Protein AF-A0A0L0V7Q7-F1 (afdb_monomer_lite)

Organism: NCBI:txid1165861

Foldseek 3Di:
DVQVVVVVVLVVVCVLLVLDLDCDPCNLPPPLADADPNDDPPDALLVLLVVLLVVLVVLVVVLVVCVVVVYDNVSSVSSSQSSLLSSLSNSLSNLLVCLLVLLVVFPLDFDPDPPPPPDAHQAGCSLVVLLVSLLSSLLSLLVSQPADNVQSVCLSVVNHDLVRADAGDPSSLSSSVSSSLSSVVSNLVSLVCCLVVVLVDPDPDDPDDDDDPDVVVVVVVVVSVVVSLSSLVNSLVHLVCCLPPRLVSSQSSSCSRNVDDCPVVNVVVSVVSVVVSCVSLVVSLVVVLVVLLCVLLCCQPVNPDPQAPADADDDDDDDDDDDDDDRQVPPVLVSLLSNLQSNLQSLLVRLLPDQAGEPRSLVVSVVVLVVSCVNSVSNYDPNSVVSSVSSNVSSVVRYDYPPPPDDD

InterPro domains:
  IPR029175 Exocyst complex component EXOC2/Sec5 [PTHR13043] (1-403)
  IPR039481 Exocyst complex component EXOC2/Sec5, N-terminal domain [PF15469] (1-405)

Secondary structure (DSSP, 8-state):
-HHHHHHHHHHHHHHHHT--SS--HHHHHS-TT---TTS-TT--HHHHHHHHHHHHHHHHHHHHHHHHTT--HHHHHHHHHHHHHHHHHHHHHHHHHHHHHGGGG---PPPSS-SSTTSPTT--HHHHHHHHHHHHHHHHHHHHTT--HHHHHHHHTT---GGGPPPPPHHHHHHHHHHHHHHHHHHHHHHHHHHHHGGG------------TTHHHHHHHHHHHHHHHHHHHHHHHHHHHIIIIIHHHHHHHHHHHHT---HHHHHHHHHHHHHHHHHHHHHHHHHHHHHHHHHHHHHHHSSS--TTTPPSP------PPP---SS-HHHHHHHHHHHHHHHHHHHHHHHHT---B-HHHHHHHHHHHHHHHHHHGGG--HHHHHHHHHHHHHHHHTB---S--S--

Radius of gyration: 31.76 Å; chains: 1; bounding box: 72×50×114 Å

pLDDT: mean 77.34, std 17.43, range [31.39, 96.62]

Sequence (408 aa):
MAEENILQYCNLLSEFFILSAVPNSATIRSPITQLPEFAPKSANSVQAALHLRKLLDHLTEWVHEFTNLGENSNCLKEFLDNARFKFLTTIGTYWVKDAKVFHLLEDWVHPERSEDESQPVGTTMYLKQMYNFQRYMMLNSYVLSGGDAQAGLQIMGNQANPKLRASIPASDTRKAQSAFLDGLYGFLDGLVHIAFTSAKGRLVQPDTTRTSSIELGNHIIFYRFQIWNICLLLTISNLSNFTTVYIPRLFKQFSEAFLSDMTNDLETLMDVVEQLDTLLLGDYIKRKAEIISEIIQTGVLSGKVDWLTAPKPTGLNSFSIPSTQNGGESLVKIVLTNLVKELAQQCLEAFGSVEKFGMGGMLQATLEIEFIHQTLSAFITPEADLSMQGIYQKITSAYQRSPAQGEK

Structure (mmCIF, N/CA/C/O backbone):
data_AF-A0A0L0V7Q7-F1
#
_entry.id   AF-A0A0L0V7Q7-F1
#
loop_
_atom_site.group_PDB
_atom_site.id
_atom_site.type_symbol
_atom_site.label_atom_id
_atom_site.label_alt_id
_atom_site.label_comp_id
_atom_site.label_asym_id
_atom_site.label_entity_id
_atom_site.label_seq_id
_atom_site.pdbx_PDB_ins_code
_atom_site.Cartn_x
_atom_site.Cartn_y
_atom_site.Cartn_z
_atom_site.occupancy
_atom_site.B_iso_or_equiv
_atom_site.auth_seq_id
_atom_site.auth_comp_id
_atom_site.auth_asym_id
_atom_site.auth_atom_id
_atom_site.pdbx_PDB_model_num
ATOM 1 N N . MET A 1 1 ? 21.825 5.337 -49.067 1.00 61.09 1 MET A N 1
ATOM 2 C CA . MET A 1 1 ? 21.427 3.916 -49.175 1.00 61.09 1 MET A CA 1
ATOM 3 C C . MET A 1 1 ? 21.487 3.179 -47.836 1.00 61.09 1 MET A C 1
ATOM 5 O O . MET A 1 1 ? 20.432 2.753 -47.398 1.00 61.09 1 MET A O 1
ATOM 9 N N . ALA A 1 2 ? 22.636 3.033 -47.155 1.00 68.56 2 ALA A N 1
ATOM 10 C CA . ALA A 1 2 ? 22.677 2.384 -45.828 1.00 68.56 2 ALA A CA 1
ATOM 11 C C . ALA A 1 2 ? 21.921 3.195 -44.751 1.00 68.56 2 ALA A C 1
ATOM 13 O O . ALA A 1 2 ? 20.969 2.690 -44.162 1.00 68.56 2 ALA A O 1
ATOM 14 N N . GLU A 1 3 ? 22.232 4.487 -44.638 1.00 69.25 3 GLU A N 1
ATOM 15 C CA . GLU A 1 3 ? 21.550 5.448 -43.757 1.00 69.25 3 GLU A CA 1
ATOM 16 C C . GLU A 1 3 ? 20.029 5.545 -44.013 1.00 69.25 3 GLU A C 1
ATOM 18 O O . GLU A 1 3 ? 19.229 5.563 -43.081 1.00 69.25 3 GLU A O 1
ATOM 23 N N . GLU A 1 4 ? 19.602 5.527 -45.283 1.00 74.62 4 GLU A N 1
ATOM 24 C CA . GLU A 1 4 ? 18.178 5.528 -45.668 1.00 74.62 4 GLU A CA 1
ATOM 25 C C . GLU A 1 4 ? 17.456 4.245 -45.235 1.00 74.62 4 GLU A C 1
ATOM 27 O O . GLU A 1 4 ? 16.331 4.313 -44.743 1.00 74.62 4 GLU A O 1
ATOM 32 N N . ASN A 1 5 ? 18.102 3.081 -45.372 1.00 77.38 5 ASN A N 1
ATOM 33 C CA . ASN A 1 5 ? 17.538 1.803 -44.932 1.00 77.38 5 ASN A CA 1
ATOM 34 C C . ASN A 1 5 ? 17.405 1.742 -43.402 1.00 77.38 5 ASN A C 1
ATOM 36 O O . ASN A 1 5 ? 16.415 1.220 -42.891 1.00 77.38 5 ASN A O 1
ATOM 40 N N . ILE A 1 6 ? 18.375 2.298 -42.670 1.00 76.50 6 ILE A N 1
ATOM 41 C CA . ILE A 1 6 ? 18.341 2.385 -41.203 1.00 76.50 6 ILE A CA 1
ATOM 42 C C . ILE A 1 6 ? 17.213 3.308 -40.755 1.00 76.50 6 ILE A C 1
ATOM 44 O O . ILE A 1 6 ? 16.413 2.922 -39.905 1.00 76.50 6 ILE A O 1
ATOM 48 N N . LEU A 1 7 ? 17.091 4.485 -41.374 1.00 76.75 7 LEU A N 1
ATOM 49 C CA . LEU A 1 7 ? 16.002 5.416 -41.096 1.00 76.75 7 LEU A CA 1
ATOM 50 C C . LEU A 1 7 ? 14.640 4.768 -41.375 1.00 76.75 7 LEU A C 1
ATOM 52 O O . LEU A 1 7 ? 13.719 4.889 -40.571 1.00 76.75 7 LEU A O 1
ATOM 56 N N . GLN A 1 8 ? 14.515 4.028 -42.478 1.00 78.81 8 GLN A N 1
ATOM 57 C CA . GLN A 1 8 ? 13.293 3.303 -42.813 1.00 78.81 8 GLN A CA 1
ATOM 58 C C . GLN A 1 8 ? 12.964 2.220 -41.777 1.00 78.81 8 GLN A C 1
ATOM 60 O O . GLN A 1 8 ? 11.807 2.091 -41.382 1.00 78.81 8 GLN A O 1
ATOM 65 N N . TYR A 1 9 ? 13.959 1.482 -41.283 1.00 79.12 9 TYR A N 1
ATOM 66 C CA . TYR A 1 9 ? 13.752 0.479 -40.238 1.00 79.12 9 TYR A CA 1
ATOM 67 C C . TYR A 1 9 ? 13.371 1.107 -38.886 1.00 79.12 9 TYR A C 1
ATOM 69 O O . TYR A 1 9 ? 12.412 0.664 -38.251 1.00 79.12 9 TYR A O 1
ATOM 77 N N . CYS A 1 10 ? 14.048 2.186 -38.476 1.00 77.25 10 CYS A N 1
ATOM 78 C CA . CYS A 1 10 ? 13.672 2.978 -37.303 1.00 77.25 10 CYS A CA 1
ATOM 79 C C . CYS A 1 10 ? 12.241 3.513 -37.421 1.00 77.25 10 CYS A C 1
ATOM 81 O O . CYS A 1 10 ? 11.494 3.451 -36.446 1.00 77.25 10 CYS A O 1
ATOM 83 N N . ASN A 1 11 ? 11.835 3.981 -38.604 1.00 79.75 11 ASN A N 1
ATOM 84 C CA . ASN A 1 11 ? 10.480 4.466 -38.858 1.00 79.75 11 ASN A CA 1
ATOM 85 C C . ASN A 1 11 ? 9.443 3.344 -38.740 1.00 79.75 11 ASN A C 1
ATOM 87 O O . ASN A 1 11 ? 8.441 3.536 -38.061 1.00 79.75 11 ASN A O 1
ATOM 91 N N . LEU A 1 12 ? 9.701 2.164 -39.314 1.00 80.06 12 LEU A N 1
ATOM 92 C CA . LEU A 1 12 ? 8.795 1.011 -39.221 1.00 80.06 12 LEU A CA 1
ATOM 93 C C . LEU A 1 12 ? 8.605 0.540 -37.773 1.00 80.06 12 LEU A C 1
ATOM 95 O O . LEU A 1 12 ? 7.482 0.285 -37.341 1.00 80.06 12 LEU A O 1
ATOM 99 N N . LEU A 1 13 ? 9.690 0.448 -36.998 1.00 79.25 13 LEU A N 1
ATOM 100 C CA . LEU A 1 13 ? 9.599 0.086 -35.582 1.00 79.25 13 LEU A CA 1
ATOM 101 C C . LEU A 1 13 ? 8.941 1.189 -34.747 1.00 79.25 13 LEU A C 1
ATOM 103 O O . LEU A 1 13 ? 8.172 0.890 -33.831 1.00 79.25 13 LEU A O 1
ATOM 107 N N . SER A 1 14 ? 9.211 2.454 -35.066 1.00 79.56 14 SER A N 1
ATOM 108 C CA . SER A 1 14 ? 8.577 3.591 -34.396 1.00 79.56 14 SER A CA 1
ATOM 109 C C . SER A 1 14 ? 7.083 3.656 -34.680 1.00 79.56 14 SER A C 1
ATOM 111 O O . SER A 1 14 ? 6.312 3.950 -33.773 1.00 79.56 14 SER A O 1
ATOM 113 N N . GLU A 1 15 ? 6.661 3.324 -35.898 1.00 79.88 15 GLU A N 1
ATOM 114 C CA . GLU A 1 15 ? 5.256 3.198 -36.274 1.00 79.88 15 GLU A CA 1
ATOM 115 C C . GLU A 1 15 ? 4.598 2.037 -35.521 1.00 79.88 15 GLU A C 1
ATOM 117 O O . GLU A 1 15 ? 3.584 2.235 -34.854 1.00 79.88 15 GLU A O 1
ATOM 122 N N . PHE A 1 16 ? 5.224 0.855 -35.528 1.00 78.94 16 PHE A N 1
ATOM 123 C CA . PHE A 1 16 ? 4.694 -0.332 -34.857 1.00 78.94 16 PHE A CA 1
ATOM 124 C C . PHE A 1 16 ? 4.505 -0.134 -33.345 1.00 78.94 16 PHE A C 1
ATOM 126 O O . PHE A 1 16 ? 3.453 -0.454 -32.790 1.00 78.94 16 PHE A O 1
ATOM 133 N N . PHE A 1 17 ? 5.513 0.409 -32.656 1.00 76.69 17 PHE A N 1
ATOM 134 C CA . PHE A 1 17 ? 5.438 0.649 -31.211 1.00 76.69 17 PHE A CA 1
ATOM 135 C C . PHE A 1 17 ? 4.789 1.989 -30.847 1.00 76.69 17 PHE A C 1
ATOM 137 O O . PHE A 1 17 ? 4.562 2.258 -29.660 1.00 76.69 17 PHE A O 1
ATOM 144 N N . ILE A 1 18 ? 4.459 2.822 -31.838 1.00 77.56 18 ILE A N 1
ATOM 145 C CA . ILE A 1 18 ? 3.951 4.184 -31.653 1.00 77.56 18 ILE A CA 1
ATOM 146 C C . ILE A 1 18 ? 4.911 4.965 -30.736 1.00 77.56 18 ILE A C 1
ATOM 148 O O . ILE A 1 18 ? 4.545 5.428 -29.644 1.00 77.56 18 ILE A O 1
ATOM 152 N N . LEU A 1 19 ? 6.179 5.024 -31.151 1.00 72.25 19 LEU A N 1
ATOM 153 C CA . LEU A 1 19 ? 7.250 5.774 -30.499 1.00 72.25 19 LEU A CA 1
ATOM 154 C C . LEU A 1 19 ? 7.122 7.247 -30.913 1.00 72.25 19 LEU A C 1
ATOM 156 O O . LEU A 1 19 ? 7.572 7.655 -31.977 1.00 72.25 19 LEU A O 1
ATOM 160 N N . SER A 1 20 ? 6.437 8.045 -30.093 1.00 60.62 20 SER A N 1
ATOM 161 C CA . SER A 1 20 ? 6.344 9.499 -30.280 1.00 60.62 20 SER A CA 1
ATOM 162 C C . SER A 1 20 ? 7.612 10.172 -29.756 1.00 60.62 20 SER A C 1
ATOM 164 O O . SER A 1 20 ? 8.009 9.892 -28.628 1.00 60.62 20 SER A O 1
ATOM 166 N N . ALA A 1 21 ? 8.180 11.107 -30.527 1.00 48.50 21 ALA A N 1
ATOM 167 C CA . ALA A 1 21 ? 9.456 11.773 -30.236 1.00 48.50 21 ALA A CA 1
ATOM 168 C C . ALA A 1 21 ? 9.484 12.625 -28.952 1.00 48.50 21 ALA A C 1
ATOM 170 O O . ALA A 1 21 ? 10.539 13.088 -28.542 1.00 48.50 21 ALA A O 1
ATOM 171 N N . VAL A 1 22 ? 8.351 12.852 -28.285 1.00 49.28 22 VAL A N 1
ATOM 172 C CA . VAL A 1 22 ? 8.321 13.521 -26.979 1.00 49.28 22 VAL A CA 1
ATOM 173 C C . VAL A 1 22 ? 7.127 12.995 -26.178 1.00 49.28 22 VAL A C 1
ATOM 175 O O . VAL A 1 22 ? 6.011 12.944 -26.715 1.00 49.28 22 VAL A O 1
ATOM 178 N N . PRO A 1 23 ? 7.285 12.673 -24.882 1.00 50.91 23 PRO A N 1
ATOM 179 C CA . PRO A 1 23 ? 6.160 12.626 -23.966 1.00 50.91 23 PRO A CA 1
ATOM 180 C C . PRO A 1 23 ? 5.641 14.060 -23.817 1.00 50.91 23 PRO A C 1
ATOM 182 O O . PRO A 1 23 ? 6.163 14.855 -23.037 1.00 50.91 23 PRO A O 1
ATOM 185 N N . ASN A 1 24 ? 4.629 14.448 -24.590 1.00 51.50 24 ASN A N 1
ATOM 186 C CA . ASN A 1 24 ? 3.928 15.700 -24.316 1.00 51.50 24 ASN A CA 1
ATOM 187 C C . ASN A 1 24 ? 3.384 15.659 -22.871 1.00 51.50 24 ASN A C 1
ATOM 189 O O . ASN A 1 24 ? 3.065 14.592 -22.340 1.00 51.50 24 ASN A O 1
ATOM 193 N N . SER A 1 25 ? 3.277 16.815 -22.206 1.00 47.66 25 SER A N 1
ATOM 194 C CA . SER A 1 25 ? 2.849 16.907 -20.796 1.00 47.66 25 SER A CA 1
ATOM 195 C C . SER A 1 25 ? 1.538 16.159 -20.507 1.00 47.66 25 SER A C 1
ATOM 197 O O . SER A 1 25 ? 1.323 15.707 -19.385 1.00 47.66 25 SER A O 1
ATOM 199 N N . ALA A 1 26 ? 0.687 15.989 -21.526 1.00 47.16 26 ALA A N 1
ATOM 200 C CA . ALA A 1 26 ? -0.524 15.179 -21.484 1.00 47.16 26 ALA A CA 1
ATOM 201 C C . ALA A 1 26 ? -0.253 13.667 -21.353 1.00 47.16 26 ALA A C 1
ATOM 203 O O . ALA A 1 26 ? -0.933 13.021 -20.570 1.00 47.16 26 ALA A O 1
ATOM 204 N N . THR A 1 27 ? 0.748 13.098 -22.033 1.00 52.06 27 THR A N 1
ATOM 205 C CA . THR A 1 27 ? 1.102 11.665 -21.934 1.00 52.06 27 THR A CA 1
ATOM 206 C C . THR A 1 27 ? 1.785 11.337 -20.604 1.00 52.06 27 THR A C 1
ATOM 208 O O . THR A 1 27 ? 1.515 10.292 -20.012 1.00 52.06 27 THR A O 1
ATOM 211 N N . ILE A 1 28 ? 2.595 12.258 -20.069 1.00 51.75 28 ILE A N 1
ATOM 212 C CA . ILE A 1 28 ? 3.202 12.123 -18.731 1.00 51.75 28 ILE A CA 1
ATOM 213 C C . ILE A 1 28 ? 2.121 12.135 -17.640 1.00 51.75 28 ILE A C 1
ATOM 215 O O . ILE A 1 28 ? 2.200 11.355 -16.695 1.00 51.75 28 ILE A O 1
ATOM 219 N N . ARG A 1 29 ? 1.101 12.994 -17.791 1.00 46.56 29 ARG A N 1
ATOM 220 C CA . ARG A 1 29 ? -0.036 13.124 -16.861 1.00 46.56 29 ARG A CA 1
ATOM 221 C C . ARG A 1 29 ? -1.192 12.163 -17.148 1.00 46.56 29 ARG A C 1
ATOM 223 O O . ARG A 1 29 ? -2.134 12.115 -16.363 1.00 46.56 29 ARG A O 1
ATOM 230 N N . SER A 1 30 ? -1.165 11.451 -18.276 1.00 50.69 30 SER A N 1
ATOM 231 C CA . SER A 1 30 ? -2.263 10.568 -18.661 1.00 50.69 30 SER A CA 1
ATOM 232 C C . SER A 1 30 ? -2.364 9.409 -17.667 1.00 50.69 30 SER A C 1
ATOM 234 O O . SER A 1 30 ? -1.338 8.801 -17.332 1.00 50.69 30 SER A O 1
ATOM 236 N N . PRO A 1 31 ? -3.577 9.105 -17.172 1.00 52.09 31 PRO A N 1
ATOM 237 C CA . PRO A 1 31 ? -3.766 8.032 -16.214 1.00 52.09 31 PRO A CA 1
ATOM 238 C C . PRO A 1 31 ? -3.287 6.714 -16.825 1.00 52.09 31 PRO A C 1
ATOM 240 O O . PRO A 1 31 ? -3.572 6.419 -17.989 1.00 52.09 31 PRO A O 1
ATOM 243 N N . ILE A 1 32 ? -2.564 5.920 -16.033 1.00 59.84 32 ILE A N 1
ATOM 244 C CA . ILE A 1 32 ? -2.072 4.584 -16.385 1.00 59.84 32 ILE A CA 1
ATOM 245 C C . ILE A 1 32 ? -3.282 3.654 -16.595 1.00 59.84 32 ILE A C 1
ATOM 247 O O . ILE A 1 32 ? -3.722 2.948 -15.692 1.00 59.84 32 ILE A O 1
ATOM 251 N N . THR A 1 33 ? -3.914 3.732 -17.764 1.00 59.34 33 THR A N 1
ATOM 252 C CA . THR A 1 33 ? -5.230 3.109 -17.999 1.00 59.34 33 THR A CA 1
ATOM 253 C C . THR A 1 33 ? -5.365 2.462 -19.364 1.00 59.34 33 THR A C 1
ATOM 255 O O . THR A 1 33 ? -6.117 1.499 -19.493 1.00 59.34 33 THR A O 1
ATOM 258 N N . GLN A 1 34 ? -4.635 2.935 -20.375 1.00 69.69 34 GLN A N 1
ATOM 259 C CA . GLN A 1 34 ? -4.751 2.404 -21.728 1.00 69.69 34 GLN A CA 1
ATOM 260 C C . GLN A 1 34 ? -3.495 1.648 -22.126 1.00 69.69 34 GLN A C 1
ATOM 262 O O . GLN A 1 34 ? -2.402 2.202 -22.237 1.00 69.69 34 GLN A O 1
ATOM 267 N N . LEU A 1 35 ? -3.687 0.350 -22.333 1.00 80.38 35 LEU A N 1
ATOM 268 C CA . LEU A 1 35 ? -2.659 -0.528 -22.842 1.00 80.38 35 LEU A CA 1
ATOM 269 C C . LEU A 1 35 ? -2.413 -0.214 -24.333 1.00 80.38 35 LEU A C 1
ATOM 271 O O . LEU A 1 35 ? -3.391 -0.101 -25.077 1.00 80.38 35 LEU A O 1
ATOM 275 N N . PRO A 1 36 ? -1.152 -0.079 -24.784 1.00 80.38 36 PRO A N 1
ATOM 276 C CA . PRO A 1 36 ? -0.845 0.102 -26.200 1.00 80.38 36 PRO A CA 1
ATOM 277 C C . PRO A 1 36 ? -1.371 -1.050 -27.057 1.00 80.38 36 PRO A C 1
ATOM 279 O O . PRO A 1 36 ? -1.439 -2.187 -26.599 1.00 80.38 36 PRO A O 1
ATOM 282 N N . GLU A 1 37 ? -1.675 -0.773 -28.323 1.00 80.25 37 GLU A N 1
ATOM 283 C CA . GLU A 1 37 ? -2.259 -1.761 -29.239 1.00 80.25 37 GLU A CA 1
ATOM 284 C C . GLU A 1 37 ? -1.355 -2.981 -29.475 1.00 80.25 37 GLU A C 1
ATOM 286 O O . GLU A 1 37 ? -1.844 -4.107 -29.542 1.00 80.25 37 GLU A O 1
ATOM 291 N N . PHE A 1 38 ? -0.033 -2.780 -29.503 1.00 83.75 38 PHE A N 1
ATOM 292 C CA . PHE A 1 38 ? 0.936 -3.869 -29.658 1.00 83.75 38 PHE A CA 1
ATOM 293 C C . PHE A 1 38 ? 1.008 -4.804 -28.437 1.00 83.75 38 PHE A C 1
ATOM 295 O O . PHE A 1 38 ? 1.552 -5.906 -28.529 1.00 83.75 38 PHE A O 1
ATOM 302 N N . ALA A 1 39 ? 0.525 -4.365 -27.271 1.00 85.88 39 ALA A N 1
ATOM 303 C CA . ALA A 1 39 ? 0.724 -5.071 -26.016 1.00 85.88 39 ALA A CA 1
ATOM 304 C C . ALA A 1 39 ? -0.425 -6.077 -25.751 1.00 85.88 39 ALA A C 1
ATOM 306 O O . ALA A 1 39 ? -1.604 -5.706 -25.781 1.00 85.88 39 ALA A O 1
ATOM 307 N N . PRO A 1 40 ? -0.130 -7.365 -25.469 1.00 88.25 40 PRO A N 1
ATOM 308 C CA . PRO A 1 40 ? -1.163 -8.390 -25.308 1.00 88.25 40 PRO A CA 1
ATOM 309 C C . PRO A 1 40 ? -2.082 -8.151 -24.101 1.00 88.25 40 PRO A C 1
ATOM 311 O O . PRO A 1 40 ? -1.640 -8.135 -22.951 1.00 88.25 40 PRO A O 1
ATOM 314 N N . LYS A 1 41 ? -3.396 -8.055 -24.320 1.00 84.81 41 LYS A N 1
ATOM 315 C CA . LYS A 1 41 ? -4.367 -7.755 -23.245 1.00 84.81 41 LYS A CA 1
ATOM 316 C C . LYS A 1 41 ? -4.390 -8.794 -22.112 1.00 84.81 41 LYS A C 1
ATOM 318 O O . LYS A 1 41 ? -4.605 -8.429 -20.956 1.00 84.81 41 LYS A O 1
ATOM 323 N N . SER A 1 42 ? -4.150 -10.066 -22.437 1.00 84.19 42 SER A N 1
ATOM 324 C CA . SER A 1 42 ? -4.167 -11.194 -21.495 1.00 84.19 42 SER A CA 1
ATOM 325 C C . SER A 1 42 ? -2.861 -11.397 -20.720 1.00 84.19 42 SER A C 1
ATOM 327 O O . SER A 1 42 ? -2.834 -12.221 -19.811 1.00 84.19 42 SER A O 1
ATOM 329 N N . ALA A 1 43 ? -1.787 -10.674 -21.053 1.00 89.88 43 ALA A N 1
ATOM 330 C CA . ALA A 1 43 ? -0.522 -10.804 -20.340 1.00 89.88 43 ALA A CA 1
ATOM 331 C C . ALA A 1 43 ? -0.610 -10.219 -18.919 1.00 89.88 43 ALA A C 1
ATOM 333 O O . ALA A 1 43 ? -1.328 -9.237 -18.672 1.00 89.88 43 ALA A O 1
ATOM 334 N N . ASN A 1 44 ? 0.154 -10.818 -18.004 1.00 91.44 44 ASN A N 1
ATOM 335 C CA . ASN A 1 44 ? 0.421 -10.257 -16.681 1.00 91.44 44 ASN A CA 1
ATOM 336 C C . ASN A 1 44 ? 1.696 -9.394 -16.698 1.00 91.44 44 ASN A C 1
ATOM 338 O O . ASN A 1 44 ? 2.492 -9.435 -17.641 1.00 91.44 44 ASN A O 1
ATOM 342 N N . SER A 1 45 ? 1.887 -8.601 -15.651 1.00 93.44 45 SER A N 1
ATOM 343 C CA . SER A 1 45 ? 2.988 -7.650 -15.508 1.00 93.44 45 SER A CA 1
ATOM 344 C C . SER A 1 45 ? 4.360 -8.316 -15.486 1.00 93.44 45 SER A C 1
ATOM 346 O O . SER A 1 45 ? 5.299 -7.778 -16.069 1.00 93.44 45 SER A O 1
ATOM 348 N N . VAL A 1 46 ? 4.470 -9.513 -14.904 1.00 93.12 46 VAL A N 1
ATOM 349 C CA . VAL A 1 46 ? 5.723 -10.277 -14.827 1.00 93.12 46 VAL A CA 1
ATOM 350 C C . VAL A 1 46 ? 6.165 -10.744 -16.215 1.00 93.12 46 VAL A C 1
ATOM 352 O O . VAL A 1 46 ? 7.310 -10.538 -16.615 1.00 93.12 46 VAL A O 1
ATOM 355 N N . GLN A 1 47 ? 5.244 -11.330 -16.980 1.00 93.06 47 GLN A N 1
ATOM 356 C CA . GLN A 1 47 ? 5.480 -11.752 -18.360 1.00 93.06 47 GLN A CA 1
ATOM 357 C C . GLN A 1 47 ? 5.779 -10.549 -19.254 1.00 93.06 47 GLN A C 1
ATOM 359 O O . GLN A 1 47 ? 6.741 -10.579 -20.021 1.00 93.06 47 GLN A O 1
ATOM 364 N N . ALA A 1 48 ? 4.991 -9.476 -19.136 1.00 94.06 48 ALA A N 1
ATOM 365 C CA . ALA A 1 48 ? 5.205 -8.254 -19.900 1.00 94.06 48 ALA A CA 1
ATOM 366 C C . ALA A 1 48 ? 6.593 -7.655 -19.627 1.00 94.06 48 ALA A C 1
ATOM 368 O O . ALA A 1 48 ? 7.309 -7.339 -20.574 1.00 94.06 48 ALA A O 1
ATOM 369 N N . ALA A 1 49 ? 7.009 -7.569 -18.360 1.00 95.00 49 ALA A N 1
ATOM 370 C CA . ALA A 1 49 ? 8.333 -7.084 -17.980 1.00 95.00 49 ALA A CA 1
ATOM 371 C C . ALA A 1 49 ? 9.455 -7.945 -18.579 1.00 95.00 49 ALA A C 1
ATOM 373 O O . ALA A 1 49 ? 10.383 -7.406 -19.181 1.00 95.00 49 ALA A O 1
ATOM 374 N N . LEU A 1 50 ? 9.343 -9.276 -18.486 1.00 93.50 50 LEU A N 1
ATOM 375 C CA . LEU A 1 50 ? 10.319 -10.201 -19.065 1.00 93.50 50 LEU A CA 1
ATOM 376 C C . LEU A 1 50 ? 10.471 -10.004 -20.580 1.00 93.50 50 LEU A C 1
ATOM 378 O O . LEU A 1 50 ? 11.590 -9.924 -21.086 1.00 93.50 50 LEU A O 1
ATOM 382 N N . HIS A 1 51 ? 9.357 -9.953 -21.313 1.00 93.69 51 HIS A N 1
ATOM 383 C CA . HIS A 1 51 ? 9.386 -9.859 -22.771 1.00 93.69 51 HIS A CA 1
ATOM 384 C C . HIS A 1 51 ? 9.803 -8.472 -23.264 1.00 93.69 51 HIS A C 1
ATOM 386 O O . HIS A 1 51 ? 10.601 -8.390 -24.193 1.00 93.69 51 HIS A O 1
ATOM 392 N N . LEU A 1 52 ? 9.332 -7.394 -22.633 1.00 94.38 52 LEU A N 1
ATOM 393 C CA . LEU A 1 52 ? 9.723 -6.030 -23.000 1.00 94.38 52 LEU A CA 1
ATOM 394 C C . LEU A 1 52 ? 11.202 -5.765 -22.723 1.00 94.38 52 LEU A C 1
ATOM 396 O O . LEU A 1 52 ? 11.859 -5.106 -23.522 1.00 94.38 52 LEU A O 1
ATOM 400 N N . ARG A 1 53 ? 11.749 -6.337 -21.646 1.00 93.69 53 ARG A N 1
ATOM 401 C CA . ARG A 1 53 ? 13.185 -6.278 -21.374 1.00 93.69 53 ARG A CA 1
ATOM 402 C C . ARG A 1 53 ? 13.996 -7.013 -22.441 1.00 93.69 53 ARG A C 1
ATOM 404 O O . ARG A 1 53 ? 14.898 -6.420 -23.010 1.00 93.69 53 ARG A O 1
ATOM 411 N N . LYS A 1 54 ? 13.614 -8.246 -22.790 1.00 94.25 54 LYS A N 1
ATOM 412 C CA . LYS A 1 54 ? 14.267 -8.992 -23.883 1.00 94.25 54 LYS A CA 1
ATOM 413 C C . LYS A 1 54 ? 14.199 -8.251 -25.219 1.00 94.25 54 LYS A C 1
ATOM 415 O O . LYS A 1 54 ? 15.161 -8.259 -25.973 1.00 94.25 54 LYS A O 1
ATOM 420 N N . LEU A 1 55 ? 13.060 -7.630 -25.532 1.00 93.44 55 LEU A N 1
ATOM 421 C CA . LEU A 1 55 ? 12.920 -6.811 -26.738 1.00 93.44 55 LEU A CA 1
ATOM 422 C C . LEU A 1 55 ? 13.868 -5.610 -26.705 1.00 93.44 55 LEU A C 1
ATOM 424 O O . LEU A 1 55 ? 14.521 -5.332 -27.704 1.00 93.44 55 LEU A O 1
ATOM 428 N N . LEU A 1 56 ? 13.973 -4.927 -25.565 1.00 93.62 56 LEU A N 1
ATOM 429 C CA . LEU A 1 56 ? 14.888 -3.803 -25.405 1.00 93.62 56 LEU A CA 1
ATOM 430 C C . LEU A 1 56 ? 16.360 -4.214 -25.526 1.00 93.62 56 LEU A C 1
ATOM 432 O O . LEU A 1 56 ? 17.136 -3.469 -26.121 1.00 93.62 56 LEU A O 1
ATOM 436 N N . ASP A 1 57 ? 16.735 -5.376 -24.990 1.00 93.06 57 ASP A N 1
ATOM 437 C CA . ASP A 1 57 ? 18.096 -5.909 -25.094 1.00 93.06 57 ASP A CA 1
ATOM 438 C C . ASP A 1 57 ? 18.469 -6.107 -26.575 1.00 93.06 57 ASP A C 1
ATOM 440 O O . ASP A 1 57 ? 19.462 -5.543 -27.031 1.00 93.06 57 ASP A O 1
ATOM 444 N N . HIS A 1 58 ? 17.603 -6.754 -27.368 1.00 92.75 58 HIS A N 1
ATOM 445 C CA . HIS A 1 58 ? 17.819 -6.902 -28.815 1.00 92.75 58 HIS A CA 1
ATOM 446 C C . HIS A 1 58 ? 17.864 -5.557 -29.561 1.00 92.75 58 HIS A C 1
ATOM 448 O O . HIS A 1 58 ? 18.690 -5.376 -30.452 1.00 92.75 58 HIS A O 1
ATOM 454 N N . LEU A 1 59 ? 16.994 -4.595 -29.218 1.00 91.75 59 LEU A N 1
ATOM 455 C CA . LEU A 1 59 ? 17.035 -3.255 -29.826 1.00 91.75 59 LEU A CA 1
ATOM 456 C C . LEU A 1 59 ? 18.336 -2.519 -29.483 1.00 91.75 59 LEU A C 1
ATOM 458 O O . LEU A 1 59 ? 18.862 -1.784 -30.315 1.00 91.75 59 LEU A O 1
ATOM 462 N N . THR A 1 60 ? 18.860 -2.719 -28.274 1.00 91.38 60 THR A N 1
ATOM 463 C CA . THR A 1 60 ? 20.120 -2.115 -27.827 1.00 91.38 60 THR A CA 1
ATOM 464 C C . THR A 1 60 ? 21.313 -2.733 -28.553 1.00 91.38 60 THR A C 1
ATOM 466 O O . THR A 1 60 ? 22.178 -1.993 -29.016 1.00 91.38 60 THR A O 1
ATOM 469 N N . GLU A 1 61 ? 21.346 -4.062 -28.696 1.00 91.44 61 GLU A N 1
ATOM 470 C CA . GLU A 1 61 ? 22.358 -4.775 -29.490 1.00 91.44 61 GLU A CA 1
ATOM 471 C C . GLU A 1 61 ? 22.357 -4.288 -30.941 1.00 91.44 61 GLU A C 1
ATOM 473 O O . GLU A 1 61 ? 23.398 -3.885 -31.457 1.00 91.44 61 GLU A O 1
ATOM 478 N N . TRP A 1 62 ? 21.172 -4.205 -31.554 1.00 88.50 62 TRP A N 1
ATOM 479 C CA . TRP A 1 62 ? 20.993 -3.688 -32.908 1.00 88.50 62 TRP A CA 1
ATOM 480 C C . TRP A 1 62 ? 21.536 -2.257 -33.042 1.00 88.50 62 TRP A C 1
ATOM 482 O O . TRP A 1 62 ? 22.409 -1.996 -33.866 1.00 88.50 62 TRP A O 1
ATOM 492 N N . VAL A 1 63 ? 21.110 -1.329 -32.179 1.00 88.25 63 VAL A N 1
ATOM 493 C CA . VAL A 1 63 ? 21.621 0.055 -32.178 1.00 88.25 63 VAL A CA 1
ATOM 494 C C . VAL A 1 63 ? 23.146 0.105 -32.022 1.00 88.25 63 VAL A C 1
ATOM 496 O O . VAL A 1 63 ? 23.802 0.921 -32.677 1.00 88.25 63 VAL A O 1
ATOM 499 N N . HIS A 1 64 ? 23.727 -0.755 -31.183 1.00 88.25 64 HIS A N 1
ATOM 500 C CA . HIS A 1 64 ? 25.171 -0.806 -30.972 1.00 88.25 64 HIS A CA 1
ATOM 501 C C . HIS A 1 64 ? 25.927 -1.275 -32.223 1.00 88.25 64 HIS A C 1
ATOM 503 O O . HIS A 1 64 ? 26.911 -0.640 -32.606 1.00 88.25 64 HIS A O 1
ATOM 509 N N . GLU A 1 65 ? 25.447 -2.323 -32.898 1.00 87.56 65 GLU A N 1
ATOM 510 C CA . GLU A 1 65 ? 26.018 -2.803 -34.162 1.00 87.56 65 GLU A CA 1
ATOM 511 C C . GLU A 1 65 ? 26.017 -1.706 -35.234 1.00 87.56 65 GLU A C 1
ATOM 513 O O . GLU A 1 65 ? 27.058 -1.433 -35.831 1.00 87.56 65 GLU A O 1
ATOM 518 N N . PHE A 1 66 ? 24.893 -1.007 -35.421 1.00 83.31 66 PHE A N 1
ATOM 519 C CA . PHE A 1 66 ? 24.795 0.080 -36.402 1.00 83.31 66 PHE A CA 1
ATOM 520 C C . PHE A 1 66 ? 25.653 1.294 -36.041 1.00 83.31 66 PHE A C 1
ATOM 522 O O . PHE A 1 66 ? 26.281 1.890 -36.914 1.00 83.31 66 PHE A O 1
ATOM 529 N N . THR A 1 67 ? 25.752 1.629 -34.754 1.00 84.88 67 THR A N 1
ATOM 530 C CA . THR A 1 67 ? 26.639 2.708 -34.294 1.00 84.88 67 THR A CA 1
ATOM 531 C C . THR A 1 67 ? 28.107 2.377 -34.584 1.00 84.88 67 THR A C 1
ATOM 533 O O . THR A 1 67 ? 28.864 3.244 -35.020 1.00 84.88 67 THR A O 1
ATOM 536 N N . ASN A 1 68 ? 28.512 1.114 -34.409 1.00 84.00 68 ASN A N 1
ATOM 537 C CA . ASN A 1 68 ? 29.875 0.656 -34.694 1.00 84.00 68 ASN A CA 1
ATOM 538 C C . ASN A 1 68 ? 30.212 0.660 -36.197 1.00 84.00 68 ASN A C 1
ATOM 540 O O . ASN A 1 68 ? 31.387 0.735 -36.554 1.00 84.00 68 ASN A O 1
ATOM 544 N N . LEU A 1 69 ? 29.204 0.618 -37.077 1.00 82.06 69 LEU A N 1
ATOM 545 C CA . LEU A 1 69 ? 29.372 0.718 -38.532 1.00 82.06 69 LEU A CA 1
ATOM 546 C C . LEU A 1 69 ? 29.582 2.162 -39.036 1.00 82.06 69 LEU A C 1
ATOM 548 O O . LEU A 1 69 ? 29.816 2.353 -40.227 1.00 82.06 69 LEU A O 1
ATOM 552 N N . GLY A 1 70 ? 29.566 3.167 -38.150 1.00 67.19 70 GLY A N 1
ATOM 553 C CA . GLY A 1 70 ? 29.832 4.573 -38.490 1.00 67.19 70 GLY A CA 1
ATOM 554 C C . GLY A 1 70 ? 28.597 5.388 -38.894 1.00 67.19 70 GLY A C 1
ATOM 555 O O . GLY A 1 70 ? 28.741 6.463 -39.471 1.00 67.19 70 GLY A O 1
ATOM 556 N N . GLU A 1 71 ? 27.399 4.884 -38.598 1.00 68.06 71 GLU A N 1
ATOM 557 C CA . GLU A 1 71 ? 26.106 5.495 -38.934 1.00 68.06 71 GLU A CA 1
ATOM 558 C C . GLU A 1 71 ? 25.672 6.564 -37.902 1.00 68.06 71 GLU A C 1
ATOM 560 O O . GLU A 1 71 ? 26.244 6.679 -36.814 1.00 68.06 71 GLU A O 1
ATOM 565 N N . ASN A 1 72 ? 24.641 7.358 -38.227 1.00 68.38 72 ASN A N 1
ATOM 566 C CA . ASN A 1 72 ? 24.130 8.466 -37.401 1.00 68.38 72 ASN A CA 1
ATOM 567 C C . ASN A 1 72 ? 23.685 8.040 -35.984 1.00 68.38 72 ASN A C 1
ATOM 569 O O . ASN A 1 72 ? 22.511 7.760 -35.722 1.00 68.38 72 ASN A O 1
ATOM 573 N N . SER A 1 73 ? 24.616 8.102 -35.033 1.00 73.25 73 SER A N 1
ATOM 574 C CA . SER A 1 73 ? 24.434 7.696 -33.632 1.00 73.25 73 SER A CA 1
ATOM 575 C C . SER A 1 73 ? 23.321 8.447 -32.888 1.00 73.25 73 SER A C 1
ATOM 577 O O . SER A 1 73 ? 22.693 7.885 -31.992 1.00 73.25 73 SER A O 1
ATOM 579 N N . ASN A 1 74 ? 23.029 9.695 -33.267 1.00 82.19 74 ASN A N 1
ATOM 580 C CA . ASN A 1 74 ? 22.019 10.516 -32.591 1.00 82.19 74 ASN A CA 1
ATOM 581 C C . ASN A 1 74 ? 20.585 10.018 -32.833 1.00 82.19 74 ASN A C 1
ATOM 583 O O . ASN A 1 74 ? 19.816 9.922 -31.881 1.00 82.19 74 ASN A O 1
ATOM 587 N N . CYS A 1 75 ? 20.237 9.662 -34.075 1.00 82.69 75 CYS A N 1
ATOM 588 C CA . CYS A 1 75 ? 18.899 9.159 -34.414 1.00 82.69 75 CYS A CA 1
ATOM 589 C C . CYS A 1 75 ? 18.634 7.801 -33.748 1.00 82.69 75 CYS A C 1
ATOM 591 O O . CYS A 1 75 ? 17.571 7.578 -33.173 1.00 82.69 75 CYS A O 1
ATOM 593 N N . LEU A 1 76 ? 19.637 6.918 -33.752 1.00 84.75 76 LEU A N 1
ATOM 594 C CA . LEU A 1 76 ? 19.558 5.608 -33.106 1.00 84.75 76 LEU A CA 1
ATOM 595 C C . LEU A 1 76 ? 19.425 5.716 -31.582 1.00 84.75 76 LEU A C 1
ATOM 597 O O . LEU A 1 76 ? 18.674 4.956 -30.969 1.00 84.75 76 LEU A O 1
ATOM 601 N N . LYS A 1 77 ? 20.122 6.681 -30.970 1.00 85.75 77 LYS A N 1
ATOM 602 C CA . LYS A 1 77 ? 19.992 6.970 -29.541 1.00 85.75 77 LYS A CA 1
ATOM 603 C C . LYS A 1 77 ? 18.593 7.480 -29.197 1.00 85.75 77 LYS A C 1
ATOM 605 O O . LYS A 1 77 ? 17.976 6.956 -28.278 1.00 85.75 77 LYS A O 1
ATOM 610 N N . GLU A 1 78 ? 18.075 8.440 -29.959 1.00 86.31 78 GLU A N 1
ATOM 611 C CA . GLU A 1 78 ? 16.721 8.973 -29.766 1.00 86.31 78 GLU A CA 1
ATOM 612 C C . GLU A 1 78 ? 15.650 7.884 -29.934 1.00 86.31 78 GLU A C 1
ATOM 614 O O . GLU A 1 78 ? 14.735 7.770 -29.118 1.00 86.31 78 GLU A O 1
ATOM 619 N N . PHE A 1 79 ? 15.791 7.027 -30.948 1.00 87.06 79 PHE A N 1
ATOM 620 C CA . PHE A 1 79 ? 14.935 5.858 -31.138 1.00 87.06 79 PHE A CA 1
ATOM 621 C C . PHE A 1 79 ? 14.942 4.939 -29.907 1.00 87.06 79 PHE A C 1
ATOM 623 O O . PHE A 1 79 ? 13.877 4.542 -29.423 1.00 87.06 79 PHE A O 1
ATOM 630 N N . LEU A 1 80 ? 16.129 4.626 -29.377 1.00 90.00 80 LEU A N 1
ATOM 631 C CA . LEU A 1 80 ? 16.268 3.761 -28.210 1.00 90.00 80 LEU A CA 1
ATOM 632 C C . LEU A 1 80 ? 15.660 4.396 -26.953 1.00 90.00 80 LEU A C 1
ATOM 634 O O . LEU A 1 80 ? 14.956 3.712 -26.213 1.00 90.00 80 LEU A O 1
ATOM 638 N N . ASP A 1 81 ? 15.876 5.692 -26.731 1.00 89.12 81 ASP A N 1
ATOM 639 C CA . ASP A 1 81 ? 15.305 6.430 -25.600 1.00 89.12 81 ASP A CA 1
ATOM 640 C C . ASP A 1 81 ? 13.764 6.451 -25.671 1.00 89.12 81 ASP A C 1
ATOM 642 O O . ASP A 1 81 ? 13.078 6.185 -24.678 1.00 89.12 81 ASP A O 1
ATOM 646 N N . ASN A 1 82 ? 13.195 6.640 -26.867 1.00 88.44 82 ASN A N 1
ATOM 647 C CA . ASN A 1 82 ? 11.748 6.565 -27.078 1.00 88.44 82 ASN A CA 1
ATOM 648 C C . ASN A 1 82 ? 11.196 5.151 -26.826 1.00 88.44 82 ASN A C 1
ATOM 650 O O . ASN A 1 82 ? 10.139 4.997 -26.201 1.00 88.44 82 ASN A O 1
ATOM 654 N N . ALA A 1 83 ? 11.910 4.108 -27.266 1.00 90.62 83 ALA A N 1
ATOM 655 C CA . ALA A 1 83 ? 11.541 2.716 -27.007 1.00 90.62 83 ALA A CA 1
ATOM 656 C C . ALA A 1 83 ? 11.552 2.396 -25.504 1.00 90.62 83 ALA A C 1
ATOM 658 O O . ALA A 1 83 ? 10.581 1.834 -24.988 1.00 90.62 83 ALA A O 1
ATOM 659 N N . ARG A 1 84 ? 12.597 2.825 -24.780 1.00 92.56 84 ARG A N 1
ATOM 660 C CA . ARG A 1 84 ? 12.708 2.693 -23.316 1.00 92.56 84 ARG A CA 1
ATOM 661 C C . ARG A 1 84 ? 11.511 3.309 -22.610 1.00 92.56 84 ARG A C 1
ATOM 663 O O . ARG A 1 84 ? 10.827 2.623 -21.847 1.00 92.56 84 ARG A O 1
ATOM 670 N N . PHE A 1 85 ? 11.199 4.565 -22.925 1.00 90.75 85 PHE A N 1
ATOM 671 C CA . PHE A 1 85 ? 10.085 5.276 -22.305 1.00 90.75 85 PHE A CA 1
ATOM 672 C C . PHE A 1 85 ? 8.727 4.619 -22.608 1.00 90.75 85 PHE A C 1
ATOM 674 O O . PHE A 1 85 ? 7.864 4.489 -21.726 1.00 90.75 85 PHE A O 1
ATOM 681 N N . LYS A 1 86 ? 8.522 4.156 -23.850 1.00 89.56 86 LYS A N 1
ATOM 682 C CA . LYS A 1 86 ? 7.293 3.455 -24.245 1.00 89.56 86 LYS A CA 1
ATOM 683 C C . LYS A 1 86 ? 7.140 2.128 -23.509 1.00 89.56 86 LYS A C 1
ATOM 685 O O . LYS A 1 86 ? 6.051 1.832 -23.005 1.00 89.56 86 LYS A O 1
ATOM 690 N N . PHE A 1 87 ? 8.203 1.335 -23.421 1.00 94.00 87 PHE A N 1
ATOM 691 C CA . PHE A 1 87 ? 8.184 0.051 -22.721 1.00 94.00 87 PHE A CA 1
ATOM 692 C C . PHE A 1 87 ? 7.978 0.245 -21.220 1.00 94.00 87 PHE A C 1
ATOM 694 O O . PHE A 1 87 ? 7.143 -0.448 -20.641 1.00 94.00 87 PHE A O 1
ATOM 701 N N . LEU A 1 88 ? 8.619 1.249 -20.616 1.00 93.94 88 LEU A N 1
ATOM 702 C CA . LEU A 1 88 ? 8.389 1.652 -19.228 1.00 93.94 88 LEU A CA 1
ATOM 703 C C . LEU A 1 88 ? 6.914 1.995 -18.971 1.00 93.94 88 LEU A C 1
ATOM 705 O O . LEU A 1 88 ? 6.288 1.479 -18.048 1.00 93.94 88 LEU A O 1
ATOM 709 N N . THR A 1 89 ? 6.321 2.827 -19.827 1.00 91.31 89 THR A N 1
ATOM 710 C CA . THR A 1 89 ? 4.898 3.192 -19.727 1.00 91.31 89 THR A CA 1
ATOM 711 C C . THR A 1 89 ? 3.983 1.970 -19.864 1.00 91.31 89 THR A C 1
ATOM 713 O O . THR A 1 89 ? 2.969 1.851 -19.168 1.00 91.31 89 THR A O 1
ATOM 716 N N . THR A 1 90 ? 4.358 1.033 -20.736 1.00 92.12 90 THR A N 1
ATOM 717 C CA . THR A 1 90 ? 3.614 -0.209 -20.965 1.00 92.12 90 THR A CA 1
ATOM 718 C C . THR A 1 90 ? 3.665 -1.113 -19.736 1.00 92.12 90 THR A C 1
ATOM 720 O O . THR A 1 90 ? 2.610 -1.549 -19.269 1.00 92.12 90 THR A O 1
ATOM 723 N N . ILE A 1 91 ? 4.849 -1.345 -19.150 1.00 94.25 91 ILE A N 1
ATOM 724 C CA . ILE A 1 91 ? 4.952 -2.143 -17.920 1.00 94.25 91 ILE A CA 1
ATOM 725 C C . ILE A 1 91 ? 4.235 -1.476 -16.752 1.00 94.25 91 ILE A C 1
ATOM 727 O O . ILE A 1 91 ? 3.597 -2.183 -15.984 1.00 94.25 91 ILE A O 1
ATOM 731 N N . GLY A 1 92 ? 4.261 -0.141 -16.652 1.00 93.19 92 GLY A N 1
ATOM 732 C CA . GLY A 1 92 ? 3.525 0.592 -15.623 1.00 93.19 92 GLY A CA 1
ATOM 733 C C . GLY A 1 92 ? 2.024 0.320 -15.710 1.00 93.19 92 GLY A C 1
ATOM 734 O O . GLY A 1 92 ? 1.365 0.128 -14.694 1.00 93.19 92 GLY A O 1
ATOM 735 N N . THR A 1 93 ? 1.493 0.183 -16.928 1.00 92.12 93 THR A N 1
ATOM 736 C CA . THR A 1 93 ? 0.082 -0.166 -17.150 1.00 92.12 93 THR A CA 1
ATOM 737 C C . THR A 1 93 ? -0.265 -1.564 -16.663 1.00 92.12 93 THR A C 1
ATOM 739 O O . THR A 1 93 ? -1.261 -1.735 -15.960 1.00 92.12 93 THR A O 1
ATOM 742 N N . TYR A 1 94 ? 0.568 -2.561 -16.961 1.00 93.75 94 TYR A N 1
ATOM 743 C CA . TYR A 1 94 ? 0.364 -3.899 -16.408 1.00 93.75 94 TYR A CA 1
ATOM 744 C C . TYR A 1 94 ? 0.585 -3.954 -14.895 1.00 93.75 94 TYR A C 1
ATOM 746 O O . TYR A 1 94 ? -0.154 -4.653 -14.210 1.00 93.75 94 TYR A O 1
ATOM 754 N N . TRP A 1 95 ? 1.570 -3.217 -14.376 1.00 95.31 95 TRP A N 1
ATOM 755 C CA . TRP A 1 95 ? 1.875 -3.134 -12.949 1.00 95.31 95 TRP A CA 1
ATOM 756 C C . TRP A 1 95 ? 0.636 -2.719 -12.161 1.00 95.31 95 TRP A C 1
ATOM 758 O O . TRP A 1 95 ? 0.191 -3.456 -11.284 1.00 95.31 95 TRP A O 1
ATOM 768 N N . VAL A 1 96 ? 0.038 -1.584 -12.525 1.00 93.56 96 VAL A N 1
ATOM 769 C CA . VAL A 1 96 ? -1.143 -1.047 -11.843 1.00 93.56 96 VAL A CA 1
ATOM 770 C C . VAL A 1 96 ? -2.362 -1.948 -12.050 1.00 93.56 96 VAL A C 1
ATOM 772 O O . VAL A 1 96 ? -3.123 -2.173 -11.109 1.00 93.56 96 VAL A O 1
ATOM 775 N N . LYS A 1 97 ? -2.547 -2.499 -13.260 1.00 92.31 97 LYS A N 1
ATOM 776 C CA . LYS A 1 97 ? -3.639 -3.442 -13.559 1.00 92.31 97 LYS A CA 1
ATOM 777 C C . LYS A 1 97 ? -3.603 -4.649 -12.622 1.00 92.31 97 LYS A C 1
ATOM 779 O O . LYS A 1 97 ? -4.624 -4.986 -12.029 1.00 92.31 97 LYS A O 1
ATOM 784 N N . ASP A 1 98 ? -2.438 -5.271 -12.484 1.00 93.50 98 ASP A N 1
ATOM 785 C CA . ASP A 1 98 ? -2.287 -6.492 -11.700 1.00 93.50 98 ASP A CA 1
ATOM 786 C C . ASP A 1 98 ? -2.287 -6.197 -10.196 1.00 93.50 98 ASP A C 1
ATOM 788 O O . ASP A 1 98 ? -2.881 -6.959 -9.439 1.00 93.50 98 ASP A O 1
ATOM 792 N N . ALA A 1 99 ? -1.726 -5.062 -9.759 1.00 93.94 99 ALA A N 1
ATOM 793 C CA . ALA A 1 99 ? -1.768 -4.633 -8.358 1.00 93.94 99 ALA A CA 1
ATOM 794 C C . ALA A 1 99 ? -3.208 -4.506 -7.827 1.00 93.94 99 ALA A C 1
ATOM 796 O O . ALA A 1 99 ? -3.506 -4.978 -6.732 1.00 93.94 99 ALA A O 1
ATOM 797 N N . LYS A 1 100 ? -4.130 -3.961 -8.634 1.00 91.25 100 LYS A N 1
ATOM 798 C CA . LYS A 1 100 ? -5.552 -3.812 -8.268 1.00 91.25 100 LYS A CA 1
ATOM 799 C C . LYS A 1 100 ? -6.274 -5.140 -8.035 1.00 91.25 100 LYS A C 1
ATOM 801 O O . LYS A 1 100 ? -7.217 -5.196 -7.252 1.00 91.25 100 LYS A O 1
ATOM 806 N N . VAL A 1 101 ? -5.851 -6.214 -8.700 1.00 90.56 101 VAL A N 1
ATOM 807 C CA . VAL A 1 101 ? -6.460 -7.552 -8.564 1.00 90.56 101 VAL A CA 1
ATOM 808 C C . VAL A 1 101 ? -5.610 -8.516 -7.741 1.00 90.56 101 VAL A C 1
ATOM 810 O O . VAL A 1 101 ? -6.025 -9.647 -7.508 1.00 90.56 101 VAL A O 1
ATOM 813 N N . PHE A 1 102 ? -4.437 -8.087 -7.277 1.00 90.69 102 PHE A N 1
ATOM 814 C CA . PHE A 1 102 ? -3.489 -8.951 -6.577 1.00 90.69 102 PHE A CA 1
ATOM 815 C C . PHE A 1 102 ? -4.056 -9.518 -5.279 1.00 90.69 102 PHE A C 1
ATOM 817 O O . PHE A 1 102 ? -3.743 -10.640 -4.900 1.00 90.69 102 PHE A O 1
ATOM 824 N N . HIS A 1 103 ? -4.958 -8.772 -4.647 1.00 86.75 103 HIS A N 1
ATOM 825 C CA . HIS A 1 103 ? -5.723 -9.174 -3.475 1.00 86.75 103 HIS A CA 1
ATOM 826 C C . HIS A 1 103 ? -6.399 -10.559 -3.668 1.00 86.75 103 HIS A C 1
ATOM 828 O O . HIS A 1 103 ? -6.504 -11.350 -2.737 1.00 86.75 103 HIS A O 1
ATOM 834 N N . LEU A 1 104 ? -6.749 -10.952 -4.898 1.00 86.19 104 LEU A N 1
ATOM 835 C CA . LEU A 1 104 ? -7.313 -12.278 -5.190 1.00 86.19 104 LEU A CA 1
ATOM 836 C C . LEU A 1 104 ? -6.381 -13.465 -4.873 1.00 86.19 104 LEU A C 1
ATOM 838 O O . LEU A 1 104 ? -6.870 -14.599 -4.855 1.00 86.19 104 LEU A O 1
ATOM 842 N N . LEU A 1 105 ? -5.085 -13.211 -4.658 1.00 84.31 105 LEU A N 1
ATOM 843 C CA . LEU A 1 105 ? -4.069 -14.191 -4.259 1.00 84.31 105 LEU A CA 1
ATOM 844 C C . LEU A 1 105 ? -3.993 -14.412 -2.741 1.00 84.31 105 LEU A C 1
ATOM 846 O O . LEU A 1 105 ? -3.275 -15.308 -2.311 1.00 84.31 105 LEU A O 1
ATOM 850 N N . GLU A 1 106 ? -4.698 -13.615 -1.934 1.00 82.44 106 GLU A N 1
ATOM 851 C CA . GLU A 1 106 ? -4.762 -13.817 -0.484 1.00 82.44 106 GLU A CA 1
ATOM 852 C C . GLU A 1 106 ? -5.475 -15.142 -0.171 1.00 82.44 106 GLU A C 1
ATOM 854 O O . GLU A 1 106 ? -6.645 -15.344 -0.515 1.00 82.44 106 GLU A O 1
ATOM 859 N N . ASP A 1 107 ? -4.745 -16.047 0.478 1.00 73.38 107 ASP A N 1
ATOM 860 C CA . ASP A 1 107 ? -5.204 -17.372 0.891 1.00 73.38 107 ASP A CA 1
ATOM 861 C C . ASP A 1 107 ? -5.520 -17.444 2.392 1.00 73.38 107 ASP A C 1
ATOM 863 O O . ASP A 1 107 ? -6.068 -18.448 2.851 1.00 73.38 107 ASP A O 1
ATOM 867 N N . TRP A 1 108 ? -5.242 -16.368 3.143 1.00 73.25 108 TRP A N 1
ATOM 868 C CA . TRP A 1 108 ? -5.438 -16.255 4.590 1.00 73.25 108 TRP A CA 1
ATOM 869 C C . TRP A 1 108 ? -4.659 -17.285 5.411 1.00 73.25 108 TRP A C 1
ATOM 871 O O . TRP A 1 108 ? -4.987 -17.548 6.574 1.00 73.25 108 TRP A O 1
ATOM 881 N N . VAL A 1 109 ? -3.619 -17.871 4.818 1.00 66.31 109 VAL A N 1
ATOM 882 C CA . VAL A 1 109 ? -2.803 -18.882 5.477 1.00 66.31 109 VAL A CA 1
ATOM 883 C C . VAL A 1 109 ? -1.701 -18.193 6.275 1.00 66.31 109 VAL A C 1
ATOM 885 O O . VAL A 1 109 ? -0.919 -17.387 5.761 1.00 66.31 109 VAL A O 1
ATOM 888 N N . HIS A 1 110 ? -1.630 -18.534 7.560 1.00 63.03 110 HIS A N 1
ATOM 889 C CA . HIS A 1 110 ? -0.500 -18.161 8.400 1.00 63.03 110 HIS A CA 1
ATOM 890 C C . HIS A 1 110 ? 0.671 -19.101 8.101 1.00 63.03 110 HIS A C 1
ATOM 892 O O . HIS A 1 110 ? 0.471 -20.318 8.076 1.00 63.03 110 HIS A O 1
ATOM 898 N N . PRO A 1 111 ? 1.897 -18.588 7.928 1.00 58.06 111 PRO A N 1
ATOM 899 C CA . PRO A 1 111 ? 3.073 -19.442 7.917 1.00 58.06 111 PRO A CA 1
ATOM 900 C C . PRO A 1 111 ? 3.171 -20.177 9.261 1.00 58.06 111 PRO A C 1
ATOM 902 O O . PRO A 1 111 ? 3.324 -19.536 10.299 1.00 58.06 111 PRO A O 1
ATOM 905 N N . GLU A 1 112 ? 3.097 -21.512 9.264 1.00 49.62 112 GLU A N 1
ATOM 906 C CA . GLU A 1 112 ? 3.234 -22.316 10.495 1.00 49.62 112 GLU A CA 1
ATOM 907 C C . GLU A 1 112 ? 4.611 -22.133 11.156 1.00 49.62 112 GLU A C 1
ATOM 909 O O . GLU A 1 112 ? 4.765 -22.302 12.367 1.00 49.62 112 GLU A O 1
ATOM 914 N N . ARG A 1 113 ? 5.615 -21.740 10.364 1.00 49.91 113 ARG A N 1
ATOM 915 C CA . ARG A 1 113 ? 6.931 -21.295 10.813 1.00 49.91 113 ARG A CA 1
ATOM 916 C C . ARG A 1 113 ? 7.429 -20.174 9.917 1.00 49.91 113 ARG A C 1
ATOM 918 O O . ARG A 1 113 ? 7.419 -20.282 8.694 1.00 49.91 113 ARG A O 1
ATOM 925 N N . SER A 1 114 ? 7.912 -19.119 10.555 1.00 48.38 114 SER A N 1
ATOM 926 C CA . SER A 1 114 ? 8.790 -18.151 9.921 1.00 48.38 114 SER A CA 1
ATOM 927 C C . SER A 1 114 ? 10.133 -18.849 9.665 1.00 48.38 114 SER A C 1
ATOM 929 O O . SER A 1 114 ? 10.948 -18.978 10.573 1.00 48.38 114 SER A O 1
ATOM 931 N N . GLU A 1 115 ? 10.350 -19.394 8.464 1.00 48.16 115 GLU A N 1
ATOM 932 C CA . GLU A 1 115 ? 11.670 -19.925 8.053 1.00 48.16 115 GLU A CA 1
ATOM 933 C C . GLU A 1 115 ? 12.726 -18.809 7.911 1.00 48.16 115 GLU A C 1
ATOM 935 O O . GLU A 1 115 ? 13.907 -19.069 7.695 1.00 48.16 115 GLU A O 1
ATOM 940 N N . ASP A 1 116 ? 12.296 -17.556 8.030 1.00 51.09 116 ASP A N 1
ATOM 941 C CA . ASP A 1 116 ? 13.039 -16.344 7.738 1.00 51.09 116 ASP A CA 1
ATOM 942 C C . ASP A 1 116 ? 12.902 -15.438 8.971 1.00 51.09 116 ASP A C 1
ATOM 944 O O . ASP A 1 116 ? 11.869 -14.806 9.126 1.00 51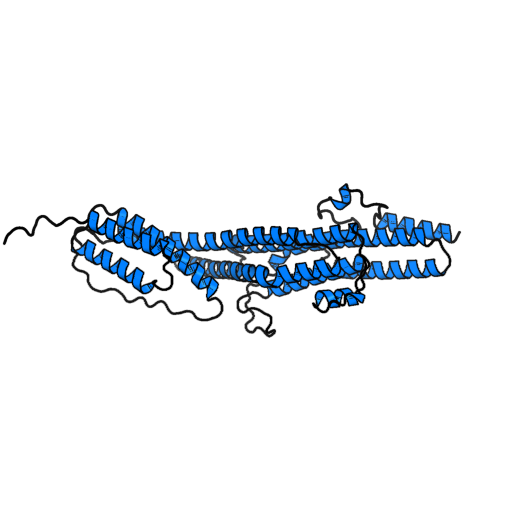.09 116 ASP A O 1
ATOM 948 N N . GLU A 1 117 ? 13.894 -15.365 9.872 1.00 50.16 117 GLU A N 1
ATOM 949 C CA . GLU A 1 117 ? 13.831 -14.575 11.132 1.00 50.16 117 GLU A CA 1
ATOM 950 C C . GLU A 1 117 ? 13.391 -13.105 10.938 1.00 50.16 117 GLU A C 1
ATOM 952 O O . GLU A 1 117 ? 12.992 -12.429 11.885 1.00 50.16 117 GLU A O 1
ATOM 957 N N . SER A 1 118 ? 13.438 -12.606 9.699 1.00 51.81 118 SER A N 1
ATOM 958 C CA . SER A 1 118 ? 12.951 -11.292 9.287 1.00 51.81 118 SER A CA 1
ATOM 959 C C . SER A 1 118 ? 11.428 -11.186 9.105 1.00 51.81 118 SER A C 1
ATOM 961 O O . SER A 1 118 ? 10.922 -10.069 8.952 1.00 51.81 118 SER A O 1
ATOM 963 N N . GLN A 1 119 ? 10.694 -12.306 9.108 1.00 55.34 119 GLN A N 1
ATOM 964 C CA . GLN A 1 119 ? 9.241 -12.335 9.000 1.00 55.34 119 GLN A CA 1
ATOM 965 C C . GLN A 1 119 ? 8.583 -12.160 10.380 1.00 55.34 119 GLN A C 1
ATOM 967 O O . GLN A 1 119 ? 8.775 -12.984 11.278 1.00 55.34 119 GLN A O 1
ATOM 972 N N . PRO A 1 120 ? 7.765 -11.114 10.547 1.00 56.16 120 PRO A N 1
ATOM 973 C CA . PRO A 1 120 ? 7.026 -10.865 11.771 1.00 56.16 120 PRO A CA 1
ATOM 974 C C . PRO A 1 120 ? 5.920 -11.911 11.938 1.00 56.16 120 PRO A C 1
ATOM 976 O O . PRO A 1 120 ? 5.114 -12.152 11.034 1.00 56.16 120 PRO A O 1
ATOM 979 N N . VAL A 1 121 ? 5.902 -12.535 13.115 1.00 56.59 121 VAL A N 1
ATOM 980 C CA . VAL A 1 121 ? 4.883 -13.507 13.526 1.00 56.59 121 VAL A CA 1
ATOM 981 C C . VAL A 1 121 ? 3.496 -12.856 13.425 1.00 56.59 121 VAL A C 1
ATOM 983 O O . VAL A 1 121 ? 3.306 -11.755 13.933 1.00 56.59 121 VAL A O 1
ATOM 986 N N . GLY A 1 122 ? 2.534 -13.524 12.775 1.00 61.41 122 GLY A N 1
ATOM 987 C CA . GLY A 1 122 ? 1.137 -13.059 12.697 1.00 61.41 122 GLY A CA 1
ATOM 988 C C . GLY A 1 122 ? 0.723 -12.332 11.408 1.00 61.41 122 GLY A C 1
ATOM 989 O O . GLY A 1 122 ? -0.280 -11.620 11.423 1.00 61.41 122 GLY A O 1
ATOM 990 N N . THR A 1 123 ? 1.463 -12.497 10.306 1.00 69.12 123 THR A N 1
ATOM 991 C CA . THR A 1 123 ? 1.106 -11.953 8.978 1.00 69.12 123 THR A CA 1
ATOM 992 C C . THR A 1 123 ? 0.941 -13.056 7.931 1.00 69.12 123 THR A C 1
ATOM 994 O O . THR A 1 123 ? 1.493 -14.147 8.088 1.00 69.12 123 THR A O 1
ATOM 997 N N . THR A 1 124 ? 0.182 -12.796 6.862 1.00 74.56 124 THR A N 1
ATOM 998 C CA . THR A 1 124 ? -0.018 -13.761 5.763 1.00 74.56 124 THR A CA 1
ATOM 999 C C . THR A 1 124 ? 1.140 -13.743 4.762 1.00 74.56 124 THR A C 1
ATOM 1001 O O . THR A 1 124 ? 1.881 -12.762 4.629 1.00 74.56 124 THR A O 1
ATOM 1004 N N . MET A 1 125 ? 1.283 -14.826 3.989 1.00 76.12 125 MET A N 1
ATOM 1005 C CA . MET A 1 125 ? 2.264 -14.897 2.893 1.00 76.12 125 MET A CA 1
ATOM 1006 C C . MET A 1 125 ? 2.023 -13.845 1.801 1.00 76.12 125 MET A C 1
ATOM 1008 O O . MET A 1 125 ? 2.964 -13.453 1.101 1.00 76.12 125 MET A O 1
ATOM 1012 N N . TYR A 1 126 ? 0.795 -13.338 1.699 1.00 82.62 126 TYR A N 1
ATOM 1013 C CA . TYR A 1 126 ? 0.389 -12.275 0.787 1.00 82.62 126 TYR A CA 1
ATOM 1014 C C . TYR A 1 126 ? 1.299 -11.043 0.845 1.00 82.62 126 TYR A C 1
ATOM 1016 O O . TYR A 1 126 ? 1.721 -10.548 -0.200 1.00 82.62 126 TYR A O 1
ATOM 1024 N N . LEU A 1 127 ? 1.679 -10.572 2.041 1.00 84.00 127 LEU A N 1
ATOM 1025 C CA . LEU A 1 127 ? 2.534 -9.386 2.165 1.00 84.00 127 LEU A CA 1
ATOM 1026 C C . LEU A 1 127 ? 3.927 -9.609 1.577 1.00 84.00 127 LEU A C 1
ATOM 1028 O O . LEU A 1 127 ? 4.456 -8.738 0.887 1.00 84.00 127 LEU A O 1
ATOM 1032 N N . LYS A 1 128 ? 4.513 -10.792 1.801 1.00 83.88 128 LYS A N 1
ATOM 1033 C CA . LYS A 1 128 ? 5.816 -11.153 1.224 1.00 83.88 128 LYS A CA 1
ATOM 1034 C C . LYS A 1 128 ? 5.723 -11.255 -0.296 1.00 83.88 128 LYS A C 1
ATOM 1036 O O . LYS A 1 128 ? 6.614 -10.775 -0.997 1.00 83.88 128 LYS A O 1
ATOM 1041 N N . GLN A 1 129 ? 4.644 -11.842 -0.815 1.00 88.44 129 GLN A N 1
ATOM 1042 C CA . GLN A 1 129 ? 4.399 -11.918 -2.256 1.00 88.44 129 GLN A CA 1
ATOM 1043 C C . GLN A 1 129 ? 4.241 -10.522 -2.873 1.00 88.44 129 GLN A C 1
ATOM 1045 O O . GLN A 1 129 ? 4.888 -10.231 -3.878 1.00 88.44 129 GLN A O 1
ATOM 1050 N N . MET A 1 130 ? 3.459 -9.639 -2.249 1.00 91.19 130 MET A N 1
ATOM 1051 C CA . MET A 1 130 ? 3.262 -8.263 -2.706 1.00 91.19 130 MET A CA 1
ATOM 1052 C C . MET A 1 130 ? 4.560 -7.450 -2.664 1.00 91.19 130 MET A C 1
ATOM 1054 O O . MET A 1 130 ? 4.907 -6.786 -3.640 1.00 91.19 130 MET A O 1
ATOM 1058 N N . TYR A 1 131 ? 5.330 -7.559 -1.580 1.00 91.25 131 TYR A N 1
ATOM 1059 C CA . TYR A 1 131 ? 6.637 -6.913 -1.461 1.00 91.25 131 TYR A CA 1
ATOM 1060 C C . TYR A 1 131 ? 7.600 -7.354 -2.572 1.00 91.25 131 TYR A C 1
ATOM 1062 O O . TYR A 1 131 ? 8.249 -6.525 -3.215 1.00 91.25 131 TYR A O 1
ATOM 1070 N N . ASN A 1 132 ? 7.669 -8.661 -2.841 1.00 91.81 132 ASN A N 1
ATOM 1071 C CA . ASN A 1 132 ? 8.504 -9.205 -3.910 1.00 91.81 132 ASN A CA 1
ATOM 1072 C C . ASN A 1 132 ? 8.028 -8.764 -5.296 1.00 91.81 132 ASN A C 1
ATOM 1074 O O . ASN A 1 132 ? 8.855 -8.431 -6.144 1.00 91.81 132 ASN A O 1
ATOM 1078 N N . PHE A 1 133 ? 6.714 -8.713 -5.513 1.00 95.12 133 PHE A N 1
ATOM 1079 C CA . PHE A 1 133 ? 6.124 -8.199 -6.741 1.00 95.12 133 PHE A CA 1
ATOM 1080 C C . PHE A 1 133 ? 6.495 -6.729 -6.975 1.00 95.12 133 PHE A C 1
ATOM 1082 O O . PHE A 1 133 ? 7.003 -6.395 -8.046 1.00 95.12 133 PHE A O 1
ATOM 1089 N N . GLN A 1 134 ? 6.327 -5.865 -5.968 1.00 95.06 134 GLN A N 1
ATOM 1090 C CA . GLN A 1 134 ? 6.677 -4.444 -6.062 1.00 95.06 134 GLN A CA 1
ATOM 1091 C C . GLN A 1 134 ? 8.161 -4.248 -6.390 1.00 95.06 134 GLN A C 1
ATOM 1093 O O . GLN A 1 134 ? 8.508 -3.490 -7.296 1.00 95.06 134 GLN A O 1
ATOM 1098 N N . ARG A 1 135 ? 9.048 -4.997 -5.723 1.00 95.12 135 ARG A N 1
ATOM 1099 C CA . ARG A 1 135 ? 10.492 -4.977 -6.011 1.00 95.12 135 ARG A CA 1
ATOM 1100 C C . ARG A 1 135 ? 10.818 -5.448 -7.417 1.00 95.12 135 ARG A C 1
ATOM 1102 O O . ARG A 1 135 ? 11.654 -4.842 -8.083 1.00 95.12 135 ARG A O 1
ATOM 1109 N N . TYR A 1 136 ? 10.168 -6.512 -7.879 1.00 95.75 136 TYR A N 1
ATOM 1110 C CA . TYR A 1 136 ? 10.369 -7.025 -9.228 1.00 95.75 136 TYR A CA 1
ATOM 1111 C C . TYR A 1 136 ? 9.965 -5.991 -10.285 1.00 95.75 136 TYR A C 1
ATOM 1113 O O . TYR A 1 136 ? 10.713 -5.747 -11.233 1.00 95.75 136 TYR A O 1
ATOM 1121 N N . MET A 1 137 ? 8.817 -5.335 -10.114 1.00 96.62 137 MET A N 1
ATOM 1122 C CA . MET A 1 137 ? 8.361 -4.305 -11.048 1.00 96.62 137 MET A CA 1
ATOM 1123 C C . MET A 1 137 ? 9.236 -3.049 -11.006 1.00 96.62 137 MET A C 1
ATOM 1125 O O . MET A 1 137 ? 9.579 -2.502 -12.058 1.00 96.62 137 MET A O 1
ATOM 1129 N N . MET A 1 138 ? 9.683 -2.643 -9.818 1.00 95.75 138 MET A N 1
ATOM 1130 C CA . MET A 1 138 ? 10.622 -1.536 -9.644 1.00 95.75 138 MET A CA 1
ATOM 1131 C C . MET A 1 138 ? 11.975 -1.821 -10.308 1.00 95.75 138 MET A C 1
ATOM 1133 O O . MET A 1 138 ? 12.503 -0.962 -11.010 1.00 95.75 138 MET A O 1
ATOM 1137 N N . LEU A 1 139 ? 12.509 -3.039 -10.158 1.00 95.62 139 LEU A N 1
ATOM 1138 C CA . LEU A 1 139 ? 13.751 -3.468 -10.806 1.00 95.62 139 LEU A CA 1
ATOM 1139 C C . LEU A 1 139 ? 13.646 -3.383 -12.328 1.00 95.62 139 LEU A C 1
ATOM 1141 O O . LEU A 1 139 ? 14.530 -2.833 -12.980 1.00 95.62 139 LEU A O 1
ATOM 1145 N N . ASN A 1 140 ? 12.575 -3.927 -12.905 1.00 96.12 140 ASN A N 1
ATOM 1146 C CA . ASN A 1 140 ? 12.409 -3.901 -14.356 1.00 96.12 140 ASN A CA 1
ATOM 1147 C C . ASN A 1 140 ? 12.165 -2.479 -14.871 1.00 96.12 140 ASN A C 1
ATOM 1149 O O . ASN A 1 140 ? 12.683 -2.133 -15.926 1.00 96.12 140 ASN A O 1
ATOM 1153 N N . SER A 1 141 ? 11.468 -1.635 -14.107 1.00 95.56 141 SER A N 1
ATOM 1154 C CA . SER A 1 141 ? 11.332 -0.209 -14.426 1.00 95.56 141 SER A CA 1
ATOM 1155 C C . SER A 1 141 ? 12.689 0.488 -14.448 1.00 95.56 141 SER A C 1
ATOM 1157 O O . SER A 1 141 ? 13.011 1.146 -15.429 1.00 95.56 141 SER A O 1
ATOM 1159 N N . TYR A 1 142 ? 13.520 0.267 -13.427 1.00 95.06 142 TYR A N 1
ATOM 1160 C CA . TYR A 1 142 ? 14.869 0.827 -13.349 1.00 95.06 142 TYR A CA 1
ATOM 1161 C C . TYR A 1 142 ? 15.738 0.424 -14.549 1.00 95.06 142 TYR A C 1
ATOM 1163 O O . TYR A 1 142 ? 16.381 1.273 -15.166 1.00 95.06 142 TYR A O 1
ATOM 1171 N N . VAL A 1 143 ? 15.717 -0.860 -14.921 1.00 93.94 143 VAL A N 1
ATOM 1172 C CA . VAL A 1 143 ? 16.493 -1.372 -16.062 1.00 93.94 143 VAL A CA 1
ATOM 1173 C C . VAL A 1 143 ? 15.993 -0.806 -17.394 1.00 93.94 143 VAL A C 1
ATOM 1175 O O . VAL A 1 143 ? 16.799 -0.386 -18.226 1.00 93.94 143 VAL A O 1
ATOM 1178 N N . LEU A 1 144 ? 14.672 -0.740 -17.605 1.00 93.81 144 LEU A N 1
ATOM 1179 C CA . LEU A 1 144 ? 14.107 -0.148 -18.823 1.00 93.81 144 LEU A CA 1
ATOM 1180 C C . LEU A 1 144 ? 14.508 1.327 -18.962 1.00 93.81 144 LEU A C 1
ATOM 1182 O O . LEU A 1 144 ? 14.865 1.753 -20.058 1.00 93.81 144 LEU A O 1
ATOM 1186 N N . SER A 1 145 ? 14.563 2.065 -17.854 1.00 92.62 145 SER A N 1
ATOM 1187 C CA . SER A 1 145 ? 15.002 3.465 -17.810 1.00 92.62 145 SER A CA 1
ATOM 1188 C C . SER A 1 145 ? 16.514 3.679 -17.989 1.00 92.62 145 SER A C 1
ATOM 1190 O O . SER A 1 145 ? 16.992 4.803 -17.861 1.00 92.62 145 SER A O 1
ATOM 1192 N N . GLY A 1 146 ? 17.281 2.622 -18.285 1.00 89.06 146 GLY A N 1
ATOM 1193 C CA . GLY A 1 146 ? 18.724 2.701 -18.547 1.00 89.06 146 GLY A CA 1
ATOM 1194 C C . GLY A 1 146 ? 19.616 2.334 -17.361 1.00 89.06 146 GLY A C 1
ATOM 1195 O O . GLY A 1 146 ? 20.833 2.480 -17.450 1.00 89.06 146 GLY A O 1
ATOM 1196 N N . GLY A 1 147 ? 19.038 1.853 -16.260 1.00 90.00 147 GLY A N 1
ATOM 1197 C CA . GLY A 1 147 ? 19.785 1.344 -15.117 1.00 90.00 147 GLY A CA 1
ATOM 1198 C C . GLY A 1 147 ? 20.456 -0.006 -15.384 1.00 90.00 147 GLY A C 1
ATOM 1199 O O . GLY A 1 147 ? 19.956 -0.832 -16.150 1.00 90.00 147 GLY A O 1
ATOM 1200 N N . ASP A 1 148 ? 21.576 -0.263 -14.706 1.00 90.38 148 ASP A N 1
ATOM 1201 C CA . ASP A 1 148 ? 22.228 -1.573 -14.752 1.00 90.38 148 ASP A CA 1
ATOM 1202 C C . ASP A 1 148 ? 21.454 -2.611 -13.922 1.00 90.38 148 ASP A C 1
ATOM 1204 O O . ASP A 1 148 ? 21.022 -2.360 -12.795 1.00 90.38 148 ASP A O 1
ATOM 1208 N N . ALA A 1 149 ? 21.302 -3.817 -14.464 1.00 90.69 149 ALA A N 1
ATOM 1209 C CA . ALA A 1 149 ? 20.530 -4.869 -13.815 1.00 90.69 149 ALA A CA 1
ATOM 1210 C C . ALA A 1 149 ? 21.168 -5.373 -12.513 1.00 90.69 149 ALA A C 1
ATOM 1212 O O . ALA A 1 149 ? 20.439 -5.695 -11.573 1.00 90.69 149 ALA A O 1
ATOM 1213 N N . GLN A 1 150 ? 22.501 -5.443 -12.441 1.00 90.31 150 GLN A N 1
ATOM 1214 C CA . GLN A 1 150 ? 23.203 -5.897 -11.238 1.00 90.31 150 GLN A CA 1
ATOM 1215 C C . GLN A 1 150 ? 23.133 -4.834 -10.143 1.00 90.31 150 GLN A C 1
ATOM 1217 O O . GLN A 1 150 ? 22.829 -5.154 -8.993 1.00 90.31 150 GLN A O 1
ATOM 1222 N N . ALA A 1 151 ? 23.323 -3.565 -10.508 1.00 90.06 151 ALA A N 1
ATOM 1223 C CA . ALA A 1 151 ? 23.115 -2.432 -9.616 1.00 90.06 151 ALA A CA 1
ATOM 1224 C C . ALA A 1 151 ? 21.680 -2.418 -9.071 1.00 90.06 151 ALA A C 1
ATOM 1226 O O . ALA A 1 151 ? 21.479 -2.330 -7.861 1.00 90.06 151 ALA A O 1
ATOM 1227 N N . GLY A 1 152 ? 20.683 -2.598 -9.942 1.00 90.00 152 GLY A N 1
ATOM 1228 C CA . GLY A 1 152 ? 19.281 -2.694 -9.547 1.00 90.00 152 GLY A CA 1
ATOM 1229 C C . GLY A 1 152 ? 19.036 -3.822 -8.541 1.00 90.00 152 GLY A C 1
ATOM 1230 O O . GLY A 1 152 ? 18.431 -3.589 -7.498 1.00 90.00 152 GLY A O 1
ATOM 1231 N N . LEU A 1 153 ? 19.551 -5.029 -8.800 1.00 91.69 153 LEU A N 1
ATOM 1232 C CA . LEU A 1 153 ? 19.429 -6.170 -7.882 1.00 91.69 153 LEU A CA 1
ATOM 1233 C C . LEU A 1 153 ? 20.062 -5.890 -6.511 1.00 91.69 153 LEU A C 1
ATOM 1235 O O . LEU A 1 153 ? 19.461 -6.218 -5.486 1.00 91.69 153 LEU A O 1
ATOM 1239 N N . GLN A 1 154 ? 21.230 -5.245 -6.479 1.00 90.88 154 GLN A N 1
ATOM 1240 C CA . GLN A 1 154 ? 21.893 -4.840 -5.236 1.00 90.88 154 GLN A CA 1
ATOM 1241 C C . GLN A 1 154 ? 21.062 -3.822 -4.449 1.00 90.88 154 GLN A C 1
ATOM 1243 O O . GLN A 1 154 ? 20.904 -3.971 -3.237 1.00 90.88 154 GLN A O 1
ATOM 1248 N N . ILE A 1 155 ? 20.479 -2.827 -5.124 1.00 90.12 155 ILE A N 1
ATOM 1249 C CA . ILE A 1 155 ? 19.600 -1.829 -4.496 1.00 90.12 155 ILE A CA 1
ATOM 1250 C C . ILE A 1 155 ? 18.362 -2.510 -3.909 1.00 90.12 155 ILE A C 1
ATOM 1252 O O . ILE A 1 155 ? 18.066 -2.340 -2.727 1.00 90.12 155 ILE A O 1
ATOM 1256 N N . MET A 1 156 ? 17.696 -3.377 -4.682 1.00 90.06 156 MET A N 1
ATOM 1257 C CA . MET A 1 156 ? 16.566 -4.164 -4.181 1.00 90.06 156 MET A CA 1
ATOM 1258 C C . MET A 1 156 ? 16.967 -5.049 -2.998 1.00 90.06 156 MET A C 1
ATOM 1260 O O . MET A 1 156 ? 16.125 -5.356 -2.157 1.00 90.06 156 MET A O 1
ATOM 1264 N N . GLY A 1 157 ? 18.214 -5.516 -2.943 1.00 86.31 157 GLY A N 1
ATOM 1265 C CA . GLY A 1 157 ? 18.773 -6.323 -1.858 1.00 86.31 157 GLY A CA 1
ATOM 1266 C C . GLY A 1 157 ? 19.237 -5.532 -0.630 1.00 86.31 157 GLY A C 1
ATOM 1267 O O . GLY A 1 157 ? 19.781 -6.144 0.283 1.00 86.31 157 GLY A O 1
ATOM 1268 N N . ASN A 1 158 ? 19.043 -4.207 -0.584 1.00 82.88 158 ASN A N 1
ATOM 1269 C CA . ASN A 1 158 ? 19.595 -3.308 0.445 1.00 82.88 158 ASN A CA 1
ATOM 1270 C C . ASN A 1 158 ? 21.135 -3.344 0.543 1.00 82.88 158 ASN A C 1
ATOM 1272 O O . ASN A 1 158 ? 21.705 -3.075 1.599 1.00 82.88 158 ASN A O 1
ATOM 1276 N N . GLN A 1 159 ? 21.808 -3.667 -0.560 1.00 84.25 159 GLN A N 1
ATOM 1277 C CA . GLN A 1 159 ? 23.266 -3.721 -0.698 1.00 84.25 159 GLN A CA 1
ATOM 1278 C C . GLN A 1 159 ? 23.746 -2.693 -1.732 1.00 84.25 159 GLN A C 1
ATOM 1280 O O . GLN A 1 159 ? 24.667 -2.950 -2.505 1.00 84.25 159 GLN A O 1
ATOM 1285 N N . ALA A 1 160 ? 23.082 -1.536 -1.796 1.00 76.38 160 ALA A N 1
ATOM 1286 C CA . ALA A 1 160 ? 23.346 -0.531 -2.814 1.00 76.38 160 ALA A CA 1
ATOM 1287 C C . ALA A 1 160 ? 24.798 -0.032 -2.757 1.00 76.38 160 ALA A C 1
ATOM 1289 O O . ALA A 1 160 ? 25.264 0.469 -1.734 1.00 76.38 160 ALA A O 1
ATOM 1290 N N . ASN A 1 161 ? 25.490 -0.100 -3.893 1.00 78.06 161 ASN A N 1
ATOM 1291 C CA . ASN A 1 161 ? 26.794 0.522 -4.070 1.00 78.06 161 ASN A CA 1
ATOM 1292 C C . ASN A 1 161 ? 26.623 1.881 -4.774 1.00 78.06 161 ASN A C 1
ATOM 1294 O O . ASN A 1 161 ? 26.239 1.903 -5.947 1.00 78.06 161 ASN A O 1
ATOM 1298 N N . PRO A 1 162 ? 26.936 3.017 -4.119 1.00 73.19 162 PRO A N 1
ATOM 1299 C CA . PRO A 1 162 ? 26.764 4.348 -4.706 1.00 73.19 162 PRO A CA 1
ATOM 1300 C C . PRO A 1 162 ? 27.498 4.543 -6.038 1.00 73.19 162 PRO A C 1
ATOM 1302 O O . PRO A 1 162 ? 27.073 5.347 -6.858 1.00 73.19 162 PRO A O 1
ATOM 1305 N N . LYS A 1 163 ? 28.582 3.791 -6.272 1.00 71.06 163 LYS A N 1
ATOM 1306 C CA . LYS A 1 163 ? 29.412 3.896 -7.482 1.00 71.06 163 LYS A CA 1
ATOM 1307 C C . LYS A 1 163 ? 28.768 3.294 -8.733 1.00 71.06 163 LYS A C 1
ATOM 1309 O O . LYS A 1 163 ? 29.224 3.587 -9.830 1.00 71.06 163 LYS A O 1
ATOM 1314 N N . LEU A 1 164 ? 27.752 2.445 -8.572 1.00 67.38 164 LEU A N 1
ATOM 1315 C CA . LEU A 1 164 ? 27.072 1.748 -9.671 1.00 67.38 164 LEU A CA 1
ATOM 1316 C C . LEU A 1 164 ? 25.735 2.407 -10.055 1.00 67.38 164 LEU A C 1
ATOM 1318 O O . LEU A 1 164 ? 25.015 1.884 -10.900 1.00 67.38 164 LEU A O 1
ATOM 1322 N N . ARG A 1 165 ? 25.375 3.540 -9.432 1.00 71.50 165 ARG A N 1
ATOM 1323 C CA . ARG A 1 165 ? 24.094 4.212 -9.683 1.00 71.50 165 ARG A CA 1
ATOM 1324 C C . ARG A 1 165 ? 24.140 4.990 -10.998 1.00 71.50 165 ARG A C 1
ATOM 1326 O O . ARG A 1 165 ? 24.898 5.947 -11.133 1.00 71.50 165 ARG A O 1
ATOM 1333 N N . ALA A 1 166 ? 23.303 4.587 -11.949 1.00 77.75 166 ALA A N 1
ATOM 1334 C CA . ALA A 1 166 ? 23.069 5.336 -13.180 1.00 77.75 166 ALA A CA 1
ATOM 1335 C C . ALA A 1 166 ? 22.216 6.591 -12.922 1.00 77.75 166 ALA A C 1
ATOM 1337 O O . ALA A 1 166 ? 21.331 6.585 -12.064 1.00 77.75 166 ALA A O 1
ATOM 1338 N N . SER A 1 167 ? 22.456 7.658 -13.690 1.00 86.19 167 SER A N 1
ATOM 1339 C CA . SER A 1 167 ? 21.551 8.810 -13.743 1.00 86.19 167 SER A CA 1
ATOM 1340 C C . SER A 1 167 ? 20.388 8.475 -14.674 1.00 86.19 167 SER A C 1
ATOM 1342 O O . SER A 1 167 ? 20.599 8.208 -15.855 1.00 86.19 167 SER A O 1
ATOM 1344 N N . ILE A 1 168 ? 19.175 8.456 -14.124 1.00 91.69 168 ILE A N 1
ATOM 1345 C CA . ILE A 1 168 ? 17.950 8.115 -14.850 1.00 91.69 168 ILE A CA 1
ATOM 1346 C C . ILE A 1 168 ? 17.250 9.400 -15.326 1.00 91.69 168 ILE A C 1
ATOM 1348 O O . ILE A 1 168 ? 17.177 10.364 -14.554 1.00 91.69 168 ILE A O 1
ATOM 1352 N N . PRO A 1 169 ? 16.716 9.455 -16.565 1.00 91.31 169 PRO A N 1
ATOM 1353 C CA . PRO A 1 169 ? 15.957 10.607 -17.041 1.00 91.31 169 PRO A CA 1
ATOM 1354 C C . PRO A 1 169 ? 14.764 10.950 -16.138 1.00 91.31 169 PRO A C 1
ATOM 1356 O O . PRO A 1 169 ? 14.010 10.080 -15.707 1.00 91.31 169 PRO A O 1
ATOM 1359 N N . ALA A 1 170 ? 14.530 12.243 -15.897 1.00 90.25 170 ALA A N 1
ATOM 1360 C CA . ALA A 1 170 ? 13.458 12.691 -15.002 1.00 90.25 170 ALA A CA 1
ATOM 1361 C C . ALA A 1 170 ? 12.045 12.298 -15.483 1.00 90.25 170 ALA A C 1
ATOM 1363 O O . ALA A 1 170 ? 11.144 12.115 -14.663 1.00 90.25 170 ALA A O 1
ATOM 1364 N N . SER A 1 171 ? 11.833 12.173 -16.799 1.00 89.62 171 SER A N 1
ATOM 1365 C CA . SER A 1 171 ? 10.589 11.658 -17.393 1.00 89.62 171 SER A CA 1
ATOM 1366 C C . SER A 1 171 ? 10.295 10.232 -16.942 1.00 89.62 171 SER A C 1
ATOM 1368 O O . SER A 1 171 ? 9.168 9.910 -16.562 1.00 89.62 171 SER A O 1
ATOM 1370 N N . ASP A 1 172 ? 11.330 9.404 -16.956 1.00 91.19 172 ASP A N 1
ATOM 1371 C CA . ASP A 1 172 ? 11.276 7.980 -16.677 1.00 91.19 172 ASP A CA 1
ATOM 1372 C C . ASP A 1 172 ? 11.091 7.755 -15.183 1.00 91.19 172 ASP A C 1
ATOM 1374 O O . ASP A 1 172 ? 10.184 7.029 -14.780 1.00 91.19 172 ASP A O 1
ATOM 1378 N N . THR A 1 173 ? 11.857 8.481 -14.363 1.00 93.94 173 THR A N 1
ATOM 1379 C CA . THR A 1 173 ? 11.691 8.502 -12.907 1.00 93.94 173 THR A CA 1
ATOM 1380 C C . THR A 1 173 ? 10.255 8.836 -12.517 1.00 93.94 173 THR A C 1
ATOM 1382 O O . THR A 1 173 ? 9.637 8.082 -11.771 1.00 93.94 173 THR A O 1
ATOM 1385 N N . ARG A 1 174 ? 9.673 9.910 -13.071 1.00 92.62 174 ARG A N 1
ATOM 1386 C CA . ARG A 1 174 ? 8.278 10.291 -12.779 1.00 92.62 174 ARG A CA 1
ATOM 1387 C C . ARG A 1 174 ? 7.283 9.213 -13.198 1.00 92.62 174 ARG A C 1
ATOM 1389 O 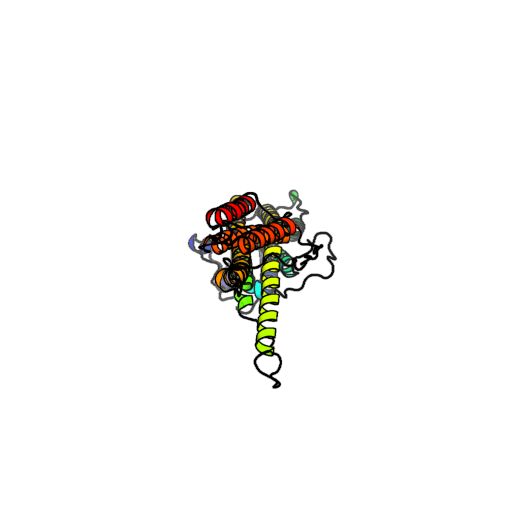O . ARG A 1 174 ? 6.296 8.986 -12.500 1.00 92.62 174 ARG A O 1
ATOM 1396 N N . LYS A 1 175 ? 7.515 8.545 -14.333 1.00 91.44 175 LYS A N 1
ATOM 1397 C CA . LYS A 1 175 ? 6.608 7.493 -14.805 1.00 91.44 175 LYS A CA 1
ATOM 1398 C C . LYS A 1 175 ? 6.692 6.235 -13.942 1.00 91.44 175 LYS A C 1
ATOM 1400 O O . LYS A 1 175 ? 5.650 5.681 -13.596 1.00 91.44 175 LYS A O 1
ATOM 1405 N N . ALA A 1 176 ? 7.901 5.823 -13.565 1.00 94.75 176 ALA A N 1
ATOM 1406 C CA . ALA A 1 176 ? 8.129 4.717 -12.640 1.00 94.75 176 ALA A CA 1
ATOM 1407 C C . ALA A 1 176 ? 7.538 5.015 -11.253 1.00 94.75 176 ALA A C 1
ATOM 1409 O O . ALA A 1 176 ? 6.891 4.150 -10.672 1.00 94.75 176 ALA A O 1
ATOM 1410 N N . GLN A 1 177 ? 7.694 6.249 -10.764 1.00 95.50 177 GLN A N 1
ATOM 1411 C CA . GLN A 1 177 ? 7.145 6.720 -9.490 1.00 95.50 177 GLN A CA 1
ATOM 1412 C C . GLN A 1 177 ? 5.616 6.656 -9.479 1.00 95.50 177 GLN A C 1
ATOM 1414 O O . GLN A 1 177 ? 5.035 6.105 -8.550 1.00 95.50 177 GLN A O 1
ATOM 1419 N N . SER A 1 178 ? 4.961 7.143 -10.538 1.00 94.12 178 SER A N 1
ATOM 1420 C CA . SER A 1 178 ? 3.504 7.041 -10.679 1.00 94.12 178 SER A CA 1
ATOM 1421 C C . SER A 1 178 ? 3.034 5.586 -10.675 1.00 94.12 178 SER A C 1
ATOM 1423 O O . SER A 1 178 ? 2.117 5.261 -9.932 1.00 94.12 178 SER A O 1
ATOM 1425 N N . ALA A 1 179 ? 3.682 4.692 -11.430 1.00 95.00 179 ALA A N 1
ATOM 1426 C CA . ALA A 1 179 ? 3.307 3.276 -11.447 1.00 95.00 179 ALA A CA 1
ATOM 1427 C C . ALA A 1 179 ? 3.532 2.581 -10.091 1.00 95.00 179 ALA A C 1
ATOM 1429 O O . ALA A 1 179 ? 2.716 1.757 -9.681 1.00 95.00 179 ALA A O 1
ATOM 1430 N N . PHE A 1 180 ? 4.610 2.937 -9.387 1.00 96.62 180 PHE A N 1
ATOM 1431 C CA . PHE A 1 180 ? 4.916 2.446 -8.045 1.00 96.62 180 PHE A CA 1
ATOM 1432 C C . PHE A 1 180 ? 3.843 2.854 -7.029 1.00 96.62 180 PHE A C 1
ATOM 1434 O O . PHE A 1 180 ? 3.297 1.991 -6.336 1.00 96.62 180 PHE A O 1
ATOM 1441 N N . LEU A 1 181 ? 3.508 4.148 -6.975 1.00 96.12 181 LEU A N 1
ATOM 1442 C CA . LEU A 1 181 ? 2.496 4.685 -6.066 1.00 96.12 181 LEU A CA 1
ATOM 1443 C C . LEU A 1 181 ? 1.101 4.152 -6.405 1.00 96.12 181 LEU A C 1
ATOM 1445 O O . LEU A 1 181 ? 0.427 3.627 -5.525 1.00 96.12 181 LEU A O 1
ATOM 1449 N N . ASP A 1 182 ? 0.691 4.190 -7.676 1.00 94.56 182 ASP A N 1
ATOM 1450 C CA . ASP A 1 182 ? -0.598 3.645 -8.122 1.00 94.56 182 ASP A CA 1
ATOM 1451 C C . ASP A 1 182 ? -0.704 2.139 -7.839 1.00 94.56 182 ASP A C 1
ATOM 1453 O O . ASP A 1 182 ? -1.775 1.636 -7.492 1.00 94.56 182 ASP A O 1
ATOM 1457 N N . GLY A 1 183 ? 0.412 1.411 -7.953 1.00 94.62 183 GLY A N 1
ATOM 1458 C CA . GLY A 1 183 ? 0.511 0.018 -7.541 1.00 94.62 183 GLY A CA 1
ATOM 1459 C C . GLY A 1 183 ? 0.247 -0.143 -6.044 1.00 94.62 183 GLY A C 1
ATOM 1460 O O . GLY A 1 183 ? -0.613 -0.933 -5.666 1.00 94.62 183 GLY A O 1
ATOM 1461 N N . LEU A 1 184 ? 0.937 0.627 -5.192 1.00 94.50 184 LEU A N 1
ATOM 1462 C CA . LEU A 1 184 ? 0.742 0.612 -3.735 1.00 94.50 184 LEU A CA 1
ATOM 1463 C C . LEU A 1 184 ? -0.695 0.953 -3.332 1.00 94.50 184 LEU A C 1
ATOM 1465 O O . LEU A 1 184 ? -1.287 0.217 -2.544 1.00 94.50 184 LEU A O 1
ATOM 1469 N N . TYR A 1 185 ? -1.284 1.997 -3.912 1.00 93.81 185 TYR A N 1
ATOM 1470 C CA . TYR A 1 185 ? -2.686 2.335 -3.674 1.00 93.81 185 TYR A CA 1
ATOM 1471 C C . TYR A 1 185 ? -3.633 1.231 -4.152 1.00 93.81 185 TYR A C 1
ATOM 1473 O O . TYR A 1 185 ? -4.590 0.917 -3.452 1.00 93.81 185 TYR A O 1
ATOM 1481 N N . GLY A 1 186 ? -3.345 0.582 -5.285 1.00 92.44 186 GLY A N 1
ATOM 1482 C CA . GLY A 1 186 ? -4.097 -0.588 -5.746 1.00 92.4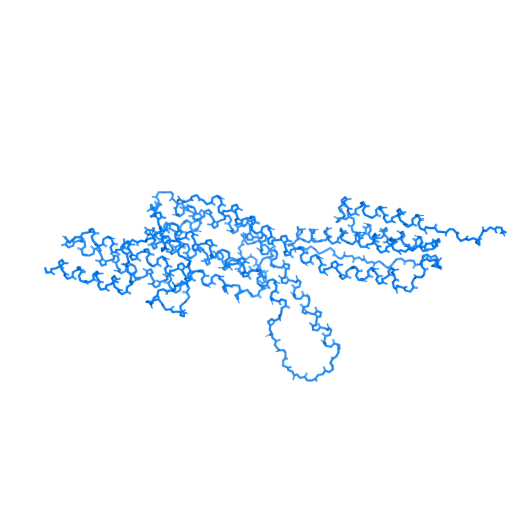4 186 GLY A CA 1
ATOM 1483 C C . GLY A 1 186 ? -4.050 -1.761 -4.760 1.00 92.44 186 GLY A C 1
ATOM 1484 O O . GLY A 1 186 ? -5.061 -2.431 -4.561 1.00 92.44 186 GLY A O 1
ATOM 1485 N N . PHE A 1 187 ? -2.911 -1.984 -4.097 1.00 91.50 187 PHE A N 1
ATOM 1486 C CA . PHE A 1 187 ? -2.796 -2.991 -3.038 1.00 91.50 187 PHE A CA 1
ATOM 1487 C C . PHE A 1 187 ? -3.595 -2.630 -1.790 1.00 91.50 187 PHE A C 1
ATOM 1489 O O . PHE A 1 187 ? -4.259 -3.502 -1.231 1.00 91.50 187 PHE A O 1
ATOM 1496 N N . LEU A 1 188 ? -3.531 -1.369 -1.357 1.00 90.94 188 LEU A N 1
ATOM 1497 C CA . LEU A 1 188 ? -4.294 -0.886 -0.207 1.00 90.94 188 LEU A CA 1
ATOM 1498 C C . LEU A 1 188 ? -5.799 -0.987 -0.466 1.00 90.94 188 LEU A C 1
ATOM 1500 O O . LEU A 1 188 ? -6.512 -1.549 0.359 1.00 90.94 188 LEU A O 1
ATOM 1504 N N . ASP A 1 189 ? -6.264 -0.548 -1.637 1.00 89.06 189 ASP A N 1
ATOM 1505 C CA . ASP A 1 189 ? -7.657 -0.706 -2.071 1.00 89.06 189 ASP A CA 1
ATOM 1506 C C . ASP A 1 189 ? -8.065 -2.185 -2.119 1.00 89.06 189 ASP A C 1
ATOM 1508 O O . ASP A 1 189 ? -9.134 -2.561 -1.647 1.00 89.06 189 ASP A O 1
ATOM 1512 N N . GLY A 1 190 ? -7.174 -3.063 -2.586 1.00 88.00 190 GLY A N 1
ATOM 1513 C CA . GLY A 1 190 ? -7.369 -4.509 -2.531 1.00 88.00 190 GLY A CA 1
ATOM 1514 C C . GLY A 1 190 ? -7.526 -5.057 -1.106 1.00 88.00 190 GLY A C 1
ATOM 1515 O O . GLY A 1 190 ? -8.413 -5.874 -0.861 1.00 88.00 190 GLY A O 1
ATOM 1516 N N . LEU A 1 191 ? -6.712 -4.597 -0.150 1.00 83.81 191 LEU A N 1
ATOM 1517 C CA . LEU A 1 191 ? -6.830 -4.975 1.265 1.00 83.81 191 LEU A CA 1
ATOM 1518 C C . LEU A 1 191 ? -8.157 -4.500 1.868 1.00 83.81 191 LEU A C 1
ATOM 1520 O O . LEU A 1 191 ? -8.831 -5.280 2.541 1.00 83.81 191 LEU A O 1
ATOM 1524 N N . VAL A 1 192 ? -8.567 -3.262 1.573 1.00 84.00 192 VAL A N 1
ATOM 1525 C CA . VAL A 1 192 ? -9.887 -2.724 1.944 1.00 84.00 192 VAL A CA 1
ATOM 1526 C C . VAL A 1 192 ? -10.983 -3.605 1.355 1.00 84.00 192 VAL A C 1
ATOM 1528 O O . VAL A 1 192 ? -11.872 -4.081 2.064 1.00 84.00 192 VAL A O 1
ATOM 1531 N N . HIS A 1 193 ? -10.901 -3.875 0.052 1.00 83.88 193 HIS A N 1
ATOM 1532 C CA . HIS A 1 193 ? -11.879 -4.673 -0.662 1.00 83.88 193 HIS A CA 1
ATOM 1533 C C . HIS A 1 193 ? -12.030 -6.046 -0.024 1.00 83.88 193 HIS A C 1
ATOM 1535 O O . HIS A 1 193 ? -13.152 -6.477 0.216 1.00 83.88 193 HIS A O 1
ATOM 1541 N N . ILE A 1 194 ? -10.935 -6.720 0.310 1.00 78.31 194 ILE A N 1
ATOM 1542 C CA . ILE A 1 194 ? -10.979 -8.012 0.984 1.00 78.31 194 ILE A CA 1
ATOM 1543 C C . ILE A 1 194 ? -11.584 -7.899 2.385 1.00 78.31 194 ILE A C 1
ATOM 1545 O O . ILE A 1 194 ? -12.467 -8.695 2.713 1.00 78.31 194 ILE A O 1
ATOM 1549 N N . ALA A 1 195 ? -11.152 -6.931 3.196 1.00 74.94 195 ALA A N 1
ATOM 1550 C CA . ALA A 1 195 ? -11.654 -6.750 4.557 1.00 74.94 195 ALA A CA 1
ATOM 1551 C C . ALA A 1 195 ? -13.184 -6.588 4.587 1.00 74.94 195 ALA A C 1
ATOM 1553 O O . ALA A 1 195 ? -13.871 -7.193 5.415 1.00 74.94 195 ALA A O 1
ATOM 1554 N N . PHE A 1 196 ? -13.731 -5.840 3.623 1.00 72.75 196 PHE A N 1
ATOM 1555 C CA . PHE A 1 196 ? -15.162 -5.550 3.535 1.00 72.75 196 PHE A CA 1
ATOM 1556 C C . PHE A 1 196 ? -15.957 -6.496 2.613 1.00 72.75 196 PHE A C 1
ATOM 1558 O O . PHE A 1 196 ? -17.172 -6.605 2.768 1.00 72.75 196 PHE A O 1
ATOM 1565 N N . THR A 1 197 ? -15.323 -7.210 1.674 1.00 67.31 197 THR A N 1
ATOM 1566 C CA . THR A 1 197 ? -15.997 -8.084 0.681 1.00 67.31 197 THR A CA 1
ATOM 1567 C C . THR A 1 197 ? -15.830 -9.569 0.971 1.00 67.31 197 THR A C 1
ATOM 1569 O O . THR A 1 197 ? -16.728 -10.340 0.640 1.00 67.31 197 THR A O 1
ATOM 1572 N N . SER A 1 198 ? -14.779 -9.999 1.682 1.00 53.12 198 SER A N 1
ATOM 1573 C CA . SER A 1 198 ? -14.754 -11.339 2.302 1.00 53.12 198 SER A CA 1
ATOM 1574 C C . SER A 1 198 ? -15.976 -11.537 3.223 1.00 53.12 198 SER A C 1
ATOM 1576 O O . SER A 1 198 ? -16.515 -12.638 3.338 1.00 53.12 198 SER A O 1
ATOM 1578 N N . ALA A 1 199 ? -16.542 -10.431 3.725 1.00 46.53 199 ALA A N 1
ATOM 1579 C CA . ALA A 1 199 ? -17.846 -10.363 4.384 1.00 46.53 199 ALA A CA 1
ATOM 1580 C C . ALA A 1 199 ? -19.033 -10.909 3.550 1.00 46.53 199 ALA A C 1
ATOM 1582 O O . ALA A 1 199 ? -20.067 -11.260 4.114 1.00 46.53 199 ALA A O 1
ATOM 1583 N N . LYS A 1 200 ? -18.917 -11.016 2.216 1.00 43.91 200 LYS A N 1
ATOM 1584 C CA . LYS A 1 200 ? -19.975 -11.519 1.316 1.00 43.91 200 LYS A CA 1
ATOM 1585 C C . LYS A 1 200 ? -19.813 -12.981 0.880 1.00 43.91 200 LYS A C 1
ATOM 1587 O O . LYS A 1 200 ? -20.731 -13.519 0.270 1.00 43.91 200 LYS A O 1
ATOM 1592 N N . GLY A 1 201 ? -18.757 -13.673 1.311 1.00 41.69 201 GLY A N 1
ATOM 1593 C CA . GLY A 1 201 ? -18.613 -15.125 1.167 1.00 41.69 201 GLY A CA 1
ATOM 1594 C C . GLY A 1 201 ? -18.105 -15.573 -0.204 1.00 41.69 201 GLY A C 1
ATOM 1595 O O . GLY A 1 201 ? -18.862 -15.680 -1.166 1.00 41.69 201 GLY A O 1
ATOM 1596 N N . ARG A 1 202 ? -16.820 -15.938 -0.271 1.00 38.00 202 ARG A N 1
ATOM 1597 C CA . ARG A 1 202 ? -16.313 -16.806 -1.339 1.00 38.00 202 ARG A CA 1
ATOM 1598 C C . ARG A 1 202 ? -16.784 -18.227 -1.025 1.00 38.00 202 ARG A C 1
ATOM 1600 O O . ARG A 1 202 ? -16.369 -18.837 -0.046 1.00 38.00 202 ARG A O 1
ATOM 1607 N N . LEU A 1 203 ? -17.746 -18.686 -1.814 1.00 42.62 203 LEU A N 1
ATOM 1608 C CA . LEU A 1 203 ? -18.416 -19.972 -1.685 1.00 42.62 203 LEU A CA 1
ATOM 1609 C C . LEU A 1 203 ? -17.429 -21.126 -1.910 1.00 42.62 203 LEU A C 1
ATOM 1611 O O . LEU A 1 203 ? -17.041 -21.392 -3.043 1.00 42.62 203 LEU A O 1
ATOM 1615 N N . VAL A 1 204 ? -17.122 -21.877 -0.857 1.00 38.16 204 VAL A N 1
ATOM 1616 C CA . VAL A 1 204 ? -17.116 -23.336 -0.989 1.00 38.16 204 VAL A CA 1
ATOM 1617 C C . VAL A 1 204 ? -18.552 -23.740 -0.683 1.00 38.16 204 VAL A C 1
ATOM 1619 O O . VAL A 1 204 ? -18.980 -23.658 0.465 1.00 38.16 204 VAL A O 1
ATOM 1622 N N . GLN A 1 205 ? -19.342 -24.049 -1.714 1.00 33.81 205 GLN A N 1
ATOM 1623 C CA . GLN A 1 205 ? -20.631 -24.705 -1.502 1.00 33.81 205 GLN A CA 1
ATOM 1624 C C . GLN A 1 205 ? -20.331 -26.095 -0.928 1.00 33.81 205 GLN A C 1
ATOM 1626 O O . GLN A 1 205 ? -19.654 -26.869 -1.604 1.00 33.81 205 GLN A O 1
ATOM 1631 N N . PRO A 1 206 ? -20.787 -26.441 0.287 1.00 40.03 206 PRO A N 1
ATOM 1632 C CA . PRO A 1 206 ? -20.873 -27.839 0.654 1.00 40.03 206 PRO A CA 1
ATOM 1633 C C . PRO A 1 206 ? -22.002 -28.449 -0.178 1.00 40.03 206 PRO A C 1
ATOM 1635 O O . PRO A 1 206 ? -23.111 -27.907 -0.221 1.00 40.03 206 PRO A O 1
ATOM 1638 N N . ASP A 1 207 ? -21.697 -29.545 -0.871 1.00 34.38 207 ASP A N 1
ATOM 1639 C CA . ASP A 1 207 ? -22.663 -30.312 -1.649 1.00 34.38 207 ASP A CA 1
ATOM 1640 C C . ASP A 1 207 ? -23.955 -30.503 -0.853 1.00 34.38 207 ASP A C 1
ATOM 1642 O O . ASP A 1 207 ? -23.973 -30.997 0.279 1.00 34.38 207 ASP A O 1
ATOM 1646 N N . THR A 1 208 ? -25.054 -30.051 -1.453 1.00 41.88 208 THR A N 1
ATOM 1647 C CA . THR A 1 208 ? -26.376 -30.045 -0.836 1.00 41.88 208 THR A CA 1
ATOM 1648 C C . THR A 1 208 ? -26.866 -31.479 -0.687 1.00 41.88 208 THR A C 1
ATOM 1650 O O . THR A 1 208 ? -27.536 -32.015 -1.567 1.00 41.88 208 THR A O 1
ATOM 1653 N N . THR A 1 209 ? -26.576 -32.096 0.457 1.00 38.62 209 THR A N 1
ATOM 1654 C CA . THR A 1 209 ? -27.256 -33.317 0.891 1.00 38.62 209 THR A CA 1
ATOM 1655 C C . THR A 1 209 ? -28.090 -32.996 2.126 1.00 38.62 209 THR A C 1
ATOM 1657 O O . THR A 1 209 ? -27.598 -32.515 3.140 1.00 38.62 209 THR A O 1
ATOM 1660 N N . ARG A 1 210 ? -29.400 -33.181 1.958 1.00 47.59 210 ARG A N 1
ATOM 1661 C CA . ARG A 1 210 ? -30.513 -32.791 2.833 1.00 47.59 210 ARG A CA 1
ATOM 1662 C C . ARG A 1 210 ? -30.346 -33.265 4.286 1.00 47.59 210 ARG A C 1
ATOM 1664 O O . ARG A 1 210 ? -30.480 -34.462 4.519 1.00 47.59 210 ARG A O 1
ATOM 1671 N N . THR A 1 211 ? -30.281 -32.332 5.244 1.00 38.72 211 THR A N 1
ATOM 1672 C CA . THR A 1 211 ? -30.769 -32.552 6.624 1.00 38.72 211 THR A CA 1
ATOM 1673 C C . THR A 1 211 ? -31.008 -31.234 7.390 1.00 38.72 211 THR A C 1
ATOM 1675 O O . THR A 1 211 ? -30.118 -30.400 7.494 1.00 38.72 211 THR A O 1
ATOM 1678 N N . SER A 1 212 ? -32.236 -31.077 7.914 1.00 39.84 212 SER A N 1
ATOM 1679 C CA . SER A 1 212 ? -32.691 -30.203 9.029 1.00 39.84 212 SER A CA 1
ATOM 1680 C C . SER A 1 212 ? -32.238 -28.724 9.079 1.00 39.84 212 SER A C 1
ATOM 1682 O O . SER A 1 212 ? -31.148 -28.375 9.522 1.00 39.84 212 SER A O 1
ATOM 1684 N N . SER A 1 213 ? -33.162 -27.830 8.712 1.00 50.84 213 SER A N 1
ATOM 1685 C CA . SER A 1 213 ? -32.916 -26.493 8.145 1.00 50.84 213 SER A CA 1
ATOM 1686 C C . SER A 1 213 ? -32.893 -25.279 9.097 1.00 50.84 213 SER A C 1
ATOM 1688 O O . SER A 1 213 ? -33.061 -24.165 8.610 1.00 50.84 213 SER A O 1
ATOM 1690 N N . ILE A 1 214 ? -32.714 -25.421 10.416 1.00 50.38 214 ILE A N 1
ATOM 1691 C CA . ILE A 1 214 ? -32.699 -24.246 11.330 1.00 50.38 214 ILE A CA 1
ATOM 1692 C C . ILE A 1 214 ? -31.430 -24.202 12.196 1.00 50.38 214 ILE A C 1
ATOM 1694 O O . ILE A 1 214 ? -30.759 -23.174 12.240 1.00 50.38 214 ILE A O 1
ATOM 1698 N N . GLU A 1 215 ? -31.014 -25.321 12.791 1.00 43.66 215 GLU A N 1
ATOM 1699 C CA . GLU A 1 215 ? -29.778 -25.379 13.594 1.00 43.66 215 GLU A CA 1
ATOM 1700 C C . GLU A 1 215 ? -28.510 -25.275 12.733 1.00 43.66 215 GLU A C 1
ATOM 1702 O O . GLU A 1 215 ? -27.555 -24.589 13.100 1.00 43.66 215 GLU A O 1
ATOM 1707 N N . LEU A 1 216 ? -28.528 -25.865 11.532 1.00 44.28 216 LEU A N 1
ATOM 1708 C CA . LEU A 1 216 ? -27.423 -25.757 10.578 1.00 44.28 216 LEU A CA 1
ATOM 1709 C C . LEU A 1 216 ? -27.244 -24.312 10.079 1.00 44.28 216 LEU A C 1
ATOM 1711 O O . LEU A 1 216 ? -26.119 -23.870 9.862 1.00 44.28 216 LEU A O 1
ATOM 1715 N N . GLY A 1 217 ? -28.340 -23.554 9.957 1.00 42.84 217 GLY A N 1
ATOM 1716 C CA . GLY A 1 217 ? -28.313 -22.140 9.577 1.00 42.84 217 GLY A CA 1
ATOM 1717 C C . GLY A 1 217 ? -27.560 -21.289 10.599 1.00 42.84 217 GLY A C 1
ATOM 1718 O O . GLY A 1 217 ? -26.659 -20.543 10.222 1.00 42.84 217 GLY A O 1
ATOM 1719 N N . ASN A 1 218 ? -27.852 -21.470 11.890 1.00 45.53 218 ASN A N 1
ATOM 1720 C CA . ASN A 1 218 ? -27.165 -20.754 12.967 1.00 45.53 218 ASN A CA 1
ATOM 1721 C C . ASN A 1 218 ? -25.686 -21.139 13.074 1.00 45.53 218 ASN A C 1
ATOM 1723 O O . ASN A 1 218 ? -24.844 -20.255 13.225 1.00 45.53 218 ASN A O 1
ATOM 1727 N N . HIS A 1 219 ? -25.347 -22.424 12.924 1.00 42.56 219 HIS A N 1
ATOM 1728 C CA . HIS A 1 219 ? -23.948 -22.851 12.894 1.00 42.56 219 HIS A CA 1
ATOM 1729 C C . HIS A 1 219 ? -23.197 -22.248 11.704 1.00 42.56 219 HIS A C 1
ATOM 1731 O O . HIS A 1 219 ? -22.130 -21.673 11.893 1.00 42.56 219 HIS A O 1
ATOM 1737 N N . ILE A 1 220 ? -23.759 -22.292 10.493 1.00 52.81 220 ILE A N 1
ATOM 1738 C CA . ILE A 1 220 ? -23.134 -21.697 9.302 1.00 52.81 220 ILE A CA 1
ATOM 1739 C C . ILE A 1 220 ? -22.948 -20.184 9.478 1.00 52.81 220 ILE A C 1
ATOM 1741 O O . ILE A 1 220 ? -21.890 -19.660 9.138 1.00 52.81 220 ILE A O 1
ATOM 1745 N N . ILE A 1 221 ? -23.936 -19.471 10.025 1.00 56.88 221 ILE A N 1
ATOM 1746 C CA . ILE A 1 221 ? -23.835 -18.026 10.287 1.00 56.88 221 ILE A CA 1
ATOM 1747 C C . ILE A 1 221 ? -22.741 -17.739 11.324 1.00 56.88 221 ILE A C 1
ATOM 1749 O O . ILE A 1 221 ? -21.922 -16.847 11.108 1.00 56.88 221 ILE A O 1
ATOM 1753 N N . PHE A 1 222 ? -22.672 -18.524 12.402 1.00 52.59 222 PHE A N 1
ATOM 1754 C CA . PHE A 1 222 ? -21.657 -18.376 13.444 1.00 52.59 222 PHE A CA 1
ATOM 1755 C C . PHE A 1 222 ? -20.240 -18.651 12.920 1.00 52.59 222 PHE A C 1
ATOM 1757 O O . PHE A 1 222 ? -19.345 -17.829 13.116 1.00 52.59 222 PHE A O 1
ATOM 1764 N N . TYR A 1 223 ? -20.038 -19.742 12.172 1.00 54.91 223 TYR A N 1
ATOM 1765 C CA . TYR A 1 223 ? -18.756 -20.048 11.528 1.00 54.91 223 TYR A CA 1
ATOM 1766 C C . TYR A 1 223 ? -18.353 -18.960 10.523 1.00 54.91 223 TYR A C 1
ATOM 1768 O O . TYR A 1 223 ? -17.196 -18.542 10.506 1.00 54.91 223 TYR A O 1
ATOM 1776 N N . ARG A 1 224 ? -19.297 -18.431 9.731 1.00 55.97 224 ARG A N 1
ATOM 1777 C CA . ARG A 1 224 ? -19.039 -17.308 8.810 1.00 55.97 224 ARG A CA 1
ATOM 1778 C C . ARG A 1 224 ? -18.631 -16.038 9.553 1.00 55.97 224 ARG A C 1
ATOM 1780 O O . ARG A 1 224 ? -17.683 -15.378 9.138 1.00 55.97 224 ARG A O 1
ATOM 1787 N N . PHE A 1 225 ? -19.307 -15.717 10.653 1.00 59.28 225 PHE A N 1
ATOM 1788 C CA . PHE A 1 225 ? -18.980 -14.561 11.486 1.00 59.28 225 PHE A CA 1
ATOM 1789 C C . PHE A 1 225 ? -17.607 -14.711 12.156 1.00 59.28 225 PHE A C 1
ATOM 1791 O O . PHE A 1 225 ? -16.848 -13.747 12.249 1.00 59.28 225 PHE A O 1
ATOM 1798 N N . GLN A 1 226 ? -17.246 -15.919 12.591 1.00 62.91 226 GLN A N 1
ATOM 1799 C CA . GLN A 1 226 ? -15.942 -16.206 13.187 1.00 62.91 226 GLN A CA 1
ATOM 1800 C C . GLN A 1 226 ? -14.805 -16.097 12.164 1.00 62.91 226 GLN A C 1
ATOM 1802 O O . GLN A 1 226 ? -13.839 -15.381 12.421 1.00 62.91 226 GLN A O 1
ATOM 1807 N N . ILE A 1 227 ? -14.942 -16.731 10.994 1.00 65.38 227 ILE A N 1
ATOM 1808 C CA . ILE A 1 227 ? -13.961 -16.641 9.896 1.00 65.38 227 ILE A CA 1
ATOM 1809 C C . ILE A 1 227 ? -13.758 -15.181 9.489 1.00 65.38 227 ILE A C 1
ATOM 1811 O O . ILE A 1 227 ? -12.632 -14.731 9.313 1.00 65.38 227 ILE A O 1
ATOM 1815 N N . TRP A 1 228 ? -14.840 -14.413 9.419 1.00 70.50 228 TRP A N 1
ATOM 1816 C CA . TRP A 1 228 ? -14.771 -13.009 9.054 1.00 70.50 228 TRP A CA 1
ATOM 1817 C C . TRP A 1 228 ? -14.035 -12.133 10.073 1.00 70.50 228 TRP A C 1
ATOM 1819 O O . TRP A 1 228 ? -13.200 -11.321 9.680 1.00 70.50 228 TRP A O 1
ATOM 1829 N N . ASN A 1 229 ? -14.293 -12.316 11.372 1.00 71.31 229 ASN A N 1
ATOM 1830 C CA . ASN A 1 229 ? -13.553 -11.599 12.415 1.00 71.31 229 ASN A CA 1
ATOM 1831 C C . ASN A 1 229 ? -12.054 -11.926 12.360 1.00 71.31 229 ASN A C 1
ATOM 1833 O O . ASN A 1 229 ? -11.230 -11.036 12.546 1.00 71.31 229 ASN A O 1
ATOM 1837 N N . ILE A 1 230 ? -11.704 -13.182 12.061 1.00 73.56 230 ILE A N 1
ATOM 1838 C CA . ILE A 1 230 ? -10.312 -13.609 11.881 1.00 73.56 230 ILE A CA 1
ATOM 1839 C C . ILE A 1 230 ? -9.697 -12.928 10.652 1.00 73.56 230 ILE A C 1
ATOM 1841 O O . ILE A 1 230 ? -8.612 -12.369 10.766 1.00 73.56 230 ILE A O 1
ATOM 1845 N N . CYS A 1 231 ? -10.392 -12.908 9.510 1.00 74.88 231 CYS A N 1
ATOM 1846 C CA . CYS A 1 231 ? -9.929 -12.221 8.301 1.00 74.88 231 CYS A CA 1
ATOM 1847 C C . CYS A 1 231 ? -9.698 -10.724 8.538 1.00 74.88 231 CYS A C 1
ATOM 1849 O O . CYS A 1 231 ? -8.654 -10.208 8.161 1.00 74.88 231 CYS A O 1
ATOM 1851 N N . LEU A 1 232 ? -10.638 -10.030 9.189 1.00 80.19 232 LEU A N 1
ATOM 1852 C CA . LEU A 1 232 ? -10.521 -8.595 9.460 1.00 80.19 232 LEU A CA 1
ATOM 1853 C C . LEU A 1 232 ? -9.346 -8.289 10.401 1.00 80.19 232 LEU A C 1
ATOM 1855 O O . LEU A 1 232 ? -8.547 -7.401 10.113 1.00 80.19 232 LEU A O 1
ATOM 1859 N N . LEU A 1 233 ? -9.188 -9.063 11.479 1.00 79.88 233 LEU A N 1
ATOM 1860 C CA . LEU A 1 233 ? -8.035 -8.943 12.378 1.00 79.88 233 LEU A CA 1
ATOM 1861 C C . LEU A 1 233 ? -6.714 -9.234 11.661 1.00 79.88 233 LEU A C 1
ATOM 1863 O O . LEU A 1 233 ? -5.717 -8.560 11.912 1.00 79.88 233 LEU A O 1
ATOM 1867 N N . LEU A 1 234 ? -6.707 -10.206 10.749 1.00 78.38 234 LEU A N 1
ATOM 1868 C CA . LEU A 1 234 ? -5.529 -10.538 9.962 1.00 78.38 234 LEU A CA 1
ATOM 1869 C C . LEU A 1 234 ? -5.196 -9.437 8.955 1.00 78.38 234 LEU A C 1
ATOM 1871 O O . LEU A 1 234 ? -4.026 -9.116 8.782 1.00 78.38 234 LEU A O 1
ATOM 1875 N N . THR A 1 235 ? -6.199 -8.792 8.356 1.00 83.25 235 THR A N 1
ATOM 1876 C CA . THR A 1 235 ? -5.983 -7.603 7.525 1.00 83.25 235 THR A CA 1
ATOM 1877 C C . THR A 1 235 ? -5.406 -6.445 8.335 1.00 83.25 235 THR A C 1
ATOM 1879 O O . THR A 1 235 ? -4.471 -5.811 7.860 1.00 83.25 235 THR A O 1
ATOM 1882 N N . ILE A 1 236 ? -5.895 -6.198 9.554 1.00 83.88 236 ILE A N 1
ATOM 1883 C CA . ILE A 1 236 ? -5.345 -5.165 10.451 1.00 83.88 236 ILE A CA 1
ATOM 1884 C C . ILE A 1 236 ? -3.886 -5.489 10.816 1.00 83.88 236 ILE A C 1
ATOM 1886 O O . ILE A 1 236 ? -3.005 -4.641 10.685 1.00 83.88 236 ILE A O 1
ATOM 1890 N N . SER A 1 237 ? -3.598 -6.740 11.194 1.00 82.25 237 SER A N 1
ATOM 1891 C CA . SER A 1 237 ? -2.229 -7.205 11.467 1.00 82.25 237 SER A CA 1
ATOM 1892 C C . SER A 1 237 ? -1.315 -7.019 10.251 1.00 82.25 237 SER A C 1
ATOM 1894 O O . SER A 1 237 ? -0.218 -6.461 10.352 1.00 82.25 237 SER A O 1
ATOM 1896 N N . ASN A 1 238 ? -1.799 -7.418 9.074 1.00 83.88 238 ASN A N 1
ATOM 1897 C CA . ASN A 1 238 ? -1.086 -7.254 7.819 1.00 83.88 238 ASN A CA 1
ATOM 1898 C C . ASN A 1 238 ? -0.813 -5.776 7.512 1.00 83.88 238 ASN A C 1
ATOM 1900 O O . ASN A 1 238 ? 0.308 -5.430 7.145 1.00 83.88 238 ASN A O 1
ATOM 1904 N N . LEU A 1 239 ? -1.805 -4.900 7.679 1.00 86.62 239 LEU A N 1
ATOM 1905 C CA . LEU A 1 239 ? -1.663 -3.472 7.417 1.00 86.62 239 LEU A CA 1
ATOM 1906 C C . LEU A 1 239 ? -0.624 -2.846 8.349 1.00 86.62 239 LEU A C 1
ATOM 1908 O O . LEU A 1 239 ? 0.320 -2.228 7.869 1.00 86.62 239 LEU A O 1
ATOM 1912 N N . SER A 1 240 ? -0.718 -3.098 9.656 1.00 83.69 240 SER A N 1
ATOM 1913 C CA . SER A 1 240 ? 0.259 -2.627 10.646 1.00 83.69 240 SER A CA 1
ATOM 1914 C C . SER A 1 240 ? 1.689 -3.050 10.289 1.00 83.69 240 SER A C 1
ATOM 1916 O O . SER A 1 240 ? 2.638 -2.257 10.342 1.00 83.69 240 SER A O 1
ATOM 1918 N N . ASN A 1 241 ? 1.858 -4.298 9.849 1.00 80.69 241 ASN A N 1
ATOM 1919 C CA . ASN A 1 241 ? 3.162 -4.781 9.435 1.00 80.69 241 ASN A CA 1
ATOM 1920 C C . ASN A 1 241 ? 3.664 -4.153 8.132 1.00 80.69 241 ASN A C 1
ATOM 1922 O O . ASN A 1 241 ? 4.839 -3.803 7.995 1.00 80.69 241 ASN A O 1
ATOM 1926 N N . PHE A 1 242 ? 2.755 -3.994 7.178 1.00 84.81 242 PHE A N 1
ATOM 1927 C CA . PHE A 1 242 ? 3.032 -3.368 5.901 1.00 84.81 242 PHE A CA 1
ATOM 1928 C C . PHE A 1 242 ? 3.559 -1.941 6.080 1.00 84.81 242 PHE A C 1
ATOM 1930 O O . PHE A 1 242 ? 4.594 -1.596 5.503 1.00 84.81 242 PHE A O 1
ATOM 1937 N N . THR A 1 243 ? 2.926 -1.176 6.967 1.00 85.81 243 THR A N 1
ATOM 1938 C CA . THR A 1 243 ? 3.299 0.191 7.352 1.00 85.81 243 THR A CA 1
ATOM 1939 C C . THR A 1 243 ? 4.663 0.277 8.020 1.00 85.81 243 THR A C 1
ATOM 1941 O O . THR A 1 243 ? 5.462 1.155 7.711 1.00 85.81 243 THR A O 1
ATOM 1944 N N . THR A 1 244 ? 4.955 -0.639 8.941 1.00 84.94 244 THR A N 1
ATOM 1945 C CA . THR A 1 244 ? 6.165 -0.557 9.774 1.00 84.94 244 THR A CA 1
ATOM 1946 C C . THR A 1 244 ? 7.409 -1.106 9.081 1.00 84.94 244 THR A C 1
ATOM 1948 O O . THR A 1 244 ? 8.513 -0.611 9.313 1.00 84.94 244 THR A O 1
ATOM 1951 N N . VAL A 1 245 ? 7.254 -2.118 8.223 1.00 85.06 245 VAL A N 1
ATOM 1952 C CA . VAL A 1 245 ? 8.388 -2.850 7.642 1.00 85.06 245 VAL A CA 1
ATOM 1953 C C . VAL A 1 245 ? 8.521 -2.611 6.145 1.00 85.06 245 VAL A C 1
ATOM 1955 O O . VAL A 1 245 ? 9.594 -2.231 5.670 1.00 85.06 245 VAL A O 1
ATOM 1958 N N . TYR A 1 246 ? 7.467 -2.874 5.377 1.00 88.75 246 TYR A N 1
ATOM 1959 C CA . TYR A 1 246 ? 7.585 -3.007 3.926 1.00 88.75 246 TYR A CA 1
ATOM 1960 C C . TYR A 1 246 ? 7.519 -1.665 3.195 1.00 88.75 246 TYR A C 1
ATOM 1962 O O . TYR A 1 246 ? 8.367 -1.431 2.333 1.00 88.75 246 TYR A O 1
ATOM 1970 N N . ILE A 1 247 ? 6.583 -0.774 3.549 1.00 92.38 247 ILE A N 1
ATOM 1971 C CA . ILE A 1 247 ? 6.452 0.552 2.920 1.00 92.38 247 ILE A CA 1
ATOM 1972 C C . ILE A 1 247 ? 7.764 1.353 3.032 1.00 92.38 247 ILE A C 1
ATOM 1974 O O . ILE A 1 247 ? 8.315 1.708 1.986 1.00 92.38 247 ILE A O 1
ATOM 1978 N N . PRO A 1 248 ? 8.362 1.566 4.226 1.00 92.56 248 PRO A N 1
ATOM 1979 C CA . PRO A 1 248 ? 9.586 2.361 4.342 1.00 92.56 248 PRO A CA 1
ATOM 1980 C C . PRO A 1 248 ? 10.753 1.761 3.551 1.00 92.56 248 PRO A C 1
ATOM 1982 O O . PRO A 1 248 ? 11.540 2.479 2.932 1.00 92.56 248 PRO A O 1
ATOM 1985 N N . ARG A 1 249 ? 10.852 0.423 3.522 1.00 92.12 249 ARG A N 1
ATOM 1986 C CA . ARG A 1 249 ? 11.875 -0.288 2.743 1.00 92.12 249 ARG A CA 1
ATOM 1987 C C . ARG A 1 249 ? 11.689 -0.087 1.242 1.00 92.12 249 ARG A C 1
ATOM 1989 O O . ARG A 1 249 ? 12.673 0.190 0.564 1.00 92.12 249 ARG A O 1
ATOM 1996 N N . LEU A 1 250 ? 10.466 -0.213 0.725 1.00 94.94 250 LEU A N 1
ATOM 1997 C CA . LEU A 1 250 ? 10.173 -0.001 -0.696 1.00 94.94 250 LEU A CA 1
ATOM 1998 C C . LEU A 1 250 ? 10.495 1.435 -1.125 1.00 94.94 250 LEU A C 1
ATOM 2000 O O . LEU A 1 250 ? 11.153 1.629 -2.143 1.00 94.94 250 LEU A O 1
ATOM 2004 N N . PHE A 1 251 ? 10.104 2.429 -0.323 1.00 95.94 251 PHE A N 1
ATOM 2005 C CA . PHE A 1 251 ? 10.394 3.840 -0.593 1.00 95.94 251 PHE A CA 1
ATOM 2006 C C . PHE A 1 251 ? 11.890 4.138 -0.593 1.00 95.94 251 PHE A C 1
ATOM 2008 O O . PHE A 1 251 ? 12.387 4.803 -1.502 1.00 95.94 251 PHE A O 1
ATOM 2015 N N . LYS A 1 252 ? 12.629 3.592 0.380 1.00 93.62 252 LYS A N 1
ATOM 2016 C CA . LYS A 1 252 ? 14.090 3.693 0.413 1.00 93.62 252 LYS A CA 1
ATOM 2017 C C . LYS A 1 252 ? 14.714 3.100 -0.853 1.00 93.62 252 LYS A C 1
ATOM 2019 O O . LYS A 1 252 ? 15.538 3.748 -1.488 1.00 93.62 252 LYS A O 1
ATOM 2024 N N . GLN A 1 253 ? 14.303 1.893 -1.243 1.00 94.06 253 GLN A N 1
ATOM 2025 C CA . GLN A 1 253 ? 14.820 1.222 -2.440 1.00 94.06 253 GLN A CA 1
ATOM 2026 C C . GLN A 1 253 ? 14.496 2.001 -3.723 1.00 94.06 253 GLN A C 1
ATOM 2028 O O . GLN A 1 253 ? 15.357 2.115 -4.594 1.00 94.06 253 GLN A O 1
ATOM 2033 N N . PHE A 1 254 ? 13.293 2.577 -3.825 1.00 95.31 254 PHE A N 1
ATOM 2034 C CA . PHE A 1 254 ? 12.906 3.427 -4.952 1.00 95.31 254 PHE A CA 1
ATOM 2035 C C . PHE A 1 254 ? 13.769 4.690 -5.022 1.00 95.31 254 PHE A C 1
ATOM 2037 O O . PHE A 1 254 ? 14.374 4.971 -6.057 1.00 95.31 254 PHE A O 1
ATOM 2044 N N . SER A 1 255 ? 13.872 5.418 -3.907 1.00 93.50 255 SER A N 1
ATOM 2045 C CA . SER A 1 255 ? 14.664 6.647 -3.797 1.00 93.50 255 SER A CA 1
ATOM 2046 C C . SER A 1 255 ? 16.135 6.409 -4.151 1.00 93.50 255 SER A C 1
ATOM 2048 O O . SER A 1 255 ? 16.734 7.183 -4.896 1.00 93.50 255 SER A O 1
ATOM 2050 N N . GLU A 1 256 ? 16.712 5.293 -3.700 1.00 92.56 256 GLU A N 1
ATOM 2051 C CA . GLU A 1 256 ? 18.086 4.917 -4.031 1.00 92.56 256 GLU A CA 1
ATOM 2052 C C . GLU A 1 256 ? 18.279 4.531 -5.505 1.00 92.56 256 GLU A C 1
ATOM 2054 O O . GLU A 1 256 ? 19.332 4.840 -6.067 1.00 92.56 256 GLU A O 1
ATOM 2059 N N . ALA A 1 257 ? 17.296 3.865 -6.122 1.00 92.06 257 ALA A N 1
ATOM 2060 C CA . ALA A 1 257 ? 17.346 3.461 -7.527 1.00 92.06 257 ALA A CA 1
ATOM 2061 C C . ALA A 1 257 ? 17.212 4.655 -8.477 1.00 92.06 257 ALA A C 1
ATOM 2063 O O . ALA A 1 257 ? 18.002 4.794 -9.407 1.00 92.06 257 ALA A O 1
ATOM 2064 N N . PHE A 1 258 ? 16.241 5.533 -8.233 1.00 92.81 258 PHE A N 1
ATOM 2065 C CA . PHE A 1 258 ? 15.910 6.633 -9.140 1.00 92.81 258 PHE A CA 1
ATOM 2066 C C . PHE A 1 258 ? 16.509 7.983 -8.735 1.00 92.81 258 PHE A C 1
ATOM 2068 O O . PHE A 1 258 ? 16.302 8.971 -9.440 1.00 92.81 258 PHE A O 1
ATOM 2075 N N . LEU A 1 259 ? 17.258 8.033 -7.625 1.00 91.31 259 LEU A N 1
ATOM 2076 C CA . LEU A 1 259 ? 17.827 9.258 -7.052 1.00 91.31 259 LEU A CA 1
ATOM 2077 C C . LEU A 1 259 ? 16.758 10.347 -6.839 1.00 91.31 259 LEU A C 1
ATOM 2079 O O . LEU A 1 259 ? 17.006 11.531 -7.065 1.00 91.31 259 LEU A O 1
ATOM 2083 N N . SER A 1 260 ? 15.556 9.931 -6.431 1.00 90.75 260 SER A N 1
ATOM 2084 C CA . SER A 1 260 ? 14.396 10.799 -6.228 1.00 90.75 260 SER A CA 1
ATOM 2085 C C . SER A 1 260 ? 14.101 11.000 -4.745 1.00 90.75 260 SER A C 1
ATOM 2087 O O . SER A 1 260 ? 14.186 10.061 -3.951 1.00 90.75 260 SER A O 1
ATOM 2089 N N . ASP A 1 261 ? 13.708 12.216 -4.372 1.00 92.00 261 ASP A N 1
ATOM 2090 C CA . ASP A 1 261 ? 13.136 12.482 -3.054 1.00 92.00 261 ASP A CA 1
ATOM 2091 C C . ASP A 1 261 ? 11.674 12.019 -3.030 1.00 92.00 261 ASP A C 1
ATOM 2093 O O . ASP A 1 261 ? 10.870 12.447 -3.856 1.00 92.00 261 ASP A O 1
ATOM 2097 N N . MET A 1 262 ? 11.363 11.113 -2.105 1.00 92.75 262 MET A N 1
ATOM 2098 C CA . MET A 1 262 ? 10.043 10.497 -1.930 1.00 92.75 262 MET A CA 1
ATOM 2099 C C . MET A 1 262 ? 9.439 10.825 -0.555 1.00 92.75 262 MET A C 1
ATOM 2101 O O . MET A 1 262 ? 8.506 10.154 -0.120 1.00 92.75 262 MET A O 1
ATOM 2105 N N . THR A 1 263 ? 9.985 11.815 0.159 1.00 93.81 263 THR A N 1
ATOM 2106 C CA . THR A 1 263 ? 9.605 12.105 1.552 1.00 93.81 263 THR A CA 1
ATOM 2107 C C . THR A 1 263 ? 8.128 12.494 1.671 1.00 93.81 263 THR A C 1
ATOM 2109 O O . THR A 1 263 ? 7.401 11.889 2.454 1.00 93.81 263 THR A O 1
ATOM 2112 N N . ASN A 1 264 ? 7.657 13.421 0.830 1.00 94.25 264 ASN A N 1
ATOM 2113 C CA . ASN A 1 264 ? 6.258 13.873 0.843 1.00 94.25 264 ASN A CA 1
ATOM 2114 C C . ASN A 1 264 ? 5.274 12.766 0.423 1.00 94.25 264 ASN A C 1
ATOM 2116 O O . ASN A 1 264 ? 4.180 12.657 0.974 1.00 94.25 264 ASN A O 1
ATOM 2120 N N . ASP A 1 265 ? 5.658 11.938 -0.555 1.00 93.94 265 ASP A N 1
ATOM 2121 C CA . ASP A 1 265 ? 4.827 10.818 -1.010 1.00 93.94 265 ASP A CA 1
ATOM 2122 C C . ASP A 1 265 ? 4.708 9.742 0.075 1.00 93.94 265 ASP A C 1
ATOM 2124 O O . ASP A 1 265 ? 3.645 9.143 0.235 1.00 93.94 265 ASP A O 1
ATOM 2128 N N . LEU A 1 266 ? 5.792 9.504 0.826 1.00 94.94 266 LEU A N 1
ATOM 2129 C CA . LEU A 1 266 ? 5.797 8.584 1.957 1.00 94.94 266 LEU A CA 1
ATOM 2130 C C . LEU A 1 266 ? 4.867 9.088 3.058 1.00 94.94 266 LEU A C 1
ATOM 2132 O O . LEU A 1 266 ? 4.033 8.321 3.516 1.00 94.94 266 LEU A O 1
ATOM 2136 N N . GLU A 1 267 ? 4.986 10.357 3.451 1.00 94.50 267 GLU A N 1
ATOM 2137 C CA . GLU A 1 267 ? 4.119 10.974 4.464 1.00 94.50 267 GLU A CA 1
ATOM 2138 C C . GLU A 1 267 ? 2.641 10.862 4.065 1.00 94.50 267 GLU A C 1
ATOM 2140 O O . GLU A 1 267 ? 1.842 10.291 4.802 1.00 94.50 267 GLU A O 1
ATOM 2145 N N . THR A 1 268 ? 2.310 11.255 2.832 1.00 94.69 268 THR A N 1
ATOM 2146 C CA . THR A 1 268 ? 0.939 11.162 2.304 1.00 94.69 268 THR A CA 1
ATOM 2147 C C . THR A 1 268 ? 0.407 9.725 2.329 1.00 94.69 268 THR A C 1
ATOM 2149 O O . THR A 1 268 ? -0.746 9.487 2.687 1.00 94.69 268 THR A O 1
ATOM 2152 N N . LEU A 1 269 ? 1.228 8.741 1.945 1.00 94.00 269 LEU A N 1
ATOM 2153 C CA . LEU A 1 269 ? 0.824 7.336 1.971 1.00 94.00 269 LEU A CA 1
ATOM 2154 C C . LEU A 1 269 ? 0.617 6.834 3.405 1.00 94.00 269 LEU A C 1
ATOM 2156 O O . LEU A 1 269 ? -0.329 6.088 3.655 1.00 94.00 269 LEU A O 1
ATOM 2160 N N . MET A 1 270 ? 1.489 7.224 4.334 1.00 92.12 270 MET A N 1
ATOM 2161 C CA . MET A 1 270 ? 1.389 6.840 5.742 1.00 92.12 270 MET A CA 1
ATOM 2162 C C . MET A 1 270 ? 0.109 7.395 6.374 1.00 92.12 270 MET A C 1
ATOM 2164 O O . MET A 1 270 ? -0.583 6.636 7.050 1.00 92.12 270 MET A O 1
ATOM 2168 N N . ASP A 1 271 ? -0.273 8.637 6.057 1.00 92.75 271 ASP A N 1
ATOM 2169 C CA . ASP A 1 271 ? -1.544 9.232 6.495 1.00 92.75 271 ASP A CA 1
ATOM 2170 C C . ASP A 1 271 ? -2.757 8.438 5.986 1.00 92.75 271 ASP A C 1
ATOM 2172 O O . ASP A 1 271 ? -3.707 8.176 6.728 1.00 92.75 271 ASP A O 1
ATOM 2176 N N . VAL A 1 272 ? -2.740 8.022 4.712 1.00 91.88 272 VAL A N 1
ATOM 2177 C CA . VAL A 1 272 ? -3.813 7.197 4.127 1.00 91.88 272 VAL A CA 1
ATOM 2178 C C . VAL A 1 272 ? -3.898 5.842 4.827 1.00 91.88 272 VAL A C 1
ATOM 2180 O O . VAL A 1 272 ? -4.993 5.344 5.096 1.00 91.88 272 VAL A O 1
ATOM 2183 N N . VAL A 1 273 ? -2.753 5.233 5.127 1.00 89.56 273 VAL A N 1
ATOM 2184 C CA . VAL A 1 273 ? -2.701 3.934 5.796 1.00 89.56 273 VAL A CA 1
ATOM 2185 C C . VAL A 1 273 ? -3.156 4.026 7.254 1.00 89.56 273 VAL A C 1
ATOM 2187 O O . VAL A 1 273 ? -3.881 3.143 7.705 1.00 89.56 273 VAL A O 1
ATOM 2190 N N . GLU A 1 274 ? -2.813 5.093 7.973 1.00 89.50 274 GLU A N 1
ATOM 2191 C CA . GLU A 1 274 ? -3.294 5.343 9.338 1.00 89.50 274 GLU A CA 1
ATOM 2192 C C . GLU A 1 274 ? -4.817 5.536 9.379 1.00 89.50 274 GLU A C 1
ATOM 2194 O O . GLU A 1 274 ? -5.508 4.960 10.226 1.00 89.50 274 GLU A O 1
ATOM 2199 N N . GLN A 1 275 ? -5.369 6.288 8.421 1.00 89.62 275 GLN A N 1
ATOM 2200 C CA . GLN A 1 275 ? -6.819 6.435 8.275 1.00 89.62 275 GLN A CA 1
ATOM 2201 C C . GLN A 1 275 ? -7.492 5.090 7.994 1.00 89.62 275 GLN A C 1
ATOM 2203 O O . GLN A 1 275 ? -8.551 4.798 8.556 1.00 89.62 275 GLN A O 1
ATOM 2208 N N . LEU A 1 276 ? -6.877 4.256 7.151 1.00 89.31 276 LEU A N 1
ATOM 2209 C CA . LEU A 1 276 ? -7.391 2.927 6.849 1.00 89.31 276 LEU A CA 1
ATOM 2210 C C . LEU A 1 276 ? -7.347 2.000 8.072 1.00 89.31 276 LEU A C 1
ATOM 2212 O O . LEU A 1 276 ? -8.327 1.306 8.337 1.00 89.31 276 LEU A O 1
ATOM 2216 N N . ASP A 1 277 ? -6.250 2.003 8.826 1.00 87.12 277 ASP A N 1
ATOM 2217 C CA . ASP A 1 277 ? -6.110 1.210 10.050 1.00 87.12 277 ASP A CA 1
ATOM 2218 C C . ASP A 1 277 ? -7.168 1.608 11.088 1.00 87.12 277 ASP A C 1
ATOM 2220 O O . ASP A 1 277 ? -7.909 0.761 11.592 1.00 87.12 277 ASP A O 1
ATOM 2224 N N . THR A 1 278 ? -7.339 2.917 11.300 1.00 87.75 278 THR A N 1
ATOM 2225 C CA . THR A 1 278 ? -8.371 3.479 12.183 1.00 87.75 278 THR A CA 1
ATOM 2226 C C . THR A 1 278 ? -9.776 3.067 11.744 1.00 87.75 278 THR A C 1
ATOM 2228 O O . THR A 1 278 ? -10.603 2.691 12.578 1.00 87.75 278 THR A O 1
ATOM 2231 N N . LEU A 1 279 ? -10.058 3.102 10.438 1.00 87.75 279 LEU A N 1
ATOM 2232 C CA . LEU A 1 279 ? -11.351 2.709 9.881 1.00 87.75 279 LEU A CA 1
ATOM 2233 C C . LEU A 1 279 ? -11.637 1.217 10.107 1.00 87.75 279 LEU A C 1
ATOM 2235 O O . LEU A 1 279 ? -12.719 0.871 10.580 1.00 87.75 279 LEU A O 1
ATOM 2239 N N . LEU A 1 280 ? -10.683 0.339 9.779 1.00 85.88 280 LEU A N 1
ATOM 2240 C CA . LEU A 1 280 ? -10.834 -1.114 9.912 1.00 85.88 280 LEU A CA 1
ATOM 2241 C C . LEU A 1 280 ? -10.981 -1.533 11.377 1.00 85.88 280 LEU A C 1
ATOM 2243 O O . LEU A 1 280 ? -11.859 -2.332 11.715 1.00 85.88 280 LEU A O 1
ATOM 2247 N N . LEU A 1 281 ? -10.148 -0.970 12.254 1.00 86.81 281 LEU A N 1
ATOM 2248 C CA . LEU A 1 281 ? -10.196 -1.232 13.686 1.00 86.81 281 LEU A CA 1
ATOM 2249 C C . LEU A 1 281 ? -11.492 -0.695 14.307 1.00 86.81 281 LEU A C 1
ATOM 2251 O O . LEU A 1 281 ? -12.153 -1.410 15.061 1.00 86.81 281 LEU A O 1
ATOM 2255 N N . GLY A 1 282 ? -11.884 0.535 13.968 1.00 86.00 282 GLY A N 1
ATOM 2256 C CA . GLY A 1 282 ? -13.119 1.151 14.450 1.00 86.00 282 GLY A CA 1
ATOM 2257 C C . GLY A 1 282 ? -14.363 0.365 14.036 1.00 86.00 282 GLY A C 1
ATOM 2258 O O . GLY A 1 282 ? -15.245 0.124 14.858 1.00 86.00 282 GLY A O 1
ATOM 2259 N N . ASP A 1 283 ? -14.409 -0.109 12.792 1.00 84.69 283 ASP A N 1
ATOM 2260 C CA . ASP A 1 283 ? -15.486 -0.958 12.281 1.00 84.69 283 ASP A CA 1
ATOM 2261 C C . ASP A 1 283 ? -15.534 -2.327 12.990 1.00 84.69 283 ASP A C 1
ATOM 2263 O O . ASP A 1 283 ? -16.614 -2.790 13.365 1.00 84.69 283 ASP A O 1
ATOM 2267 N N . TYR A 1 284 ? -14.383 -2.951 13.269 1.00 84.88 284 TYR A N 1
ATOM 2268 C CA . TYR A 1 284 ? -14.325 -4.170 14.087 1.00 84.88 284 TYR A CA 1
ATOM 2269 C C . TYR A 1 284 ? -14.875 -3.939 15.505 1.00 84.88 284 TYR A C 1
ATOM 2271 O O . TYR A 1 284 ? -15.730 -4.699 15.974 1.00 84.88 284 TYR A O 1
ATOM 2279 N N . ILE A 1 285 ? -14.410 -2.881 16.181 1.00 86.81 285 ILE A N 1
ATOM 2280 C CA . ILE A 1 285 ? -14.821 -2.533 17.550 1.00 86.81 285 ILE A CA 1
ATOM 2281 C C . ILE A 1 285 ? -16.321 -2.253 17.598 1.00 86.81 285 ILE A C 1
ATOM 2283 O O . ILE A 1 285 ? -17.016 -2.844 18.422 1.00 86.81 285 ILE A O 1
ATOM 2287 N N . LYS A 1 286 ? -16.830 -1.411 16.691 1.00 86.00 286 LYS A N 1
ATOM 2288 C CA . LYS A 1 286 ? -18.241 -1.011 16.642 1.00 86.00 286 LYS A CA 1
ATOM 2289 C C . LYS A 1 286 ? -19.174 -2.218 16.595 1.00 86.00 286 LYS A C 1
ATOM 2291 O O . LYS A 1 286 ? -20.128 -2.296 17.359 1.00 86.00 286 LYS A O 1
ATOM 2296 N N . ARG A 1 287 ? -18.878 -3.206 15.753 1.00 83.81 287 ARG A N 1
ATOM 2297 C CA . ARG A 1 287 ? -19.735 -4.393 15.626 1.00 83.81 287 ARG A CA 1
ATOM 2298 C C . ARG A 1 287 ? -19.722 -5.283 16.861 1.00 83.81 287 ARG A C 1
ATOM 2300 O O . ARG A 1 287 ? -20.735 -5.881 17.210 1.00 83.81 287 ARG A O 1
ATOM 2307 N N . LYS A 1 288 ? -18.570 -5.411 17.522 1.00 83.00 288 LYS A N 1
ATOM 2308 C CA . LYS A 1 288 ? -18.472 -6.155 18.786 1.00 83.00 288 LYS A CA 1
ATOM 2309 C C . LYS A 1 288 ? -19.190 -5.418 19.912 1.00 83.00 288 LYS A C 1
ATOM 2311 O O . LYS A 1 288 ? -19.871 -6.055 20.709 1.00 83.00 288 LYS A O 1
ATOM 2316 N N . ALA A 1 289 ? -19.078 -4.097 19.932 1.00 83.81 289 ALA A N 1
ATOM 2317 C CA . ALA A 1 289 ? -19.786 -3.236 20.858 1.00 83.81 289 ALA A CA 1
ATOM 2318 C C . ALA A 1 289 ? -21.308 -3.303 20.704 1.00 83.81 289 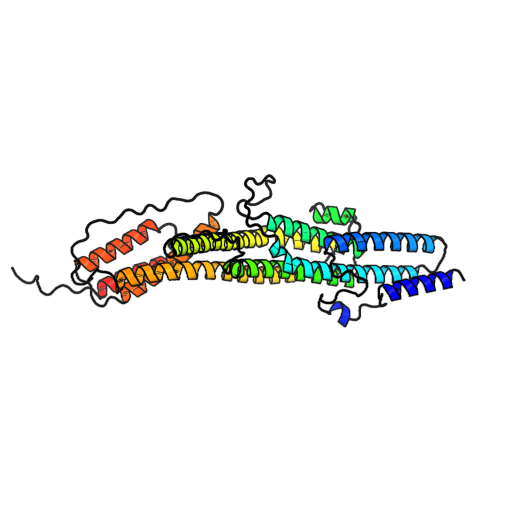ALA A C 1
ATOM 2320 O O . ALA A 1 289 ? -21.994 -3.375 21.713 1.00 83.81 289 ALA A O 1
ATOM 2321 N N . GLU A 1 290 ? -21.839 -3.346 19.480 1.00 84.50 290 GLU A N 1
ATOM 2322 C CA . GLU A 1 290 ? -23.283 -3.497 19.233 1.00 84.50 290 GLU A CA 1
ATOM 2323 C C . GLU A 1 290 ? -23.837 -4.782 19.871 1.00 84.50 290 GLU A C 1
ATOM 2325 O O . GLU A 1 290 ? -24.854 -4.739 20.557 1.00 84.50 290 GLU A O 1
ATOM 2330 N N . ILE A 1 291 ? -23.122 -5.907 19.739 1.00 82.44 291 ILE A N 1
ATOM 2331 C CA . ILE A 1 291 ? -23.500 -7.180 20.379 1.00 82.44 291 ILE A CA 1
ATOM 2332 C C . ILE A 1 291 ? -23.472 -7.053 21.908 1.00 82.44 291 ILE A C 1
ATOM 2334 O O . ILE A 1 291 ? -24.380 -7.514 22.596 1.00 82.44 291 ILE A O 1
ATOM 2338 N N . ILE A 1 292 ? -22.424 -6.430 22.455 1.00 81.69 292 ILE A N 1
ATOM 2339 C CA . ILE A 1 292 ? -22.293 -6.196 23.899 1.00 81.69 292 ILE A CA 1
ATOM 2340 C C . ILE A 1 292 ? -23.425 -5.287 24.405 1.00 81.69 292 ILE A C 1
ATOM 2342 O O . ILE A 1 292 ? -24.031 -5.582 25.433 1.00 81.69 292 ILE A O 1
ATOM 2346 N N . SER A 1 293 ? -23.742 -4.222 23.668 1.00 80.06 293 SER A N 1
ATOM 2347 C CA . SER A 1 293 ? -24.823 -3.284 23.972 1.00 80.06 293 SER A CA 1
ATOM 2348 C C . SER A 1 293 ? -26.173 -3.996 24.001 1.00 80.06 293 SER A C 1
ATOM 2350 O O . SER A 1 293 ? -26.902 -3.861 24.980 1.00 80.06 293 SER A O 1
ATOM 2352 N N . GLU A 1 294 ? -26.474 -4.838 23.007 1.00 81.44 294 GLU A N 1
ATOM 2353 C CA . GLU A 1 294 ? -27.710 -5.627 22.976 1.00 81.44 294 GLU A CA 1
ATOM 2354 C C . GLU A 1 294 ? -27.824 -6.554 24.196 1.00 81.44 294 GLU A C 1
ATOM 2356 O O . GLU A 1 294 ? -28.877 -6.610 24.836 1.00 81.44 294 GLU A O 1
ATOM 2361 N N . ILE A 1 295 ? -26.736 -7.238 24.569 1.00 80.44 295 ILE A N 1
ATOM 2362 C CA . ILE A 1 295 ? -26.700 -8.117 25.747 1.00 80.44 295 ILE A CA 1
ATOM 2363 C C . ILE A 1 295 ? -26.970 -7.320 27.030 1.00 80.44 295 ILE A C 1
ATOM 2365 O O . ILE A 1 295 ? -27.764 -7.756 27.865 1.00 80.44 295 ILE A O 1
ATOM 2369 N N . ILE A 1 296 ? -26.346 -6.150 27.188 1.00 80.62 296 ILE A N 1
ATOM 2370 C CA . ILE A 1 296 ? -26.488 -5.311 28.386 1.00 80.62 296 ILE A CA 1
ATOM 2371 C C . ILE A 1 296 ? -27.874 -4.689 28.457 1.00 80.62 296 ILE A C 1
ATOM 2373 O O . ILE A 1 296 ? -28.525 -4.780 29.492 1.00 80.62 296 ILE A O 1
ATOM 2377 N N . GLN A 1 297 ? -28.364 -4.094 27.370 1.00 79.44 297 GLN A N 1
ATOM 2378 C CA . GLN A 1 297 ? -29.702 -3.507 27.331 1.00 79.44 297 GLN A CA 1
ATOM 2379 C C . GLN A 1 297 ? -30.771 -4.573 27.574 1.00 79.44 297 GLN A C 1
ATOM 2381 O O . GLN A 1 297 ? -31.692 -4.356 28.362 1.00 79.44 297 GLN A O 1
ATOM 2386 N N . THR A 1 298 ? -30.626 -5.758 26.976 1.00 76.56 298 THR A N 1
ATOM 2387 C CA . THR A 1 298 ? -31.545 -6.873 27.228 1.00 76.56 298 THR A CA 1
ATOM 2388 C C . THR A 1 298 ? -31.461 -7.341 28.678 1.00 76.56 298 THR A C 1
ATOM 2390 O O . THR A 1 298 ? -32.497 -7.556 29.299 1.00 76.56 298 THR A O 1
ATOM 2393 N N . GLY A 1 299 ? -30.259 -7.468 29.245 1.00 72.75 299 GLY A N 1
ATOM 2394 C CA . GLY A 1 299 ? -30.057 -7.905 30.627 1.00 72.75 299 GLY A CA 1
ATOM 2395 C C . GLY A 1 299 ? -30.576 -6.911 31.670 1.00 72.75 299 GLY A C 1
ATOM 2396 O O . GLY A 1 299 ? -31.218 -7.324 32.634 1.00 72.75 299 GLY A O 1
ATOM 2397 N N . VAL A 1 300 ? -30.343 -5.613 31.458 1.00 74.31 300 VAL A N 1
ATOM 2398 C CA . VAL A 1 300 ? -30.676 -4.542 32.409 1.00 74.31 300 VAL A CA 1
ATOM 2399 C C . VAL A 1 300 ? -32.116 -4.056 32.253 1.00 74.31 300 VAL A C 1
ATOM 2401 O O . VAL A 1 300 ? -32.799 -3.877 33.257 1.00 74.31 300 VAL A O 1
ATOM 2404 N N . LEU A 1 301 ? -32.597 -3.840 31.023 1.00 70.50 301 LEU A N 1
ATOM 2405 C CA . LEU A 1 301 ? -33.899 -3.202 30.765 1.00 70.50 301 LEU A CA 1
ATOM 2406 C C . LEU A 1 301 ? -35.009 -4.197 30.422 1.00 70.50 301 LEU A C 1
ATOM 2408 O O . LEU A 1 301 ? -36.167 -3.957 30.747 1.00 70.50 301 LEU A O 1
ATOM 2412 N N . SER A 1 302 ? -34.672 -5.307 29.761 1.00 59.72 302 SER A N 1
ATOM 2413 C CA . SER A 1 302 ? -35.644 -6.344 29.366 1.00 59.72 302 SER A CA 1
ATOM 2414 C C . SER A 1 302 ? -35.549 -7.617 30.216 1.00 59.72 302 SER A C 1
ATOM 2416 O O . SER A 1 302 ? -36.277 -8.585 29.983 1.00 59.72 302 SER A O 1
ATOM 2418 N N . GLY A 1 303 ? -34.635 -7.643 31.188 1.00 54.88 303 GLY A N 1
ATOM 2419 C CA . GLY A 1 303 ? -34.333 -8.814 31.996 1.00 54.88 303 GLY A CA 1
ATOM 2420 C C . GLY A 1 303 ? -35.445 -9.138 32.989 1.00 54.88 303 GLY A C 1
ATOM 2421 O O . GLY A 1 303 ? -36.173 -8.269 33.455 1.00 54.88 303 GLY A O 1
ATOM 2422 N N . LYS A 1 304 ? -35.524 -10.410 33.401 1.00 55.00 304 LYS A N 1
ATOM 2423 C CA . LYS A 1 304 ? -36.399 -10.914 34.483 1.00 55.00 304 LYS A CA 1
ATOM 2424 C C . LYS A 1 304 ? -36.110 -10.295 35.870 1.00 55.00 304 LYS A C 1
ATOM 2426 O O . LYS A 1 304 ? -36.613 -10.802 36.872 1.00 55.00 304 LYS A O 1
ATOM 2431 N N . VAL A 1 305 ? -35.259 -9.272 35.945 1.00 58.75 305 VAL A N 1
ATOM 2432 C CA . VAL A 1 305 ? -34.794 -8.630 37.173 1.00 58.75 305 VAL A CA 1
ATOM 2433 C C . VAL A 1 305 ? -35.586 -7.345 37.371 1.00 58.75 305 VAL A C 1
ATOM 2435 O O . VAL A 1 305 ? -35.338 -6.334 36.724 1.00 58.75 305 VAL A O 1
ATOM 2438 N N . ASP A 1 306 ? -36.543 -7.382 38.290 1.00 66.25 306 ASP A N 1
ATOM 2439 C CA . ASP A 1 306 ? -37.174 -6.169 38.796 1.00 66.25 306 ASP A CA 1
ATOM 2440 C C . ASP A 1 306 ? -36.230 -5.511 39.818 1.00 66.25 306 ASP A C 1
ATOM 2442 O O . ASP A 1 306 ? -36.148 -5.928 40.976 1.00 66.25 306 ASP A O 1
ATOM 2446 N N . TRP A 1 307 ? -35.484 -4.492 39.381 1.00 74.44 307 TRP A N 1
ATOM 2447 C CA . TRP A 1 307 ? -34.489 -3.772 40.192 1.00 74.44 307 TRP A CA 1
ATOM 2448 C C . TRP A 1 307 ? -35.063 -3.146 41.474 1.00 74.44 307 TRP A C 1
ATOM 2450 O O . TRP A 1 307 ? -34.312 -2.843 42.410 1.00 74.44 307 TRP A O 1
ATOM 2460 N N . LEU A 1 308 ? -36.386 -2.978 41.555 1.00 60.56 308 LEU A N 1
ATOM 2461 C CA . LEU A 1 308 ? -37.073 -2.477 42.740 1.00 60.56 308 LEU A CA 1
ATOM 2462 C C . LEU A 1 308 ? -37.302 -3.576 43.788 1.00 60.56 308 LEU A C 1
ATOM 2464 O O . LEU A 1 308 ? -37.173 -3.313 44.986 1.00 60.56 308 LEU A O 1
ATOM 2468 N N . THR A 1 309 ? -37.628 -4.797 43.354 1.00 61.72 309 THR A N 1
ATOM 2469 C CA . THR A 1 309 ? -37.996 -5.924 44.232 1.00 61.72 309 THR A CA 1
ATOM 2470 C C . THR A 1 309 ? -36.935 -7.023 44.314 1.00 61.72 309 THR A C 1
ATOM 2472 O O . THR A 1 309 ? -37.138 -8.026 45.002 1.00 61.72 309 THR A O 1
ATOM 2475 N N . ALA A 1 310 ? -35.784 -6.827 43.666 1.00 59.69 310 ALA A N 1
ATOM 2476 C CA . ALA A 1 310 ? -34.698 -7.795 43.622 1.00 59.69 310 ALA A CA 1
ATOM 2477 C C . ALA A 1 310 ? -34.270 -8.273 45.033 1.00 59.69 310 ALA A C 1
ATOM 2479 O O . ALA A 1 310 ? -34.023 -7.446 45.922 1.00 59.69 310 ALA A O 1
ATOM 2480 N N . PRO A 1 311 ? -34.170 -9.599 45.261 1.00 58.56 311 PRO A N 1
ATOM 2481 C CA . PRO A 1 311 ? -33.715 -10.163 46.530 1.00 58.56 311 PRO A CA 1
ATOM 2482 C C . PRO A 1 311 ? -32.219 -9.899 46.769 1.00 58.56 311 PRO A C 1
ATOM 2484 O O . PRO A 1 311 ? -31.504 -9.406 45.898 1.00 58.56 311 PRO A O 1
ATOM 2487 N N . LYS A 1 312 ? -31.721 -10.230 47.970 1.00 51.69 312 LYS A N 1
ATOM 2488 C CA . LYS A 1 312 ? -30.284 -10.123 48.279 1.00 51.69 312 LYS A CA 1
ATOM 2489 C C . LYS A 1 312 ? -29.442 -10.978 47.303 1.00 51.69 312 LYS A C 1
ATOM 2491 O O . LYS A 1 312 ? -29.864 -12.093 46.989 1.00 51.69 312 LYS A O 1
ATOM 2496 N N . PRO A 1 313 ? -28.257 -10.497 46.876 1.00 52.66 313 PRO A N 1
ATOM 2497 C CA . PRO A 1 313 ? -27.412 -11.172 45.889 1.00 52.66 313 PRO A CA 1
ATOM 2498 C C . PRO A 1 313 ? -27.103 -12.626 46.261 1.00 52.66 313 PRO A C 1
ATOM 2500 O O . PRO A 1 313 ? -26.703 -12.902 47.392 1.00 52.66 313 PRO A O 1
ATOM 2503 N N . THR A 1 314 ? -27.243 -13.549 45.306 1.00 46.81 314 THR A N 1
ATOM 2504 C CA . THR A 1 314 ? -26.873 -14.966 45.470 1.00 46.81 314 THR A CA 1
ATOM 2505 C C . THR A 1 314 ? -25.757 -15.322 44.488 1.00 46.81 314 THR A C 1
ATOM 2507 O O . THR A 1 314 ? -26.017 -15.953 43.477 1.00 46.81 314 THR A O 1
ATOM 2510 N N . GLY A 1 315 ? -24.524 -14.904 44.797 1.00 44.56 315 GLY A N 1
ATOM 2511 C CA . GLY A 1 315 ? -23.282 -15.384 44.169 1.00 44.56 315 GLY A CA 1
ATOM 2512 C C . GLY A 1 315 ? -23.054 -15.031 42.688 1.00 44.56 315 GLY A C 1
ATOM 2513 O O . GLY A 1 315 ? -23.931 -15.156 41.843 1.00 44.56 315 GLY A O 1
ATOM 2514 N N . LEU A 1 316 ? -21.825 -14.625 42.360 1.00 43.38 316 LEU A N 1
ATOM 2515 C CA . LEU A 1 316 ? -21.379 -14.370 40.985 1.00 43.38 316 LEU A CA 1
ATOM 2516 C C . LEU A 1 316 ? -20.878 -15.667 40.329 1.00 43.38 316 LEU A C 1
ATOM 2518 O O . LEU A 1 316 ? -20.092 -16.406 40.924 1.00 43.38 316 LEU A O 1
ATOM 2522 N N . ASN A 1 317 ? -21.283 -15.918 39.082 1.00 38.41 317 ASN A N 1
ATOM 2523 C CA . ASN A 1 317 ? -20.683 -16.964 38.254 1.00 38.41 317 ASN A CA 1
ATOM 2524 C C . ASN A 1 317 ? -19.279 -16.512 37.828 1.00 38.41 317 ASN A C 1
ATOM 2526 O O . ASN A 1 317 ? -19.128 -15.510 37.133 1.00 38.41 317 ASN A O 1
ATOM 2530 N N . SER A 1 318 ? -18.250 -17.241 38.264 1.00 33.47 318 SER A N 1
ATOM 2531 C CA . SER A 1 318 ? -16.852 -16.944 37.943 1.00 33.47 318 SER A CA 1
ATOM 2532 C C . SER A 1 318 ? -16.588 -17.177 36.452 1.00 33.47 318 SER A C 1
ATOM 2534 O O . SER A 1 318 ? -16.535 -18.317 35.993 1.00 33.47 318 SER A O 1
ATOM 2536 N N . PHE A 1 319 ? -16.433 -16.095 35.690 1.00 35.34 319 PHE A N 1
ATOM 2537 C CA . PHE A 1 319 ? -15.922 -16.139 34.322 1.00 35.34 319 PHE A CA 1
ATOM 2538 C C . PHE A 1 319 ? -14.426 -15.813 34.344 1.00 35.34 319 PHE A C 1
ATOM 2540 O O . PHE A 1 319 ? -14.034 -14.655 34.451 1.00 35.34 319 PHE A O 1
ATOM 2547 N N . SER A 1 320 ? -13.573 -16.836 34.254 1.00 31.39 320 SER A N 1
ATOM 2548 C CA . SER A 1 320 ? -12.144 -16.644 33.990 1.00 31.39 320 SER A CA 1
ATOM 2549 C C . SER A 1 320 ? -11.928 -16.462 32.490 1.00 31.39 320 SER A C 1
ATOM 2551 O O . SER A 1 320 ? -12.197 -17.374 31.710 1.00 31.39 320 SER A O 1
ATOM 2553 N N . ILE A 1 321 ? -11.433 -15.294 32.080 1.00 39.31 321 ILE A N 1
ATOM 2554 C CA . ILE A 1 321 ? -10.990 -15.060 30.702 1.00 39.31 321 ILE A CA 1
ATOM 2555 C C . ILE A 1 321 ? -9.602 -15.706 30.557 1.00 39.31 321 ILE A C 1
ATOM 2557 O O . ILE A 1 321 ? -8.682 -15.308 31.276 1.00 39.31 321 ILE A O 1
ATOM 2561 N N . PRO A 1 322 ? -9.411 -16.709 29.681 1.00 34.31 322 PRO A N 1
ATOM 2562 C CA . PRO A 1 322 ? -8.093 -17.282 29.458 1.00 34.31 322 PRO A CA 1
ATOM 2563 C C . PRO A 1 322 ? -7.170 -16.244 28.810 1.00 34.31 322 PRO A C 1
ATOM 2565 O O . PRO A 1 322 ? -7.496 -15.643 27.788 1.00 34.31 322 PRO A O 1
ATOM 2568 N N . SER A 1 323 ? -5.996 -16.057 29.410 1.00 36.12 323 SER A N 1
ATOM 2569 C CA . SER A 1 323 ? -4.900 -15.257 28.874 1.00 36.12 323 SER A CA 1
ATOM 2570 C C . SER A 1 323 ? -4.370 -15.904 27.593 1.00 36.12 323 SER A C 1
ATOM 2572 O O . SER A 1 323 ? -3.582 -16.850 27.645 1.00 36.12 323 SER A O 1
ATOM 2574 N N . THR A 1 324 ? -4.809 -15.423 26.433 1.00 35.81 324 THR A N 1
ATOM 2575 C CA . THR A 1 324 ? -4.251 -15.843 25.146 1.00 35.81 324 THR A CA 1
ATOM 2576 C C . THR A 1 324 ? -2.904 -15.162 24.942 1.00 35.81 324 THR A C 1
ATOM 2578 O O . THR A 1 324 ? -2.835 -14.015 24.501 1.00 35.81 324 THR A O 1
ATOM 2581 N N . GLN A 1 325 ? -1.831 -15.873 25.286 1.00 39.25 325 GLN A N 1
ATOM 2582 C CA . GLN A 1 325 ? -0.489 -15.547 24.825 1.00 39.25 325 GLN A CA 1
ATOM 2583 C C . GLN A 1 325 ? -0.268 -16.140 23.435 1.00 39.25 325 GLN A C 1
ATOM 2585 O O . GLN A 1 325 ? -0.530 -17.324 23.220 1.00 39.25 325 GLN A O 1
ATOM 2590 N N . ASN A 1 326 ? 0.195 -15.280 22.524 1.00 35.91 326 ASN A N 1
ATOM 2591 C CA . ASN A 1 326 ? 1.219 -15.508 21.493 1.00 35.91 326 ASN A CA 1
ATOM 2592 C C . ASN A 1 326 ? 0.898 -14.697 20.227 1.00 35.91 326 ASN A C 1
ATOM 2594 O O . ASN A 1 326 ? -0.092 -14.939 19.543 1.00 35.91 326 ASN A O 1
ATOM 2598 N N . GLY A 1 327 ? 1.768 -13.729 19.920 1.00 36.66 327 GLY A N 1
ATOM 2599 C CA . GLY A 1 327 ? 1.882 -13.088 18.603 1.00 36.66 327 GLY A CA 1
ATOM 2600 C C . GLY A 1 327 ? 1.086 -11.800 18.353 1.00 36.66 327 GLY A C 1
ATOM 2601 O O . GLY A 1 327 ? 1.298 -11.182 17.319 1.00 36.66 327 GLY A O 1
ATOM 2602 N N . GLY A 1 328 ? 0.221 -11.358 19.275 1.00 42.56 328 GLY A N 1
ATOM 2603 C CA . GLY A 1 328 ? -0.678 -10.206 19.070 1.00 42.56 328 GLY A CA 1
ATOM 2604 C C . GLY A 1 328 ? -0.848 -9.276 20.277 1.00 42.56 328 GLY A C 1
ATOM 2605 O O . GLY A 1 328 ? -1.874 -8.607 20.380 1.00 42.56 328 GLY A O 1
ATOM 2606 N N . GLU A 1 329 ? 0.116 -9.234 21.205 1.00 53.47 329 GLU A N 1
ATOM 2607 C CA . GLU A 1 329 ? -0.013 -8.518 22.491 1.00 53.47 329 GLU A CA 1
ATOM 2608 C C . GLU A 1 329 ? -0.386 -7.031 22.357 1.00 53.47 329 GLU A C 1
ATOM 2610 O O . GLU A 1 329 ? -1.097 -6.512 23.214 1.0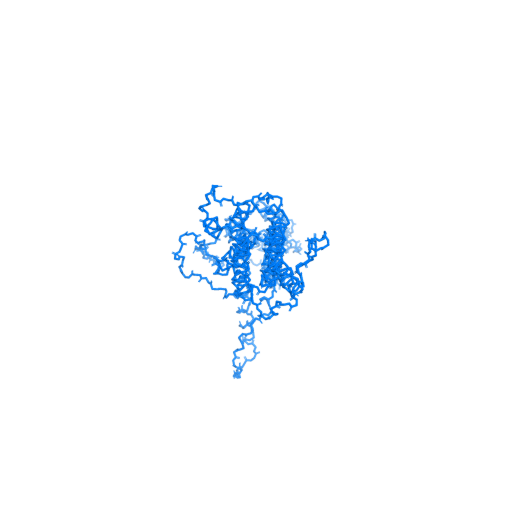0 53.47 329 GLU A O 1
ATOM 2615 N N . SER A 1 330 ? 0.015 -6.351 21.276 1.00 65.88 330 SER A N 1
ATOM 2616 C CA . SER A 1 330 ? -0.373 -4.952 21.038 1.00 65.88 330 SER A CA 1
ATOM 2617 C C . SER A 1 330 ? -1.805 -4.825 20.504 1.00 65.88 330 SER A C 1
ATOM 2619 O O . SER A 1 330 ? -2.621 -4.123 21.099 1.00 65.88 330 SER A O 1
ATOM 2621 N N . LEU A 1 331 ? -2.159 -5.551 19.434 1.00 70.31 331 LEU A N 1
ATOM 2622 C CA . LEU A 1 331 ? -3.482 -5.431 18.807 1.00 70.31 331 LEU A CA 1
ATOM 2623 C C . LEU A 1 331 ? -4.598 -5.942 19.724 1.00 70.31 331 LEU A C 1
ATOM 2625 O O . LEU A 1 331 ? -5.629 -5.289 19.854 1.00 70.31 331 LEU A O 1
ATOM 2629 N N . VAL A 1 332 ? -4.384 -7.071 20.408 1.00 75.06 332 VAL A N 1
ATOM 2630 C CA . VAL A 1 332 ? -5.353 -7.610 21.376 1.00 75.06 332 VAL A CA 1
ATOM 2631 C C . VAL A 1 332 ? -5.583 -6.613 22.505 1.00 75.06 332 VAL A C 1
ATOM 2633 O O . VAL A 1 332 ? -6.730 -6.341 22.858 1.00 75.06 332 VAL A O 1
ATOM 2636 N N . LYS A 1 333 ? -4.511 -6.011 23.031 1.00 80.44 333 LYS A N 1
ATOM 2637 C CA . LYS A 1 333 ? -4.622 -4.979 24.060 1.00 80.44 333 LYS A CA 1
ATOM 2638 C C . LYS A 1 333 ? -5.390 -3.763 23.548 1.00 80.44 333 LYS A C 1
ATOM 2640 O O . LYS A 1 333 ? -6.293 -3.310 24.245 1.00 80.44 333 LYS A O 1
ATOM 2645 N N . ILE A 1 334 ? -5.084 -3.263 22.349 1.00 82.19 334 ILE A N 1
ATOM 2646 C CA . ILE A 1 334 ? -5.778 -2.118 21.733 1.00 82.19 334 ILE A CA 1
ATOM 2647 C C . ILE A 1 334 ? -7.272 -2.420 21.561 1.00 82.19 334 ILE A C 1
ATOM 2649 O O . ILE A 1 334 ? -8.117 -1.616 21.951 1.00 82.19 334 ILE A O 1
ATOM 2653 N N . VAL A 1 335 ? -7.610 -3.591 21.020 1.00 83.81 335 VAL A N 1
ATOM 2654 C CA . VAL A 1 335 ? -8.996 -4.022 20.810 1.00 83.81 335 VAL A CA 1
ATOM 2655 C C . VAL A 1 335 ? -9.743 -4.121 22.139 1.00 83.81 335 VAL A C 1
ATOM 2657 O O . VAL A 1 335 ? -10.804 -3.519 22.281 1.00 83.81 335 VAL A O 1
ATOM 2660 N N . LEU A 1 336 ? -9.194 -4.836 23.128 1.00 83.31 336 LEU A N 1
ATOM 2661 C CA . LEU A 1 336 ? -9.837 -5.007 24.434 1.00 83.31 336 LEU A CA 1
ATOM 2662 C C . LEU A 1 336 ? -10.006 -3.674 25.165 1.00 83.31 336 LEU A C 1
ATOM 2664 O O . LEU A 1 336 ? -11.075 -3.416 25.702 1.00 83.31 336 LEU A O 1
ATOM 2668 N N . THR A 1 337 ? -8.999 -2.802 25.119 1.00 86.38 337 THR A N 1
ATOM 2669 C CA . THR A 1 337 ? -9.054 -1.462 25.727 1.00 86.38 337 THR A CA 1
ATOM 2670 C C . THR A 1 337 ? -10.205 -0.635 25.148 1.00 86.38 337 THR A C 1
ATOM 2672 O O . THR A 1 337 ? -10.989 -0.042 25.890 1.00 86.38 337 THR A O 1
ATOM 2675 N N . ASN A 1 338 ? -10.364 -0.632 23.822 1.00 85.75 338 ASN A N 1
ATOM 2676 C CA . ASN A 1 338 ? -11.460 0.095 23.182 1.00 85.75 338 ASN A CA 1
ATOM 2677 C C . ASN A 1 338 ? -12.831 -0.548 23.445 1.00 85.75 338 ASN A C 1
ATOM 2679 O O . ASN A 1 338 ? -13.809 0.167 23.651 1.00 85.75 338 ASN A O 1
ATOM 2683 N N . LEU A 1 339 ? -12.915 -1.882 23.492 1.00 86.56 339 LEU A N 1
ATOM 2684 C CA . LEU A 1 339 ? -14.160 -2.575 23.839 1.00 86.56 339 LEU A CA 1
ATOM 2685 C C . LEU A 1 339 ? -14.582 -2.324 25.288 1.00 86.56 339 LEU A C 1
ATOM 2687 O O . LEU A 1 339 ? -15.769 -2.173 25.547 1.00 86.56 339 LEU A O 1
ATOM 2691 N N . VAL A 1 340 ? -13.633 -2.247 26.224 1.00 87.25 340 VAL A N 1
ATOM 2692 C CA . VAL A 1 340 ? -13.896 -1.923 27.636 1.00 87.25 340 VAL A CA 1
ATOM 2693 C C . VAL A 1 340 ? -14.421 -0.498 27.779 1.00 87.25 340 VAL A C 1
ATOM 2695 O O . VAL A 1 340 ? -15.352 -0.264 28.548 1.00 87.25 340 VAL A O 1
ATOM 2698 N N . LYS A 1 341 ? -13.865 0.448 27.015 1.00 88.31 341 LYS A N 1
ATOM 2699 C CA . LYS A 1 341 ? -14.372 1.823 26.959 1.00 88.31 341 LYS A CA 1
ATOM 2700 C C . LYS A 1 341 ? -15.835 1.860 26.515 1.00 88.31 341 LYS A C 1
ATOM 2702 O O . LYS A 1 341 ? -16.656 2.484 27.183 1.00 88.31 341 LYS A O 1
ATOM 2707 N N . GLU A 1 342 ? -16.164 1.163 25.433 1.00 87.50 342 GLU A N 1
ATOM 2708 C CA . GLU A 1 342 ? -17.536 1.111 24.928 1.00 87.50 342 GLU A CA 1
ATOM 2709 C C . GLU A 1 342 ? -18.471 0.365 25.893 1.00 87.50 342 GLU A C 1
ATOM 2711 O O . GLU A 1 342 ? -19.560 0.839 26.192 1.00 87.50 342 GLU A O 1
ATOM 2716 N N . LEU A 1 343 ? -18.010 -0.738 26.488 1.00 87.62 343 LEU A N 1
ATOM 2717 C CA . LEU A 1 343 ? -18.725 -1.462 27.542 1.00 87.62 343 LEU A CA 1
ATOM 2718 C C . LEU A 1 343 ? -19.098 -0.542 28.716 1.00 87.62 343 LEU A C 1
ATOM 2720 O O . LEU A 1 343 ? -20.246 -0.541 29.153 1.00 87.62 343 LEU A O 1
ATOM 2724 N N . ALA A 1 344 ? -18.148 0.252 29.218 1.00 87.88 344 ALA A N 1
ATOM 2725 C CA . ALA A 1 344 ? -18.385 1.176 30.326 1.00 87.88 344 ALA A CA 1
ATOM 2726 C C . ALA A 1 344 ? -19.447 2.232 29.975 1.00 87.88 344 ALA A C 1
ATOM 2728 O O . ALA A 1 344 ? -20.317 2.531 30.796 1.00 87.88 344 ALA A O 1
ATOM 2729 N N . GLN A 1 345 ? -19.403 2.759 28.748 1.00 89.06 345 GLN A N 1
ATOM 2730 C CA . GLN A 1 345 ? -20.382 3.716 28.237 1.00 89.06 345 GLN A CA 1
ATOM 2731 C C . GLN A 1 345 ? -21.785 3.094 28.142 1.00 89.06 345 GLN A C 1
ATOM 2733 O O . GLN A 1 345 ? -22.750 3.660 28.656 1.00 89.06 345 GLN A O 1
ATOM 2738 N N . GLN A 1 346 ? -21.890 1.892 27.571 1.00 86.12 346 GLN A N 1
ATOM 2739 C CA . GLN A 1 346 ? -23.159 1.172 27.436 1.00 86.12 346 GLN A CA 1
ATOM 2740 C C . GLN A 1 346 ? -23.764 0.803 28.798 1.00 86.12 346 GLN A C 1
ATOM 2742 O O . GLN A 1 346 ? -24.967 0.962 29.006 1.00 86.12 346 GLN A O 1
ATOM 2747 N N . CYS A 1 347 ? -22.944 0.386 29.767 1.00 84.56 347 CYS A N 1
ATOM 2748 C CA . CYS A 1 347 ? -23.405 0.168 31.138 1.00 84.56 347 CYS A CA 1
ATOM 2749 C C . CYS A 1 347 ? -23.943 1.465 31.770 1.00 84.56 347 CYS A C 1
ATOM 2751 O O . CYS A 1 347 ? -25.001 1.450 32.399 1.00 84.56 347 CYS A O 1
ATOM 2753 N N . LEU A 1 348 ? -23.265 2.602 31.583 1.00 86.94 348 LEU A N 1
ATOM 2754 C CA . LEU A 1 348 ? -23.701 3.903 32.110 1.00 86.94 348 LEU A CA 1
ATOM 2755 C C . LEU A 1 348 ? -25.034 4.389 31.528 1.00 86.94 348 LEU A C 1
ATOM 2757 O O . LEU A 1 348 ? -25.820 5.048 32.225 1.00 86.94 348 LEU A O 1
ATOM 2761 N N . GLU A 1 349 ? -25.289 4.084 30.262 1.00 87.00 349 GLU A N 1
ATOM 2762 C CA . GLU A 1 349 ? -26.554 4.375 29.589 1.00 87.00 349 GLU A CA 1
ATOM 2763 C C . GLU A 1 349 ? -27.668 3.435 30.063 1.00 87.00 349 GLU A C 1
ATOM 2765 O O . GLU A 1 349 ? -28.733 3.909 30.469 1.00 87.00 349 GLU A O 1
ATOM 2770 N N . ALA A 1 350 ? -27.405 2.126 30.112 1.00 84.31 350 ALA A N 1
ATOM 2771 C CA . ALA A 1 350 ? -28.380 1.122 30.531 1.00 84.31 350 ALA A CA 1
ATOM 2772 C C . ALA A 1 350 ? -28.795 1.285 32.003 1.00 84.31 350 ALA A C 1
ATOM 2774 O O . ALA A 1 350 ? -29.977 1.473 32.287 1.00 84.31 350 ALA A O 1
ATOM 2775 N N . PHE A 1 351 ? -27.841 1.298 32.943 1.00 83.06 351 PHE A N 1
ATOM 2776 C CA . PHE A 1 351 ? -28.142 1.506 34.367 1.00 83.06 351 PHE A CA 1
ATOM 2777 C C . PHE A 1 351 ? -28.680 2.910 34.644 1.00 83.06 351 PHE A C 1
ATOM 2779 O O . PHE A 1 351 ? -29.487 3.095 35.550 1.00 83.06 351 PHE A O 1
ATOM 2786 N N . GLY A 1 352 ? -28.273 3.902 33.848 1.00 81.62 352 GLY A N 1
ATOM 2787 C CA . GLY A 1 352 ? -28.809 5.254 33.945 1.00 81.62 352 GLY A CA 1
ATOM 2788 C C . GLY A 1 352 ? -30.249 5.411 33.461 1.00 81.62 352 GLY A C 1
ATOM 2789 O O . GLY A 1 352 ? -30.872 6.415 33.789 1.00 81.62 352 GLY A O 1
ATOM 2790 N N . SER A 1 353 ? -30.762 4.448 32.696 1.00 84.31 353 SER A N 1
ATOM 2791 C CA . SER A 1 353 ? -32.150 4.423 32.224 1.00 84.31 353 SER A CA 1
ATOM 2792 C C . SER A 1 353 ? -33.091 3.711 33.204 1.00 84.31 353 SER A C 1
ATOM 2794 O O . SER A 1 353 ? -34.305 3.730 33.015 1.00 84.31 353 SER A O 1
ATOM 2796 N N . VAL A 1 354 ? -32.556 3.093 34.263 1.00 82.56 354 VAL A N 1
ATOM 2797 C CA . VAL A 1 354 ? -33.357 2.481 35.327 1.00 82.56 354 VAL A CA 1
ATOM 2798 C C . VAL A 1 354 ? -33.876 3.579 36.255 1.00 82.56 354 VAL A C 1
ATOM 2800 O O . VAL A 1 354 ? -33.102 4.279 36.904 1.00 82.56 354 VAL A O 1
ATOM 2803 N N . GLU A 1 355 ? -35.199 3.728 36.340 1.00 79.75 355 GLU A N 1
ATOM 2804 C CA . GLU A 1 355 ? -35.816 4.832 37.089 1.00 79.75 355 GLU A CA 1
ATOM 2805 C C . GLU A 1 355 ? -35.629 4.728 38.611 1.00 79.75 355 GLU A C 1
ATOM 2807 O O . GLU A 1 355 ? -35.558 5.751 39.296 1.00 79.75 355 GLU A O 1
ATOM 2812 N N . LYS A 1 356 ? -35.631 3.507 39.166 1.00 81.88 356 LYS A N 1
ATOM 2813 C CA . LYS A 1 356 ? -35.643 3.266 40.618 1.00 81.88 356 LYS A CA 1
ATOM 2814 C C . LYS A 1 356 ? -34.909 1.982 40.989 1.00 81.88 356 LYS A C 1
ATOM 2816 O O . LYS A 1 356 ? -35.178 0.931 40.413 1.00 81.88 356 LYS A O 1
ATOM 2821 N N . PHE A 1 357 ? -34.086 2.049 42.033 1.00 81.94 357 PHE A N 1
ATOM 2822 C CA . PHE A 1 357 ? -33.441 0.883 42.643 1.00 81.94 357 PHE A CA 1
ATOM 2823 C C . PHE A 1 357 ? -33.947 0.640 44.068 1.00 81.94 357 PHE A C 1
ATOM 2825 O O . PHE A 1 357 ? -33.993 1.559 44.888 1.00 81.94 357 PHE A O 1
ATOM 2832 N N . GLY A 1 358 ? -34.270 -0.617 44.385 1.00 82.56 358 GLY A N 1
ATOM 2833 C CA . GLY A 1 358 ? -34.414 -1.094 45.764 1.00 82.56 358 GLY A CA 1
ATOM 2834 C C . GLY A 1 358 ? -33.059 -1.476 46.377 1.00 82.56 358 GLY A C 1
ATOM 2835 O O . GLY A 1 358 ? -32.036 -1.489 45.697 1.00 82.56 358 GLY A O 1
ATOM 2836 N N . MET A 1 359 ? -33.022 -1.835 47.667 1.00 79.31 359 MET A N 1
ATOM 2837 C CA . MET A 1 359 ? -31.758 -2.177 48.354 1.00 79.31 359 MET A CA 1
ATOM 2838 C C . MET A 1 359 ? -31.051 -3.394 47.737 1.00 79.31 359 MET A C 1
ATOM 2840 O O . MET A 1 359 ? -29.832 -3.375 47.585 1.00 79.31 359 MET A O 1
ATOM 2844 N N . GLY A 1 360 ? -31.796 -4.445 47.378 1.00 78.19 360 GLY A N 1
ATOM 2845 C CA . GLY A 1 360 ? -31.226 -5.632 46.734 1.00 78.19 360 GLY A CA 1
ATOM 2846 C C . GLY A 1 360 ? -30.732 -5.348 45.316 1.00 78.19 360 GLY A C 1
ATOM 2847 O O . GLY A 1 360 ? -29.608 -5.716 44.989 1.00 78.19 360 GLY A O 1
ATOM 2848 N N . GLY A 1 361 ? -31.513 -4.609 44.519 1.00 78.44 361 GLY A N 1
ATOM 2849 C CA . GLY A 1 361 ? -31.138 -4.219 43.156 1.00 78.44 361 GLY A CA 1
ATOM 2850 C C . GLY A 1 361 ? -29.915 -3.306 43.113 1.00 78.44 361 GLY A C 1
ATOM 2851 O O . GLY A 1 361 ? -29.026 -3.521 42.298 1.00 78.44 361 GLY A O 1
ATOM 2852 N N . MET A 1 362 ? -29.817 -2.353 44.046 1.00 83.69 362 MET A N 1
ATOM 2853 C CA . MET A 1 362 ? -28.633 -1.507 44.214 1.00 83.69 362 MET A CA 1
ATOM 2854 C C . MET A 1 362 ? -27.383 -2.345 44.513 1.00 83.69 362 MET A C 1
ATOM 2856 O O . MET A 1 362 ? -26.361 -2.177 43.861 1.00 83.69 362 MET A O 1
ATOM 2860 N N . LEU A 1 363 ? -27.455 -3.268 45.481 1.00 83.19 363 LEU A N 1
ATOM 2861 C CA . LEU A 1 363 ? -26.313 -4.118 45.841 1.00 83.19 363 LEU A CA 1
ATOM 2862 C C . LEU A 1 363 ? -25.903 -5.055 44.700 1.00 83.19 363 LEU A C 1
ATOM 2864 O O . LEU A 1 363 ? -24.711 -5.245 44.479 1.00 83.19 363 LEU A O 1
ATOM 2868 N N . GLN A 1 364 ? -26.871 -5.619 43.977 1.00 80.31 364 GLN A N 1
ATOM 2869 C CA . GLN A 1 364 ? -26.614 -6.480 42.825 1.00 80.31 364 GLN A CA 1
ATOM 2870 C C . GLN A 1 364 ? -25.929 -5.706 41.692 1.00 80.31 364 GLN A C 1
ATOM 2872 O O . GLN A 1 364 ? -24.890 -6.145 41.211 1.00 80.31 364 GLN A O 1
ATOM 2877 N N . ALA A 1 365 ? -26.452 -4.532 41.324 1.00 82.44 365 ALA A N 1
ATOM 2878 C CA . ALA A 1 365 ? -25.863 -3.691 40.285 1.00 82.44 365 ALA A CA 1
ATOM 2879 C C . ALA A 1 365 ? -24.431 -3.261 40.651 1.00 82.44 365 ALA A C 1
ATOM 2881 O O . ALA A 1 365 ? -23.522 -3.371 39.835 1.00 82.44 365 ALA A O 1
ATOM 2882 N N . THR A 1 366 ? -24.194 -2.856 41.904 1.00 85.00 366 THR A N 1
ATOM 2883 C CA . THR A 1 366 ? -22.845 -2.524 42.386 1.00 85.00 366 THR A CA 1
ATOM 2884 C C . THR A 1 366 ? -21.893 -3.720 42.297 1.00 85.00 366 THR A C 1
ATOM 2886 O O . THR A 1 366 ? -20.760 -3.553 41.862 1.00 85.00 366 THR A O 1
ATOM 2889 N N . LEU A 1 367 ? -22.334 -4.928 42.669 1.00 84.94 367 LEU A N 1
ATOM 2890 C CA . LEU A 1 367 ? -21.505 -6.137 42.569 1.00 84.94 367 LEU A CA 1
ATOM 2891 C C . LEU A 1 367 ? -21.183 -6.516 41.119 1.00 84.94 367 LEU A C 1
ATOM 2893 O O . LEU A 1 367 ? -20.077 -6.974 40.847 1.00 84.94 367 LEU A O 1
ATOM 2897 N N . GLU A 1 368 ? -22.126 -6.339 40.196 1.00 81.81 368 GLU A N 1
ATOM 2898 C CA . GLU A 1 368 ? -21.917 -6.615 38.772 1.00 81.81 368 GLU A CA 1
ATOM 2899 C C . GLU A 1 368 ? -20.907 -5.645 38.149 1.00 81.81 368 GLU A C 1
ATOM 2901 O O . GLU A 1 368 ? -20.003 -6.082 37.434 1.00 81.81 368 GLU A O 1
ATOM 2906 N N . ILE A 1 369 ? -20.994 -4.348 38.467 1.00 85.69 369 ILE A N 1
ATOM 2907 C CA . ILE A 1 369 ? -20.014 -3.355 38.002 1.00 85.69 369 ILE A CA 1
ATOM 2908 C C . ILE A 1 369 ? -18.638 -3.602 38.622 1.00 85.69 369 ILE A C 1
ATOM 2910 O O . ILE A 1 369 ? -17.640 -3.566 37.906 1.00 85.69 369 ILE A O 1
ATOM 2914 N N . GLU A 1 370 ? -18.572 -3.919 39.915 1.00 84.25 370 GLU A N 1
ATOM 2915 C CA . GLU A 1 370 ? -17.310 -4.234 40.590 1.00 84.25 370 GLU A CA 1
ATOM 2916 C C . GLU A 1 370 ? -16.654 -5.486 39.990 1.00 84.25 370 GLU A C 1
ATOM 2918 O O . GLU A 1 370 ? -15.446 -5.519 39.755 1.00 84.25 370 GLU A O 1
ATOM 2923 N N . PHE A 1 371 ? -17.452 -6.504 39.658 1.00 83.56 371 PHE A N 1
ATOM 2924 C CA . PHE A 1 371 ? -16.963 -7.689 38.963 1.00 83.56 371 PHE A CA 1
ATOM 2925 C C . PHE A 1 371 ? -16.371 -7.344 37.589 1.00 83.56 371 PHE A C 1
ATOM 2927 O O . PHE A 1 371 ? -15.283 -7.821 37.255 1.00 83.56 371 PHE A O 1
ATOM 2934 N N . ILE A 1 372 ? -17.047 -6.500 36.800 1.00 83.38 372 ILE A N 1
ATOM 2935 C CA . ILE A 1 372 ? -16.543 -6.035 35.499 1.00 83.38 372 ILE A CA 1
ATOM 2936 C C . ILE A 1 372 ? -15.238 -5.244 35.678 1.00 83.38 372 ILE A C 1
ATOM 2938 O O . ILE A 1 372 ? -14.270 -5.506 34.961 1.00 83.38 372 ILE A O 1
ATOM 2942 N N . HIS A 1 373 ? -15.192 -4.325 36.648 1.00 84.31 373 HIS A N 1
ATOM 2943 C CA . HIS A 1 373 ? -14.022 -3.489 36.942 1.00 84.31 373 HIS A CA 1
ATOM 2944 C C . HIS A 1 373 ? -12.799 -4.339 37.303 1.00 84.31 373 HIS A C 1
ATOM 2946 O O . HIS A 1 373 ? -11.741 -4.206 36.688 1.00 84.31 373 HIS A O 1
ATOM 2952 N N . GLN A 1 374 ? -12.961 -5.302 38.214 1.00 84.62 374 GLN A N 1
ATOM 2953 C CA . GLN A 1 374 ? -11.873 -6.189 38.631 1.00 84.62 374 GLN A CA 1
ATOM 2954 C C . GLN A 1 374 ? -11.399 -7.097 37.491 1.00 84.62 374 GLN A C 1
ATOM 2956 O O . GLN A 1 374 ? -10.192 -7.211 37.251 1.00 84.62 374 GLN A O 1
ATOM 2961 N N . THR A 1 375 ? -12.338 -7.705 36.758 1.00 80.81 375 THR A N 1
ATOM 2962 C CA . THR A 1 375 ? -12.035 -8.646 35.666 1.00 80.81 375 THR A CA 1
ATOM 2963 C C . THR A 1 375 ? -11.296 -7.966 34.513 1.00 80.81 375 THR A C 1
ATOM 2965 O O . THR A 1 375 ? -10.407 -8.566 33.911 1.00 80.81 375 THR A O 1
ATOM 2968 N N . LEU A 1 376 ? -11.640 -6.713 34.200 1.00 84.12 376 LEU A N 1
ATOM 2969 C CA . LEU A 1 376 ? -11.106 -5.986 33.044 1.00 84.12 376 LEU A CA 1
ATOM 2970 C C . LEU A 1 376 ? -10.052 -4.933 33.410 1.00 84.12 376 LEU A C 1
ATOM 2972 O O . LEU A 1 376 ? -9.594 -4.214 32.525 1.00 84.12 376 LEU A O 1
ATOM 2976 N N . SER A 1 377 ? -9.622 -4.876 34.673 1.00 85.06 377 SER A N 1
ATOM 2977 C CA . SER A 1 377 ? -8.701 -3.869 35.229 1.00 85.06 377 SER A CA 1
ATOM 2978 C C . SER A 1 377 ? -7.443 -3.603 34.391 1.00 85.06 377 SER A C 1
ATOM 2980 O O . SER A 1 377 ? -7.019 -2.456 34.264 1.00 85.06 377 SER A O 1
ATOM 2982 N N . ALA A 1 378 ? -6.878 -4.629 33.746 1.00 83.38 378 ALA A N 1
ATOM 2983 C CA . ALA A 1 378 ? -5.701 -4.507 32.879 1.00 83.38 378 ALA A CA 1
ATOM 2984 C C . ALA A 1 378 ? -5.929 -3.691 31.585 1.00 83.38 378 ALA A C 1
ATOM 2986 O O . ALA A 1 378 ? -4.962 -3.301 30.926 1.00 83.38 378 ALA A O 1
ATOM 2987 N N . PHE A 1 379 ? -7.188 -3.449 31.211 1.00 84.75 379 PHE A N 1
ATOM 2988 C CA . PHE A 1 379 ? -7.603 -2.808 29.960 1.00 84.75 379 PHE A CA 1
ATOM 2989 C C . PHE A 1 379 ? -8.469 -1.557 30.183 1.00 84.75 379 PHE A C 1
ATOM 2991 O O . PHE A 1 379 ? -8.951 -0.965 29.218 1.00 84.75 379 PHE A O 1
ATOM 2998 N N . ILE A 1 380 ? -8.681 -1.143 31.436 1.00 85.88 380 ILE A N 1
ATOM 2999 C CA . ILE A 1 380 ? -9.459 0.055 31.765 1.00 85.88 380 ILE A CA 1
ATOM 3000 C C . ILE A 1 380 ? -8.630 1.306 31.450 1.00 85.88 380 ILE A C 1
ATOM 3002 O O . ILE A 1 380 ? -7.521 1.488 31.955 1.00 85.88 380 ILE A O 1
ATOM 3006 N N . THR A 1 381 ? -9.180 2.188 30.615 1.00 88.38 381 THR A N 1
ATOM 3007 C CA . THR A 1 381 ? -8.632 3.531 30.381 1.00 88.38 381 THR A CA 1
ATOM 3008 C C . THR A 1 381 ? -9.139 4.516 31.435 1.00 88.38 381 THR A C 1
ATOM 3010 O O . THR A 1 381 ? -10.193 4.279 32.026 1.00 88.38 381 THR A O 1
ATOM 3013 N N . PRO A 1 382 ? -8.468 5.667 31.635 1.00 88.44 382 PRO A N 1
ATOM 3014 C CA . PRO A 1 382 ? -8.972 6.712 32.531 1.00 88.44 382 PRO A CA 1
ATOM 3015 C C . PRO A 1 382 ? -10.395 7.170 32.181 1.00 88.44 382 PRO A C 1
ATOM 3017 O O . PRO A 1 382 ? -11.200 7.442 33.062 1.00 88.44 382 PRO A O 1
ATOM 3020 N N . GLU A 1 383 ? -10.724 7.218 30.889 1.00 87.56 383 GLU A N 1
ATOM 3021 C CA . GLU A 1 383 ? -12.068 7.556 30.412 1.00 87.56 383 GLU A CA 1
ATOM 3022 C C . GLU A 1 383 ? -13.097 6.481 30.786 1.00 87.56 383 GLU A C 1
ATOM 3024 O O . GLU A 1 383 ? -14.178 6.811 31.266 1.00 87.56 383 GLU A O 1
ATOM 3029 N N . ALA A 1 384 ? -12.759 5.199 30.605 1.00 88.00 384 ALA A N 1
ATOM 3030 C CA . ALA A 1 384 ? -13.633 4.092 30.986 1.00 88.00 384 ALA A CA 1
ATOM 3031 C C . ALA A 1 384 ? -13.861 4.055 32.505 1.00 88.00 384 ALA A C 1
ATOM 3033 O O . ALA A 1 384 ? -14.986 3.826 32.945 1.00 88.00 384 ALA A O 1
ATOM 3034 N N . ASP A 1 385 ? -12.822 4.334 33.297 1.00 88.94 385 ASP A N 1
ATOM 3035 C CA . ASP A 1 385 ? -12.918 4.415 34.757 1.00 88.94 385 ASP A CA 1
ATOM 3036 C C . ASP A 1 385 ? -13.858 5.547 35.197 1.00 88.94 385 ASP A C 1
ATOM 3038 O O . ASP A 1 385 ? -14.727 5.335 36.039 1.00 88.94 385 ASP A O 1
ATOM 3042 N N . LEU A 1 386 ? -13.776 6.724 34.561 1.00 90.44 386 LEU A N 1
ATOM 3043 C CA . LEU A 1 386 ? -14.719 7.823 34.799 1.00 90.44 386 LEU A CA 1
ATOM 3044 C C . LEU A 1 386 ? -16.162 7.429 34.464 1.00 90.44 386 LEU A C 1
ATOM 3046 O O . LEU A 1 386 ? -17.070 7.716 35.249 1.00 90.44 386 LEU A O 1
ATOM 3050 N N . SER A 1 387 ? -16.387 6.748 33.335 1.00 89.00 387 SER A N 1
ATOM 3051 C CA . SER A 1 387 ? -17.719 6.243 32.989 1.00 89.00 387 SER A CA 1
ATOM 3052 C C . SER A 1 387 ? -18.225 5.256 34.040 1.00 89.00 387 SER A C 1
ATOM 3054 O O . SER A 1 387 ? -19.353 5.416 34.501 1.00 89.00 387 SER A O 1
ATOM 3056 N N . MET A 1 388 ? -17.390 4.311 34.494 1.00 87.44 388 MET A N 1
ATOM 3057 C CA . MET A 1 388 ? -17.730 3.356 35.559 1.00 87.44 388 MET A CA 1
ATOM 3058 C C . MET A 1 388 ? -18.041 4.052 36.894 1.00 87.44 388 MET A C 1
ATOM 3060 O O . MET A 1 388 ? -19.026 3.712 37.550 1.00 87.44 388 MET A O 1
ATOM 3064 N N . GLN A 1 389 ? -17.282 5.087 37.269 1.00 88.38 389 GLN A N 1
ATOM 3065 C CA . GLN A 1 389 ? -17.576 5.918 38.443 1.00 88.38 389 GLN A CA 1
ATOM 3066 C C . GLN A 1 389 ? -18.935 6.625 38.329 1.00 88.38 389 GLN A C 1
ATOM 3068 O O . GLN A 1 389 ? -19.695 6.691 39.300 1.00 88.38 389 GLN A O 1
ATOM 3073 N N . GLY A 1 390 ? -19.278 7.108 37.132 1.00 87.62 390 GLY A N 1
ATOM 3074 C CA . GLY A 1 390 ? -20.588 7.685 36.834 1.00 87.62 390 GLY A CA 1
ATOM 3075 C C . GLY A 1 390 ? -21.745 6.704 37.051 1.00 87.62 390 GLY A C 1
ATOM 3076 O O . GLY A 1 390 ? -22.829 7.122 37.468 1.00 87.62 390 GLY A O 1
ATOM 3077 N N . ILE A 1 391 ? -21.523 5.400 36.841 1.00 88.38 391 ILE A N 1
ATOM 3078 C CA . ILE A 1 391 ? -22.543 4.365 37.070 1.00 88.38 391 ILE A CA 1
ATOM 3079 C C . ILE A 1 391 ? -22.920 4.329 38.551 1.00 88.38 391 ILE A C 1
ATOM 3081 O O . ILE A 1 391 ? -24.103 4.401 38.886 1.00 88.38 391 ILE A O 1
ATOM 3085 N N . TYR A 1 392 ? -21.927 4.307 39.446 1.00 86.88 392 TYR A N 1
ATOM 3086 C CA . TYR A 1 392 ? -22.163 4.306 40.893 1.00 86.88 392 TYR A CA 1
ATOM 3087 C C . TYR A 1 392 ? -22.956 5.534 41.351 1.00 86.88 392 TYR A C 1
ATOM 3089 O O . TYR A 1 392 ? -23.854 5.420 42.192 1.00 86.88 392 TYR A O 1
ATOM 3097 N N . GLN A 1 393 ? -22.670 6.704 40.773 1.00 87.62 393 GLN A N 1
ATOM 3098 C CA . GLN A 1 393 ? -23.406 7.933 41.074 1.00 87.62 393 GLN A CA 1
ATOM 3099 C C . GLN A 1 393 ? -24.875 7.839 40.643 1.00 87.62 393 GLN A C 1
ATOM 3101 O O . GLN A 1 393 ? -25.754 8.202 41.426 1.00 87.62 393 GLN A O 1
ATOM 3106 N N . LYS A 1 394 ? -25.154 7.315 39.440 1.00 86.62 394 LYS A N 1
ATOM 3107 C CA . LYS A 1 394 ? -26.528 7.128 38.945 1.00 86.62 394 LYS A CA 1
ATOM 3108 C C . LYS A 1 394 ? -27.310 6.083 39.742 1.00 86.62 394 LYS A C 1
ATOM 3110 O O . LYS A 1 394 ? -28.463 6.322 40.085 1.00 86.62 394 LYS A O 1
ATOM 3115 N N . ILE A 1 395 ? -26.686 4.957 40.088 1.00 85.19 395 ILE A N 1
ATOM 3116 C CA . ILE A 1 395 ? -27.319 3.924 40.921 1.00 85.19 395 ILE A CA 1
ATOM 3117 C C . ILE A 1 395 ? -27.684 4.503 42.297 1.00 85.19 395 ILE A C 1
ATOM 3119 O O . ILE A 1 395 ? -28.792 4.297 42.791 1.00 85.19 395 ILE A O 1
ATOM 3123 N N . THR A 1 396 ? -26.772 5.268 42.904 1.00 84.56 396 THR A N 1
ATOM 3124 C CA . THR A 1 396 ? -26.990 5.876 44.225 1.00 84.56 396 THR A CA 1
ATOM 3125 C C . THR A 1 396 ? -28.080 6.947 44.191 1.00 84.56 396 THR A C 1
ATOM 3127 O O . THR A 1 396 ? -28.874 7.037 45.125 1.00 84.56 396 THR A O 1
ATOM 3130 N N . SER A 1 397 ? -28.153 7.757 43.130 1.00 83.94 397 SER A N 1
ATOM 3131 C CA . SER A 1 397 ? -29.172 8.808 43.012 1.00 83.94 397 SER A CA 1
ATOM 3132 C C . SER A 1 397 ? -30.573 8.258 42.727 1.00 83.94 397 SER A C 1
ATOM 3134 O O . SER A 1 397 ? -31.554 8.828 43.201 1.00 83.94 397 SER A O 1
ATOM 3136 N N . ALA A 1 398 ? -30.675 7.135 42.011 1.00 82.06 398 ALA A N 1
ATOM 3137 C CA . ALA A 1 398 ? -31.934 6.446 41.724 1.0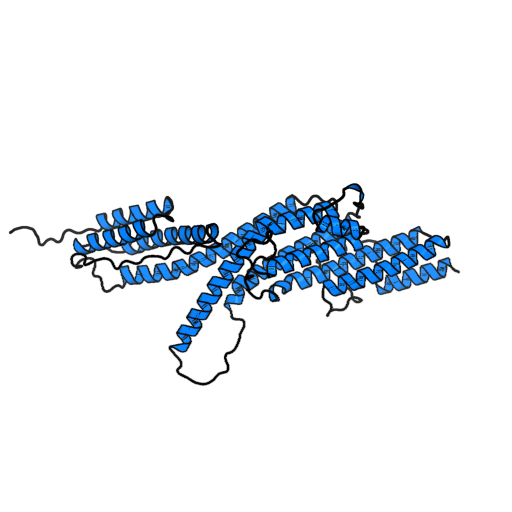0 82.06 398 ALA A CA 1
ATOM 3138 C C . ALA A 1 398 ? -32.377 5.472 42.841 1.00 82.06 398 ALA A C 1
ATOM 3140 O O . ALA A 1 398 ? -33.433 4.837 42.743 1.00 82.06 398 ALA A O 1
ATOM 3141 N N . TYR A 1 399 ? -31.606 5.347 43.926 1.00 83.25 399 TYR A N 1
ATOM 3142 C CA . TYR A 1 399 ? -31.963 4.509 45.067 1.00 83.25 399 TYR A CA 1
ATOM 3143 C C . TYR A 1 399 ? -33.171 5.065 45.833 1.00 83.25 399 TYR A C 1
ATOM 3145 O O . TYR A 1 399 ? -33.176 6.205 46.300 1.00 83.25 399 TYR A O 1
ATOM 3153 N N . GLN A 1 400 ? -34.182 4.218 46.038 1.00 76.25 400 GLN A N 1
ATOM 3154 C CA . GLN A 1 400 ? -35.327 4.519 46.889 1.00 76.25 400 GLN A CA 1
ATOM 3155 C C . GLN A 1 400 ? -35.372 3.559 48.073 1.00 76.25 400 GLN A C 1
ATOM 3157 O O . GLN A 1 400 ? -35.482 2.339 47.939 1.00 76.25 400 GLN A O 1
ATOM 3162 N N . ARG A 1 401 ? -35.327 4.129 49.278 1.00 62.09 401 ARG A N 1
ATOM 3163 C CA . ARG A 1 401 ? -35.533 3.372 50.511 1.00 62.09 401 ARG A CA 1
ATOM 3164 C C . ARG A 1 401 ? -37.010 2.979 50.571 1.00 62.09 401 ARG A C 1
ATOM 3166 O O . ARG A 1 401 ? -37.870 3.855 50.610 1.00 62.09 401 ARG A O 1
ATOM 3173 N N . SER A 1 402 ? -37.302 1.678 50.550 1.00 49.00 402 SER A N 1
ATOM 3174 C CA . SER A 1 402 ? -38.681 1.186 50.668 1.00 49.00 402 SER A CA 1
ATOM 3175 C C . SER A 1 402 ? -39.352 1.786 51.920 1.00 49.00 402 SER A C 1
ATOM 3177 O O . SER A 1 402 ? -38.752 1.709 52.996 1.00 49.00 402 SER A O 1
ATOM 3179 N N . PRO A 1 403 ? -40.576 2.351 51.833 1.00 43.00 403 PRO A N 1
ATOM 3180 C CA . PRO A 1 403 ? -41.297 2.915 52.982 1.00 43.00 403 PRO A CA 1
ATOM 3181 C C . PRO A 1 403 ? -41.707 1.900 54.062 1.00 43.00 403 PRO A C 1
ATOM 3183 O O . PRO A 1 403 ? -42.363 2.273 55.027 1.00 43.00 403 PRO A O 1
ATOM 3186 N N . ALA A 1 404 ? -41.350 0.622 53.930 1.00 44.53 404 ALA A N 1
ATOM 3187 C CA . ALA A 1 404 ? -41.813 -0.447 54.808 1.00 44.53 404 ALA A CA 1
ATOM 3188 C C . ALA A 1 404 ? -40.685 -1.074 55.644 1.00 44.53 404 ALA A C 1
ATOM 3190 O O . ALA A 1 404 ? -40.558 -2.291 55.678 1.00 44.53 404 ALA A O 1
ATOM 3191 N N . GLN A 1 405 ? -39.870 -0.253 56.313 1.00 41.75 405 GLN A N 1
ATOM 3192 C CA . GLN A 1 405 ? -39.141 -0.637 57.539 1.00 41.75 405 GLN A CA 1
ATOM 3193 C C . GLN A 1 405 ? -39.027 0.558 58.505 1.00 41.75 405 GLN A C 1
ATOM 3195 O O . GLN A 1 405 ? -37.982 0.812 59.100 1.00 41.75 405 GLN A O 1
ATOM 3200 N N . GLY A 1 406 ? -40.114 1.322 58.632 1.00 39.06 406 GLY A N 1
ATOM 3201 C CA . GLY A 1 406 ? -40.362 2.159 59.800 1.00 39.06 406 GLY A CA 1
ATOM 3202 C C . GLY A 1 406 ? -41.224 1.371 60.783 1.00 39.06 406 GLY A C 1
ATOM 3203 O O . GLY A 1 406 ? -42.354 1.034 60.450 1.00 39.06 406 GLY A O 1
ATOM 3204 N N . GLU A 1 407 ? -40.659 1.089 61.956 1.00 34.97 407 GLU A N 1
ATOM 3205 C CA . GLU A 1 407 ? -41.325 0.589 63.169 1.00 34.97 407 GLU A CA 1
ATOM 3206 C C . GLU A 1 407 ? -41.913 -0.836 63.129 1.00 34.97 407 GLU A C 1
ATOM 3208 O O . GLU A 1 407 ? -43.098 -1.055 62.878 1.00 34.97 407 GLU A O 1
ATOM 3213 N N . LYS A 1 408 ? -41.094 -1.812 63.536 1.00 32.28 408 LYS A N 1
ATOM 3214 C CA . LYS A 1 408 ? -41.205 -2.425 64.874 1.00 32.28 408 LYS A CA 1
ATOM 3215 C C . LYS A 1 408 ? -39.973 -3.245 65.230 1.00 32.28 408 LYS A C 1
ATOM 3217 O O . LYS A 1 408 ? -39.482 -3.976 64.343 1.00 32.28 408 LYS A O 1
#